Protein AF-A0A182SQH5-F1 (afdb_monomer_lite)

Organism: NCBI:txid74869

Structure (mmCIF, N/CA/C/O backbone):
data_AF-A0A182SQH5-F1
#
_entry.id   AF-A0A182SQH5-F1
#
loop_
_atom_site.group_PDB
_atom_site.id
_atom_site.type_symbol
_atom_site.label_atom_id
_atom_site.label_alt_id
_atom_site.label_comp_id
_atom_site.label_asym_id
_atom_site.label_entity_id
_atom_site.label_seq_id
_atom_site.pdbx_PDB_ins_code
_atom_site.Cartn_x
_atom_site.Cartn_y
_atom_site.Cartn_z
_atom_site.occupancy
_atom_site.B_iso_or_equiv
_atom_site.auth_seq_id
_atom_site.auth_comp_id
_atom_site.auth_asym_id
_atom_site.auth_atom_id
_atom_site.pdbx_PDB_model_num
ATOM 1 N N . ASP A 1 1 ? 40.050 -29.818 12.868 1.00 63.97 1 ASP A N 1
ATOM 2 C CA . ASP A 1 1 ? 41.214 -28.956 13.181 1.00 63.97 1 ASP A CA 1
ATOM 3 C C . ASP A 1 1 ? 42.342 -29.116 12.153 1.00 63.97 1 ASP A C 1
ATOM 5 O O . ASP A 1 1 ? 43.475 -28.723 12.412 1.00 63.97 1 ASP A O 1
ATOM 9 N N . GLY A 1 2 ? 42.027 -29.588 10.946 1.00 64.81 2 GLY A N 1
ATOM 10 C CA . GLY A 1 2 ? 42.983 -29.856 9.883 1.00 64.81 2 GLY A CA 1
ATOM 11 C C . GLY A 1 2 ? 43.642 -31.236 9.974 1.00 64.81 2 GLY A C 1
ATOM 12 O O . GLY A 1 2 ? 44.381 -31.589 9.052 1.00 64.81 2 GLY A O 1
ATOM 13 N N . GLU A 1 3 ? 43.419 -32.011 11.044 1.00 69.44 3 GLU A N 1
ATOM 14 C CA . GLU A 1 3 ? 43.935 -33.373 11.182 1.00 69.44 3 GLU A CA 1
ATOM 15 C C . GLU A 1 3 ? 42.809 -34.411 11.109 1.00 69.44 3 GLU A C 1
ATOM 17 O O . GLU A 1 3 ? 41.729 -34.262 11.673 1.00 69.44 3 GLU A O 1
ATOM 22 N N . GLN A 1 4 ? 43.071 -35.490 10.370 1.00 67.44 4 GLN A N 1
ATOM 23 C CA . GLN A 1 4 ? 42.133 -36.590 10.196 1.00 67.44 4 GLN A CA 1
ATOM 24 C C . GLN A 1 4 ? 42.350 -37.628 11.303 1.00 67.44 4 GLN A C 1
ATOM 26 O O . GLN A 1 4 ? 43.176 -38.537 11.164 1.00 67.44 4 GLN A O 1
ATOM 31 N N . ASP A 1 5 ? 41.588 -37.511 12.385 1.00 78.94 5 ASP A N 1
ATOM 32 C CA . ASP A 1 5 ? 41.632 -38.437 13.517 1.00 78.94 5 ASP A CA 1
ATOM 33 C C . ASP A 1 5 ? 40.745 -39.670 13.281 1.00 78.94 5 ASP A C 1
ATOM 35 O O . ASP A 1 5 ? 41.034 -40.774 13.765 1.00 78.94 5 ASP A O 1
ATOM 39 N N . CYS A 1 6 ? 39.674 -39.523 12.496 1.00 70.81 6 CYS A N 1
ATOM 40 C CA . CYS A 1 6 ? 38.803 -40.623 12.098 1.00 70.81 6 CYS A CA 1
ATOM 41 C C . CYS A 1 6 ? 39.261 -41.239 10.768 1.00 70.81 6 CYS A C 1
ATOM 43 O O . CYS A 1 6 ? 39.399 -40.579 9.740 1.00 70.81 6 CYS A O 1
ATOM 45 N N . VAL A 1 7 ? 39.432 -42.566 10.751 1.00 73.12 7 VAL A N 1
ATOM 46 C CA . VAL A 1 7 ? 40.001 -43.307 9.603 1.00 73.12 7 VAL A CA 1
ATOM 47 C C . VAL A 1 7 ? 39.172 -43.156 8.314 1.00 73.12 7 VAL A C 1
ATOM 49 O O . VAL A 1 7 ? 39.697 -43.340 7.218 1.00 73.12 7 VAL A O 1
ATOM 52 N N . ASP A 1 8 ? 37.884 -42.821 8.429 1.00 77.12 8 ASP A N 1
ATOM 53 C CA . ASP A 1 8 ? 36.970 -42.580 7.308 1.00 77.12 8 ASP A CA 1
ATOM 54 C C . ASP A 1 8 ? 36.808 -41.095 6.922 1.00 77.12 8 ASP A C 1
ATOM 56 O O . ASP A 1 8 ? 36.110 -40.805 5.951 1.00 77.12 8 ASP A O 1
ATOM 60 N N . GLY A 1 9 ? 37.474 -40.172 7.630 1.00 65.69 9 GLY A N 1
ATOM 61 C CA . GLY A 1 9 ? 37.529 -38.738 7.306 1.00 65.69 9 GLY A CA 1
ATOM 62 C C . GLY A 1 9 ? 36.223 -37.991 7.550 1.00 65.69 9 GLY A C 1
ATOM 63 O O . GLY A 1 9 ? 35.954 -36.972 6.918 1.00 65.69 9 GLY A O 1
ATOM 64 N N . SER A 1 10 ? 35.375 -38.538 8.419 1.00 74.12 10 SER A N 1
ATOM 65 C CA . SER A 1 10 ? 34.060 -37.986 8.748 1.00 74.12 10 SER A CA 1
ATOM 66 C C . SER A 1 10 ? 34.111 -36.769 9.680 1.00 74.12 10 SER A C 1
ATOM 68 O O . SER A 1 10 ? 33.157 -35.992 9.728 1.00 74.12 10 SER A O 1
ATOM 70 N N . ASP A 1 11 ? 35.217 -36.597 10.393 1.00 72.12 11 ASP A N 1
ATOM 71 C CA . ASP A 1 11 ? 35.521 -35.496 11.303 1.00 72.12 11 ASP A CA 1
ATOM 72 C C . ASP A 1 11 ? 35.934 -34.198 10.589 1.00 72.12 11 ASP A C 1
ATOM 74 O O . ASP A 1 11 ? 35.777 -33.120 11.161 1.00 72.12 11 ASP A O 1
ATOM 78 N N . GLU A 1 12 ? 36.351 -34.280 9.319 1.00 69.81 12 GLU A N 1
ATOM 79 C CA . GLU A 1 12 ? 36.858 -33.152 8.518 1.00 69.81 12 GLU A CA 1
ATOM 80 C C . GLU A 1 12 ? 36.173 -33.022 7.128 1.00 69.81 12 GLU A C 1
ATOM 82 O O . GLU A 1 12 ? 36.809 -33.177 6.080 1.00 69.81 12 GLU A O 1
ATOM 87 N N . PRO A 1 13 ? 34.856 -32.748 7.045 1.00 68.88 13 PRO A N 1
ATOM 88 C CA . PRO A 1 13 ? 34.174 -32.551 5.765 1.00 68.88 13 PRO A CA 1
ATOM 89 C C . PRO A 1 13 ? 34.577 -31.229 5.081 1.00 68.88 13 PRO A C 1
ATOM 91 O O . PRO A 1 13 ? 34.822 -30.220 5.732 1.00 68.88 13 PRO A O 1
ATOM 94 N N . LEU A 1 14 ? 34.527 -31.203 3.741 1.00 55.97 14 LEU A N 1
ATOM 95 C CA . LEU A 1 14 ? 34.910 -30.087 2.842 1.00 55.97 14 LEU A CA 1
ATOM 96 C C . LEU A 1 14 ? 34.278 -28.699 3.124 1.00 55.97 14 LEU A C 1
ATOM 98 O O . LEU A 1 14 ? 34.626 -27.732 2.452 1.00 55.97 14 LEU A O 1
ATOM 102 N N . TYR A 1 15 ? 33.361 -28.585 4.086 1.00 51.66 15 TYR A N 1
ATOM 103 C CA . TYR A 1 15 ? 32.745 -27.331 4.520 1.00 51.66 15 TYR A CA 1
ATOM 104 C C . TYR A 1 15 ? 32.671 -27.253 6.050 1.00 51.66 15 TYR A C 1
ATOM 106 O O . TYR A 1 15 ? 31.585 -27.263 6.632 1.00 51.66 15 TYR A O 1
ATOM 114 N N . CYS A 1 16 ? 33.819 -27.137 6.707 1.00 52.22 16 CYS A N 1
ATOM 115 C CA . CYS A 1 16 ? 33.871 -26.592 8.060 1.00 52.22 16 CYS A CA 1
ATOM 116 C C . CYS A 1 16 ? 33.934 -25.060 7.955 1.00 52.22 16 CYS A C 1
ATOM 118 O O . CYS A 1 16 ? 34.888 -24.501 7.424 1.00 52.22 16 CYS A O 1
ATOM 120 N N . LYS A 1 17 ? 32.867 -24.376 8.384 1.00 45.12 17 LYS A N 1
ATOM 121 C CA . LYS A 1 17 ? 32.834 -22.911 8.508 1.00 45.12 17 LYS A CA 1
ATOM 122 C C . LYS A 1 17 ? 33.621 -22.521 9.760 1.00 45.12 17 LYS A C 1
ATOM 124 O O . LYS A 1 17 ? 33.204 -22.885 10.856 1.00 45.12 17 LYS A O 1
ATOM 129 N N . GLU A 1 18 ? 34.714 -21.786 9.598 1.00 46.00 18 GLU A N 1
ATOM 130 C CA . GLU A 1 18 ? 35.415 -21.150 10.715 1.00 46.00 18 GLU A CA 1
ATOM 131 C C . GLU A 1 18 ? 34.728 -19.822 11.059 1.00 46.00 18 GLU A C 1
ATOM 133 O O . GLU A 1 18 ? 34.745 -18.887 10.262 1.00 46.00 18 GLU A O 1
ATOM 138 N N . ASP A 1 19 ? 34.115 -19.747 12.242 1.00 42.69 19 ASP A N 1
ATOM 139 C CA . ASP A 1 19 ? 33.726 -18.493 12.891 1.00 42.69 19 ASP A CA 1
ATOM 140 C C . ASP A 1 19 ? 34.442 -18.402 14.255 1.00 42.69 19 ASP A C 1
ATOM 142 O O . ASP A 1 19 ? 34.269 -19.278 15.100 1.00 42.69 19 ASP A O 1
ATOM 146 N N . TYR A 1 20 ? 35.179 -17.296 14.437 1.00 37.94 20 TYR A N 1
ATOM 147 C CA . TYR A 1 20 ? 35.597 -16.627 15.687 1.00 37.94 20 TYR A CA 1
ATOM 148 C C . TYR A 1 20 ? 36.484 -17.357 16.728 1.00 37.94 20 TYR A C 1
ATOM 150 O O . TYR A 1 20 ? 36.012 -18.197 17.485 1.00 37.94 20 TYR A O 1
ATOM 158 N N . ASP A 1 21 ? 37.749 -16.911 16.851 1.00 38.97 21 ASP A N 1
ATOM 159 C CA . ASP A 1 21 ? 38.312 -16.089 17.961 1.00 38.97 21 ASP A CA 1
ATOM 160 C C . ASP A 1 21 ? 39.790 -16.412 18.314 1.00 38.97 21 ASP A C 1
ATOM 162 O O . ASP A 1 21 ? 40.129 -17.545 18.632 1.00 38.97 21 ASP A O 1
ATOM 166 N N . GLY A 1 22 ? 40.627 -15.361 18.415 1.00 33.66 22 GLY A N 1
ATOM 167 C CA . GLY A 1 22 ? 41.630 -15.220 19.492 1.00 33.66 22 GLY A CA 1
ATOM 168 C C . GLY A 1 22 ? 43.115 -15.587 19.262 1.00 33.66 22 GLY A C 1
ATOM 169 O O . GLY A 1 22 ? 43.492 -16.735 19.416 1.00 33.66 22 GLY A O 1
ATOM 170 N N . PHE A 1 23 ? 43.943 -14.538 19.107 1.00 34.31 23 PHE A N 1
ATOM 171 C CA . PHE A 1 23 ? 45.313 -14.303 19.639 1.00 34.31 23 PHE A CA 1
ATOM 172 C C . PHE A 1 23 ? 46.549 -15.197 19.313 1.00 34.31 23 PHE A C 1
ATOM 174 O O . PHE A 1 23 ? 46.568 -16.395 19.554 1.00 34.31 23 PHE A O 1
ATOM 181 N N . GLU A 1 24 ? 47.630 -14.454 18.993 1.00 32.78 24 GLU A N 1
ATOM 182 C CA . GLU A 1 24 ? 49.088 -14.649 19.223 1.00 32.78 24 GLU A CA 1
ATOM 183 C C . GLU A 1 24 ? 49.985 -15.457 18.248 1.00 32.78 24 GLU A C 1
ATOM 185 O O . GLU A 1 24 ? 49.810 -16.654 18.083 1.00 32.78 24 GLU A O 1
ATOM 190 N N . GLU A 1 25 ? 50.972 -14.715 17.684 1.00 35.00 25 GLU A N 1
ATOM 191 C CA . GLU A 1 25 ? 52.399 -15.017 17.356 1.00 35.00 25 GLU A CA 1
ATOM 192 C C . GLU A 1 25 ? 52.737 -16.333 16.602 1.00 35.00 25 GLU A C 1
ATOM 194 O O . GLU A 1 25 ? 52.249 -17.398 16.928 1.00 35.00 25 GLU A O 1
ATOM 199 N N . GLU A 1 26 ? 53.613 -16.431 15.595 1.00 33.75 26 GLU A N 1
ATOM 200 C CA . GLU A 1 26 ? 54.741 -15.632 15.108 1.00 33.75 26 GLU A CA 1
ATOM 201 C C . GLU A 1 26 ? 55.161 -16.168 13.706 1.00 33.75 26 GLU A C 1
ATOM 203 O O . GLU A 1 26 ? 54.934 -17.329 13.379 1.00 33.75 26 GLU A O 1
ATOM 208 N N . GLU A 1 27 ? 55.789 -15.297 12.908 1.00 35.44 27 GLU A N 1
ATOM 209 C CA . GLU A 1 27 ? 56.692 -15.515 11.755 1.00 35.44 27 GLU A CA 1
ATOM 210 C C . GLU A 1 27 ? 56.476 -16.659 10.730 1.00 35.44 27 GLU A C 1
ATOM 212 O O . GLU A 1 27 ? 56.825 -17.817 10.950 1.00 35.44 27 GLU A O 1
ATOM 217 N N . GLY A 1 28 ? 56.165 -16.269 9.481 1.00 32.28 28 GLY A N 1
ATOM 218 C CA . GLY A 1 28 ? 56.629 -17.009 8.299 1.00 32.28 28 GLY A CA 1
ATOM 219 C C . GLY A 1 28 ? 55.720 -16.946 7.073 1.00 32.28 28 GLY A C 1
ATOM 220 O O . GLY A 1 28 ? 54.796 -17.733 6.937 1.00 32.28 28 GLY A O 1
ATOM 221 N N . THR A 1 29 ? 56.066 -16.069 6.127 1.00 35.06 29 THR A N 1
ATOM 222 C CA . THR A 1 29 ? 55.519 -15.949 4.756 1.00 35.06 29 THR A CA 1
ATOM 223 C C . THR A 1 29 ? 54.060 -15.501 4.641 1.00 35.06 29 THR A C 1
ATOM 225 O O . THR A 1 29 ? 53.127 -16.282 4.500 1.00 35.06 29 THR A O 1
ATOM 228 N N . SER A 1 30 ? 53.881 -14.181 4.636 1.00 38.28 30 SER A N 1
ATOM 229 C CA . SER A 1 30 ? 52.625 -13.518 4.312 1.00 38.28 30 SER A CA 1
ATOM 230 C C . SER A 1 30 ? 52.283 -13.648 2.821 1.00 38.28 30 SER A C 1
ATOM 232 O O . SER A 1 30 ? 52.666 -12.796 2.016 1.00 38.28 30 SER A O 1
ATOM 234 N N . ASP A 1 31 ? 51.493 -14.651 2.450 1.00 44.66 31 ASP A N 1
ATOM 235 C CA . ASP A 1 31 ? 50.561 -14.500 1.329 1.00 44.66 31 ASP A CA 1
ATOM 236 C C . ASP A 1 31 ? 49.359 -13.683 1.828 1.00 44.66 31 ASP A C 1
ATOM 238 O O . ASP A 1 31 ? 48.279 -14.195 2.114 1.00 44.66 31 ASP A O 1
ATOM 242 N N . LEU A 1 32 ? 49.592 -12.379 2.008 1.00 49.28 32 LEU A N 1
ATOM 243 C CA . LEU A 1 32 ? 48.562 -11.395 2.329 1.00 49.28 32 LEU A CA 1
ATOM 244 C C . LEU A 1 32 ? 47.571 -11.343 1.158 1.00 49.28 32 LEU A C 1
ATOM 246 O O . LEU A 1 32 ? 47.836 -10.741 0.117 1.00 49.28 32 LEU A O 1
ATOM 250 N N . LEU A 1 33 ? 46.427 -12.001 1.330 1.00 60.09 33 LEU A N 1
ATOM 251 C CA . LEU A 1 33 ? 45.216 -11.701 0.575 1.00 60.09 33 LEU A CA 1
ATOM 252 C C . LEU A 1 33 ? 44.903 -10.208 0.766 1.00 60.09 33 LEU A C 1
ATOM 254 O O . LEU A 1 33 ? 44.969 -9.699 1.886 1.00 60.09 33 LEU A O 1
ATOM 258 N N . CYS A 1 34 ? 44.607 -9.500 -0.327 1.00 67.62 34 CYS A N 1
ATOM 259 C CA . CYS A 1 34 ? 44.183 -8.102 -0.267 1.00 67.62 34 CYS A CA 1
ATOM 260 C C . CYS A 1 34 ? 42.981 -7.992 0.690 1.00 67.62 34 CYS A C 1
ATOM 262 O O . CYS A 1 34 ? 42.024 -8.751 0.562 1.00 67.62 34 CYS A O 1
ATOM 264 N N . GLY A 1 35 ? 43.059 -7.104 1.685 1.00 59.97 35 GLY A N 1
ATOM 265 C CA . GLY A 1 35 ? 42.182 -7.113 2.867 1.00 59.97 35 GLY A CA 1
ATOM 266 C C . GLY A 1 35 ? 40.736 -6.653 2.648 1.00 59.97 35 GLY A C 1
ATOM 267 O O . GLY A 1 35 ? 40.014 -6.494 3.626 1.00 59.97 35 GLY A O 1
ATOM 268 N N . ASP A 1 36 ? 40.317 -6.429 1.401 1.00 64.44 36 ASP A N 1
ATOM 269 C CA . ASP A 1 36 ? 39.010 -5.877 1.040 1.00 64.44 36 ASP A CA 1
ATOM 270 C C . ASP A 1 36 ? 38.366 -6.699 -0.087 1.00 64.44 36 ASP A C 1
ATOM 272 O O . ASP A 1 36 ? 39.035 -7.100 -1.043 1.00 64.44 36 ASP A O 1
ATOM 276 N N . THR A 1 37 ? 37.049 -6.914 -0.018 1.00 60.22 37 THR A N 1
ATOM 277 C CA . THR A 1 37 ? 36.275 -7.708 -1.001 1.00 60.22 37 THR A CA 1
ATOM 278 C C . THR A 1 37 ? 36.259 -7.120 -2.419 1.00 60.22 37 THR A C 1
ATOM 280 O O . THR A 1 37 ? 35.941 -7.828 -3.378 1.00 60.22 37 THR A O 1
ATOM 283 N N . ASP A 1 38 ? 36.643 -5.847 -2.550 1.00 69.00 38 ASP A N 1
ATOM 284 C CA . ASP A 1 38 ? 36.695 -5.081 -3.800 1.00 69.00 38 ASP A CA 1
ATOM 285 C C . ASP A 1 38 ? 38.130 -4.793 -4.282 1.00 69.00 38 ASP A C 1
ATOM 287 O O . ASP A 1 38 ? 38.358 -3.862 -5.058 1.00 69.00 38 ASP A O 1
ATOM 291 N N . GLN A 1 39 ? 39.116 -5.594 -3.865 1.00 79.94 39 GLN A N 1
ATOM 292 C CA . GLN A 1 39 ? 40.501 -5.493 -4.340 1.00 79.94 39 GLN A CA 1
ATOM 293 C C . GLN A 1 39 ? 40.923 -6.722 -5.163 1.00 79.94 39 GLN A C 1
ATOM 295 O O . GLN A 1 39 ? 40.581 -7.860 -4.846 1.00 79.94 39 GLN A O 1
ATOM 300 N N . PHE A 1 40 ? 41.676 -6.487 -6.239 1.00 79.50 40 PHE A N 1
ATOM 301 C CA . PHE A 1 40 ? 42.298 -7.500 -7.087 1.00 79.50 40 PHE A CA 1
ATOM 302 C C . PHE A 1 40 ? 43.799 -7.598 -6.794 1.00 79.50 40 PHE A C 1
ATOM 304 O O . PHE A 1 40 ? 44.484 -6.580 -6.669 1.00 79.50 40 PHE A O 1
ATOM 311 N N . ARG A 1 41 ? 44.310 -8.831 -6.693 1.00 82.38 41 ARG A N 1
ATOM 312 C CA . ARG A 1 41 ? 45.732 -9.117 -6.474 1.00 82.38 41 ARG A CA 1
ATOM 313 C C . ARG A 1 41 ? 46.415 -9.408 -7.811 1.00 82.38 41 ARG A C 1
ATOM 315 O O . ARG A 1 41 ? 46.122 -10.419 -8.441 1.00 82.38 41 ARG A O 1
ATOM 322 N N . CYS A 1 42 ? 47.357 -8.555 -8.185 1.00 82.69 42 CYS A N 1
ATOM 323 C CA . CYS A 1 42 ? 48.266 -8.732 -9.315 1.00 82.69 42 CYS A CA 1
ATOM 324 C C . CYS A 1 42 ? 49.193 -9.944 -9.112 1.00 82.69 42 CYS A C 1
ATOM 326 O O . CYS A 1 42 ? 49.458 -10.338 -7.970 1.00 82.69 42 CYS A O 1
ATOM 328 N N . ASN A 1 43 ? 49.771 -10.502 -10.183 1.00 81.19 43 ASN A N 1
ATOM 329 C CA . ASN A 1 43 ? 50.691 -11.642 -10.054 1.00 81.19 43 ASN A CA 1
ATOM 330 C C . ASN A 1 43 ? 51.988 -11.275 -9.312 1.00 81.19 43 ASN A C 1
ATOM 332 O O . ASN A 1 43 ? 52.589 -12.128 -8.660 1.00 8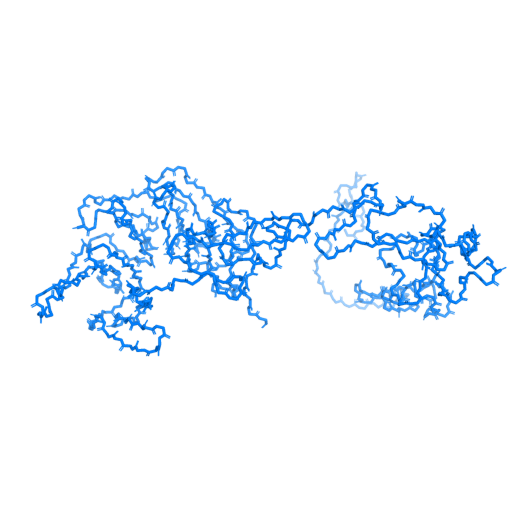1.19 43 ASN A O 1
ATOM 336 N N . ASN A 1 44 ? 52.399 -10.007 -9.348 1.00 78.56 44 ASN A N 1
ATOM 337 C CA . ASN A 1 44 ? 53.509 -9.462 -8.566 1.00 78.56 44 ASN A CA 1
ATOM 338 C C . ASN A 1 44 ? 53.166 -9.182 -7.089 1.00 78.56 44 ASN A C 1
ATOM 340 O O . ASN A 1 44 ? 54.013 -8.684 -6.347 1.00 78.56 44 ASN A O 1
ATOM 344 N N . GLY A 1 45 ? 51.940 -9.488 -6.652 1.00 76.19 45 GLY A N 1
ATOM 345 C CA . GLY A 1 45 ? 51.485 -9.309 -5.275 1.00 76.19 45 GLY A CA 1
ATOM 346 C C . GLY A 1 45 ? 50.990 -7.903 -4.926 1.00 76.19 45 GLY A C 1
ATOM 347 O O . GLY A 1 45 ? 50.618 -7.682 -3.775 1.00 76.19 45 GLY A O 1
ATOM 348 N N . LYS A 1 46 ? 50.949 -6.960 -5.878 1.00 83.56 46 LYS A N 1
ATOM 349 C CA . LYS A 1 46 ? 50.314 -5.645 -5.698 1.00 83.56 46 LYS A CA 1
ATOM 350 C C . LYS A 1 46 ? 48.788 -5.800 -5.611 1.00 83.56 46 LYS A C 1
ATOM 352 O O . LYS A 1 46 ? 48.202 -6.588 -6.344 1.00 83.56 46 LYS A O 1
ATOM 357 N N . CYS A 1 47 ? 48.146 -5.044 -4.724 1.00 84.75 47 CYS A N 1
ATOM 358 C CA . CYS A 1 47 ? 46.687 -4.977 -4.623 1.00 84.75 47 CYS A CA 1
ATOM 359 C C . CYS A 1 47 ? 46.188 -3.692 -5.287 1.00 84.75 47 CYS A C 1
ATOM 361 O O . CYS A 1 47 ? 46.629 -2.600 -4.923 1.00 84.75 47 CYS A O 1
ATOM 363 N N . ILE A 1 48 ? 45.269 -3.821 -6.238 1.00 80.38 48 ILE A N 1
ATOM 364 C CA . ILE A 1 48 ? 44.580 -2.705 -6.895 1.00 80.38 48 ILE A CA 1
ATOM 365 C C . ILE A 1 48 ? 43.074 -2.821 -6.652 1.00 80.38 48 ILE A C 1
ATOM 367 O O . ILE A 1 48 ? 42.584 -3.875 -6.255 1.00 80.38 48 ILE A O 1
ATOM 371 N N . ALA A 1 49 ? 42.314 -1.748 -6.855 1.00 78.31 49 ALA A N 1
ATOM 372 C CA . ALA A 1 49 ? 40.859 -1.828 -6.765 1.00 78.31 49 ALA A CA 1
ATOM 373 C C . ALA A 1 49 ? 40.293 -2.657 -7.934 1.00 78.31 49 ALA A C 1
ATOM 375 O O . ALA A 1 49 ? 40.808 -2.607 -9.045 1.00 78.31 49 ALA A O 1
ATOM 376 N N . ARG A 1 50 ? 39.221 -3.423 -7.710 1.00 74.06 50 ARG A N 1
ATOM 377 C CA . ARG A 1 50 ? 38.633 -4.322 -8.724 1.00 74.06 50 ARG A CA 1
ATOM 378 C C . ARG A 1 50 ? 38.030 -3.579 -9.922 1.00 74.06 50 ARG A C 1
ATOM 380 O O . ARG A 1 50 ? 37.820 -4.174 -10.965 1.00 74.06 50 ARG A O 1
ATOM 387 N N . ASN A 1 51 ? 37.753 -2.283 -9.790 1.00 70.81 51 ASN A N 1
ATOM 388 C CA . ASN A 1 51 ? 37.365 -1.417 -10.908 1.00 70.81 51 ASN A CA 1
ATOM 389 C C . ASN A 1 51 ? 38.549 -0.977 -11.789 1.00 70.81 51 ASN A C 1
ATOM 391 O O . ASN A 1 51 ? 38.320 -0.385 -12.839 1.00 70.81 51 ASN A O 1
ATOM 395 N N . LEU A 1 52 ? 39.783 -1.237 -11.350 1.00 73.75 52 LEU A N 1
ATOM 396 C CA . LEU A 1 52 ? 41.014 -0.990 -12.097 1.00 73.75 52 LEU A CA 1
ATOM 397 C C . LEU A 1 52 ? 41.495 -2.233 -12.854 1.00 73.75 52 LEU A C 1
ATOM 399 O O . LEU A 1 52 ? 42.521 -2.177 -13.505 1.00 73.75 52 LEU A O 1
ATOM 403 N N . THR A 1 53 ? 40.772 -3.353 -12.785 1.00 74.44 53 THR A N 1
ATOM 404 C CA . THR A 1 53 ? 41.045 -4.501 -13.657 1.00 74.44 53 THR A CA 1
ATOM 405 C C . THR A 1 53 ? 40.328 -4.326 -14.986 1.00 74.44 53 THR A C 1
ATOM 407 O O . THR A 1 53 ? 39.145 -3.968 -14.977 1.00 74.44 53 THR A O 1
ATOM 410 N N . CYS A 1 54 ? 40.978 -4.687 -16.091 1.00 70.94 54 CYS A N 1
ATOM 411 C CA . CYS A 1 54 ? 40.410 -4.670 -17.440 1.00 70.94 54 CYS A CA 1
ATOM 412 C C . CYS A 1 54 ? 40.046 -3.261 -17.943 1.00 70.94 54 CYS A C 1
ATOM 414 O O . CYS A 1 54 ? 39.020 -3.075 -18.607 1.00 70.94 54 CYS A O 1
ATOM 416 N N . ASN A 1 55 ? 40.847 -2.257 -17.585 1.00 67.19 55 ASN A N 1
ATOM 417 C CA . ASN A 1 55 ? 40.657 -0.850 -17.934 1.00 67.19 55 ASN A CA 1
ATOM 418 C C . ASN A 1 55 ? 41.688 -0.323 -18.960 1.00 67.19 55 ASN A C 1
ATOM 420 O O . ASN A 1 55 ? 41.723 0.885 -19.202 1.00 67.19 55 ASN A O 1
ATOM 424 N N . VAL A 1 56 ? 42.487 -1.207 -19.575 1.00 68.50 56 VAL A N 1
ATOM 425 C CA . VAL A 1 56 ? 43.572 -0.924 -20.541 1.00 68.50 56 VAL A CA 1
ATOM 426 C C . VAL A 1 56 ? 44.816 -0.261 -19.925 1.00 68.50 56 VAL A C 1
ATOM 428 O O . VAL A 1 56 ? 45.853 -0.160 -20.587 1.00 68.50 56 VAL A O 1
ATOM 431 N N . ASN A 1 57 ? 44.776 0.144 -18.655 1.00 74.38 57 ASN A N 1
ATOM 432 C CA . ASN A 1 57 ? 45.944 0.646 -17.944 1.00 74.38 57 ASN A CA 1
ATOM 433 C C . ASN A 1 57 ? 46.611 -0.492 -17.174 1.00 74.38 57 ASN A C 1
ATOM 435 O O . ASN A 1 57 ? 45.964 -1.232 -16.453 1.00 74.38 57 ASN A O 1
ATOM 439 N N . ASP A 1 58 ? 47.934 -0.586 -17.288 1.00 77.75 58 ASP A N 1
ATOM 440 C CA . ASP A 1 58 ? 48.734 -1.481 -16.451 1.00 77.75 58 ASP A CA 1
ATOM 441 C C . ASP A 1 58 ? 48.890 -0.874 -15.044 1.00 77.75 58 ASP A C 1
ATOM 443 O O . ASP A 1 58 ? 49.927 -0.304 -14.681 1.00 77.75 58 ASP A O 1
ATOM 447 N N . ASP A 1 59 ? 47.822 -0.953 -14.252 1.00 81.75 59 ASP A N 1
ATOM 448 C CA . ASP A 1 59 ? 47.783 -0.559 -12.850 1.00 81.75 59 ASP A CA 1
ATOM 449 C C . ASP A 1 59 ? 48.559 -1.561 -11.981 1.00 81.75 59 ASP A C 1
ATOM 451 O O . ASP A 1 59 ? 49.093 -1.184 -10.928 1.00 81.75 59 ASP A O 1
ATOM 455 N N . CYS A 1 60 ? 48.720 -2.812 -12.420 1.00 79.88 60 CYS A N 1
ATOM 456 C CA . CYS A 1 60 ? 49.575 -3.793 -11.760 1.00 79.88 60 CYS A CA 1
ATOM 457 C C . CYS A 1 60 ? 51.080 -3.581 -11.999 1.00 79.88 60 CYS A C 1
ATOM 459 O O . CYS A 1 60 ? 51.877 -4.065 -11.193 1.00 79.88 60 CYS A O 1
ATOM 461 N N . ALA A 1 61 ? 51.486 -2.825 -13.023 1.00 79.31 61 ALA A N 1
ATOM 462 C CA . ALA A 1 61 ? 52.860 -2.698 -13.540 1.00 79.31 61 ALA A CA 1
ATOM 463 C C . ALA A 1 61 ? 53.498 -4.016 -14.044 1.00 79.31 61 ALA A C 1
ATOM 465 O O . ALA A 1 61 ? 54.695 -4.057 -14.347 1.00 79.31 61 ALA A O 1
ATOM 466 N N . ASP A 1 62 ? 52.729 -5.104 -14.066 1.00 79.69 62 ASP A N 1
ATOM 467 C CA . ASP A 1 62 ? 53.098 -6.420 -14.593 1.00 79.69 62 ASP A CA 1
ATOM 468 C C . ASP A 1 62 ? 52.078 -6.948 -15.624 1.00 79.69 62 ASP A C 1
ATOM 470 O O . ASP A 1 62 ? 52.239 -8.066 -16.117 1.00 79.69 62 ASP A O 1
ATOM 474 N N . GLY A 1 63 ? 51.049 -6.153 -15.946 1.00 73.38 63 GLY A N 1
ATOM 475 C CA . GLY A 1 63 ? 49.972 -6.448 -16.890 1.00 73.38 63 GLY A CA 1
ATOM 476 C C . GLY A 1 63 ? 48.969 -7.510 -16.438 1.00 73.38 63 GLY A C 1
ATOM 477 O O . GLY A 1 63 ? 48.195 -7.994 -17.262 1.00 73.38 63 GLY A O 1
ATOM 478 N N . SER A 1 64 ? 48.992 -7.939 -15.171 1.00 80.00 64 SER A N 1
ATOM 479 C CA . SER A 1 64 ? 48.131 -9.034 -14.685 1.00 80.00 64 SER A CA 1
ATOM 480 C C . SER A 1 64 ? 46.666 -8.641 -14.506 1.00 80.00 64 SER A C 1
ATOM 482 O O . SER A 1 64 ? 45.788 -9.501 -14.531 1.00 80.00 64 SER A O 1
ATOM 484 N N . ASP A 1 65 ? 46.411 -7.359 -14.284 1.00 74.00 65 ASP A N 1
ATOM 485 C CA . ASP A 1 65 ? 45.093 -6.726 -14.264 1.00 74.00 65 ASP A CA 1
ATOM 486 C C . ASP A 1 65 ? 44.426 -6.657 -15.634 1.00 74.00 65 ASP A C 1
ATOM 488 O O . ASP A 1 65 ? 43.198 -6.658 -15.708 1.00 74.00 65 ASP A O 1
ATOM 492 N N . GLU A 1 66 ? 45.226 -6.679 -16.696 1.00 75.31 66 GLU A N 1
ATOM 493 C CA . GLU A 1 66 ? 44.783 -6.640 -18.091 1.00 75.31 66 GLU A CA 1
ATOM 494 C C . GLU A 1 66 ? 44.896 -8.009 -18.789 1.00 75.31 66 GLU A C 1
ATOM 496 O O . GLU A 1 66 ? 44.785 -8.114 -20.014 1.00 75.31 66 GLU A O 1
ATOM 501 N N . ASP A 1 67 ? 45.111 -9.099 -18.036 1.00 72.50 67 ASP A N 1
ATOM 502 C CA . ASP A 1 67 ? 45.183 -10.440 -18.622 1.00 72.50 67 ASP A CA 1
ATOM 503 C C . ASP A 1 67 ? 43.835 -10.813 -19.262 1.00 72.50 67 ASP A C 1
ATOM 505 O O . ASP A 1 67 ? 42.782 -10.880 -18.619 1.00 72.50 67 ASP A O 1
ATOM 509 N N . ILE A 1 68 ? 43.883 -11.155 -20.548 1.00 63.59 68 ILE A N 1
ATOM 510 C CA . ILE A 1 68 ? 42.725 -11.563 -21.344 1.00 63.59 68 ILE A CA 1
ATOM 511 C C . ILE A 1 68 ? 41.913 -12.699 -20.697 1.00 63.59 68 ILE A C 1
ATOM 513 O O . ILE A 1 68 ? 40.701 -12.785 -20.887 1.00 63.59 68 ILE A O 1
ATOM 517 N N . ARG A 1 69 ? 42.542 -13.582 -19.910 1.00 65.50 69 ARG A N 1
ATOM 518 C CA . ARG A 1 69 ? 41.860 -14.678 -19.198 1.00 65.50 69 ARG A CA 1
ATOM 519 C C . ARG A 1 69 ? 41.031 -14.181 -18.016 1.00 65.50 69 ARG A C 1
ATOM 521 O O . ARG A 1 69 ? 39.988 -14.776 -17.741 1.00 65.50 69 ARG A O 1
ATOM 528 N N . LEU A 1 70 ? 41.474 -13.115 -17.352 1.00 69.31 70 LEU A N 1
ATOM 529 C CA . LEU A 1 70 ? 40.748 -12.445 -16.274 1.00 69.31 70 LEU A CA 1
ATOM 530 C C . LEU A 1 70 ? 39.554 -11.669 -16.848 1.00 69.31 70 LEU A C 1
ATOM 532 O O . LEU A 1 70 ? 38.417 -11.841 -16.402 1.00 69.31 70 LEU A O 1
ATOM 536 N N . CYS A 1 71 ? 39.782 -10.896 -17.908 1.00 63.16 71 CYS A N 1
ATOM 537 C CA . CYS A 1 71 ? 38.764 -10.034 -18.514 1.00 63.16 71 CYS A CA 1
ATOM 538 C C . CYS A 1 71 ? 37.685 -10.806 -19.288 1.00 63.16 71 CYS A C 1
ATOM 540 O O . CYS A 1 71 ? 36.556 -10.341 -19.434 1.00 63.16 71 CYS A O 1
ATOM 542 N N . ARG A 1 72 ? 37.971 -12.044 -19.711 1.00 61.12 72 ARG A N 1
ATOM 543 C CA . ARG A 1 72 ? 37.004 -12.898 -20.417 1.00 61.12 72 ARG A CA 1
ATOM 544 C C . ARG A 1 72 ? 35.795 -13.304 -19.570 1.00 61.12 72 ARG A C 1
ATOM 546 O O . ARG A 1 72 ? 34.718 -13.509 -20.129 1.00 61.12 72 ARG A O 1
ATOM 553 N N . ASN A 1 73 ? 35.980 -13.482 -18.261 1.00 53.91 73 ASN A N 1
ATOM 554 C CA . ASN A 1 73 ? 34.980 -14.084 -17.369 1.00 53.91 73 ASN A CA 1
ATOM 555 C C . ASN A 1 73 ? 34.394 -13.094 -16.352 1.00 53.91 73 ASN A C 1
ATOM 557 O O . ASN A 1 73 ? 33.523 -13.454 -15.561 1.00 53.91 73 ASN A O 1
ATOM 561 N N . THR A 1 74 ? 34.880 -11.854 -16.363 1.00 53.94 74 THR A N 1
ATOM 562 C CA . THR A 1 74 ? 34.453 -10.826 -15.421 1.00 53.94 74 THR A CA 1
ATOM 563 C C . THR A 1 74 ? 33.357 -9.983 -16.065 1.00 53.94 74 THR A C 1
ATOM 565 O O . THR A 1 74 ? 33.467 -9.541 -17.203 1.00 53.94 74 THR A O 1
ATOM 568 N N . THR A 1 75 ? 32.276 -9.740 -15.328 1.00 51.12 75 THR A N 1
ATOM 569 C CA . THR A 1 75 ? 31.207 -8.801 -15.708 1.00 51.12 75 THR A CA 1
ATOM 570 C C . THR A 1 75 ? 31.631 -7.334 -15.573 1.00 51.12 75 THR A C 1
ATOM 572 O O . THR A 1 75 ? 30.794 -6.448 -15.734 1.00 51.12 75 THR A O 1
ATOM 575 N N . LEU A 1 76 ? 32.914 -7.067 -15.284 1.00 53.00 76 LEU A N 1
ATOM 576 C CA . LEU A 1 76 ? 33.562 -5.775 -15.502 1.00 53.00 76 LEU A CA 1
ATOM 577 C C . LEU A 1 76 ? 33.720 -5.592 -17.012 1.00 53.00 76 LEU A C 1
ATOM 579 O O . LEU A 1 76 ? 34.750 -5.845 -17.623 1.00 53.00 76 LEU A O 1
ATOM 583 N N . ILE A 1 77 ? 32.582 -5.238 -17.598 1.00 54.84 77 ILE A N 1
ATOM 584 C CA . ILE A 1 77 ? 32.411 -4.667 -18.926 1.00 54.84 77 ILE A CA 1
ATOM 585 C C . ILE A 1 77 ? 33.464 -3.571 -19.082 1.00 54.84 77 ILE A C 1
ATOM 587 O O . ILE A 1 77 ? 33.670 -2.841 -18.120 1.00 54.84 77 ILE A O 1
ATOM 591 N N . CYS A 1 78 ? 34.102 -3.448 -20.249 1.00 61.25 78 CYS A N 1
ATOM 592 C CA . CYS A 1 78 ? 35.003 -2.341 -20.572 1.00 61.25 78 CYS A CA 1
ATOM 593 C C . CYS A 1 78 ? 34.327 -0.998 -20.183 1.00 61.25 78 CYS A C 1
ATOM 595 O O . CYS A 1 78 ? 33.481 -0.487 -20.914 1.00 61.25 78 CYS A O 1
ATOM 597 N N . ALA A 1 79 ? 34.599 -0.482 -18.978 1.00 51.47 79 ALA A N 1
ATOM 598 C CA . ALA A 1 79 ? 33.739 0.488 -18.285 1.00 51.47 79 ALA A CA 1
ATOM 599 C C . ALA A 1 79 ? 34.277 1.915 -18.427 1.00 51.47 79 ALA A C 1
ATOM 601 O O . ALA A 1 79 ? 34.373 2.667 -17.457 1.00 51.47 79 ALA A O 1
ATOM 602 N N . GLY A 1 80 ? 34.649 2.280 -19.652 1.00 56.47 80 GLY A N 1
ATOM 603 C CA . GLY A 1 80 ? 35.141 3.605 -20.007 1.00 56.47 80 GLY A CA 1
ATOM 604 C C . GLY A 1 80 ? 34.405 4.132 -21.239 1.00 56.47 80 GLY A C 1
ATOM 605 O O . GLY A 1 80 ? 34.068 3.338 -22.115 1.00 56.47 80 GLY A O 1
ATOM 606 N N . PRO A 1 81 ? 34.155 5.452 -21.332 1.00 56.56 81 PRO A N 1
ATOM 607 C CA . PRO A 1 81 ? 33.412 6.057 -22.443 1.00 56.56 81 PRO A CA 1
ATOM 608 C C . PRO A 1 81 ? 34.082 5.882 -23.818 1.00 56.56 81 PRO A C 1
ATOM 610 O O . PRO A 1 81 ? 33.415 6.062 -24.829 1.00 56.56 81 PRO A O 1
ATOM 613 N N . ASP A 1 82 ? 35.360 5.491 -23.855 1.00 69.69 82 ASP A N 1
ATOM 614 C CA . ASP A 1 82 ? 36.170 5.341 -25.070 1.00 69.69 82 ASP A CA 1
ATOM 615 C C . ASP A 1 82 ? 36.733 3.916 -25.248 1.00 69.69 82 ASP A C 1
ATOM 617 O O . ASP A 1 82 ? 37.778 3.739 -25.874 1.00 69.69 82 ASP A O 1
ATOM 621 N N . LEU A 1 83 ? 36.083 2.892 -24.683 1.00 72.94 83 LEU A N 1
ATOM 622 C CA . LEU A 1 83 ? 36.534 1.497 -24.769 1.00 72.94 83 LEU A CA 1
ATOM 623 C C . LEU A 1 83 ? 35.592 0.641 -25.629 1.00 72.94 83 LEU A C 1
ATOM 625 O O . LEU A 1 83 ? 34.376 0.655 -25.449 1.00 72.94 83 LEU A O 1
ATOM 629 N N . PHE A 1 84 ? 36.166 -0.150 -26.533 1.00 76.50 84 PHE A N 1
ATOM 630 C CA . PHE A 1 84 ? 35.479 -1.108 -27.394 1.00 76.50 84 PHE A CA 1
ATOM 631 C C . PHE A 1 84 ? 35.808 -2.541 -26.983 1.00 76.50 84 PHE A C 1
ATOM 633 O O . PHE A 1 84 ? 36.960 -2.871 -26.699 1.00 76.50 84 PHE A O 1
ATOM 640 N N . ARG A 1 85 ? 34.791 -3.409 -26.988 1.00 77.62 85 ARG A N 1
ATOM 641 C CA . ARG A 1 85 ? 34.942 -4.832 -26.681 1.00 77.62 85 ARG A CA 1
ATOM 642 C C . ARG A 1 85 ? 35.009 -5.663 -27.958 1.00 77.62 85 ARG A C 1
ATOM 644 O O . ARG A 1 85 ? 34.029 -5.777 -28.688 1.00 77.62 85 ARG A O 1
ATOM 651 N N . CYS A 1 86 ? 36.132 -6.335 -28.130 1.00 77.81 86 CYS A N 1
ATOM 652 C CA . CYS A 1 86 ? 36.391 -7.321 -29.166 1.00 77.81 86 CYS A CA 1
ATOM 653 C C . CYS A 1 86 ? 35.520 -8.583 -29.085 1.00 77.81 86 CYS A C 1
ATOM 655 O O . CYS A 1 86 ? 35.093 -8.986 -27.998 1.00 77.81 86 CYS A O 1
ATOM 657 N N . GLU A 1 87 ? 35.366 -9.295 -30.210 1.00 77.25 87 GLU A N 1
ATOM 658 C CA . GLU A 1 87 ? 34.754 -10.637 -30.243 1.00 77.25 87 GLU A CA 1
ATOM 659 C C . GLU A 1 87 ? 35.604 -11.656 -29.450 1.00 77.25 87 GLU A C 1
ATOM 661 O O . GLU A 1 87 ? 35.061 -12.508 -28.740 1.00 77.25 87 GLU A O 1
ATOM 666 N N . SER A 1 88 ? 36.933 -11.488 -29.453 1.00 73.75 88 SER A N 1
ATOM 667 C CA . SER A 1 88 ? 37.900 -12.221 -28.621 1.00 73.75 88 SER A CA 1
ATOM 668 C C . SER A 1 88 ? 37.721 -11.994 -27.117 1.00 73.75 88 SER A C 1
ATOM 670 O O . SER A 1 88 ? 38.199 -12.797 -26.308 1.00 73.75 88 SER A O 1
ATOM 672 N N . GLY A 1 89 ? 37.019 -10.924 -26.731 1.00 70.38 89 GLY A N 1
ATOM 673 C CA . GLY A 1 89 ? 36.850 -10.477 -25.353 1.00 70.38 89 GLY A CA 1
ATOM 674 C C . GLY A 1 89 ? 37.907 -9.483 -24.863 1.00 70.38 89 GLY A C 1
ATOM 675 O O . GLY A 1 89 ? 37.815 -9.082 -23.707 1.00 70.38 89 GLY A O 1
ATOM 676 N N . ALA A 1 90 ? 38.867 -9.077 -25.703 1.00 72.38 90 ALA A N 1
ATOM 677 C CA . ALA A 1 90 ? 39.793 -7.979 -25.406 1.00 72.38 90 ALA A CA 1
ATOM 678 C C . ALA A 1 90 ? 39.076 -6.609 -25.370 1.00 72.38 90 ALA A C 1
ATOM 680 O O . ALA A 1 90 ? 38.071 -6.413 -26.057 1.00 72.38 90 ALA A O 1
ATOM 681 N N . CYS A 1 91 ? 39.583 -5.663 -24.577 1.00 74.25 91 CYS A N 1
ATOM 682 C CA . CYS A 1 91 ? 39.129 -4.271 -24.577 1.00 74.25 91 CYS A CA 1
ATOM 683 C C . CYS A 1 91 ? 40.210 -3.405 -25.237 1.00 74.25 91 CYS A C 1
ATOM 685 O O . CYS A 1 91 ? 41.362 -3.445 -24.815 1.00 74.25 91 CYS A O 1
ATOM 687 N N . ILE A 1 92 ? 39.845 -2.625 -26.251 1.00 76.25 92 ILE A N 1
ATOM 688 C CA . ILE A 1 92 ? 40.741 -1.675 -26.928 1.00 76.25 92 ILE A CA 1
ATOM 689 C C . ILE A 1 92 ? 40.143 -0.270 -26.869 1.00 76.25 92 ILE A C 1
ATOM 691 O O . ILE A 1 92 ? 38.943 -0.109 -26.650 1.00 76.25 92 ILE A O 1
ATOM 695 N N . VAL A 1 93 ? 40.960 0.763 -27.051 1.00 78.38 93 VAL A N 1
ATOM 696 C CA . VAL A 1 93 ? 40.464 2.146 -27.106 1.00 78.38 93 VAL A CA 1
ATOM 697 C C . VAL A 1 93 ? 39.795 2.440 -28.450 1.00 78.38 93 VAL A C 1
ATOM 699 O O . VAL A 1 93 ? 40.200 1.912 -29.483 1.00 78.38 93 VAL A O 1
ATOM 702 N N . SER A 1 94 ? 38.805 3.333 -28.462 1.00 75.62 94 SER A N 1
ATOM 703 C CA . SER A 1 94 ? 38.064 3.731 -29.669 1.00 75.62 94 SER A CA 1
ATOM 704 C C . SER A 1 94 ? 38.963 4.276 -30.791 1.00 75.62 94 SER A C 1
ATOM 706 O O . SER A 1 94 ? 38.607 4.181 -31.962 1.00 75.62 94 SER A O 1
ATOM 708 N N . SER A 1 95 ? 40.151 4.801 -30.458 1.00 78.31 95 SER A N 1
ATOM 709 C CA . SER A 1 95 ? 41.153 5.271 -31.425 1.00 78.31 95 SER A CA 1
ATOM 710 C C . SER A 1 95 ? 41.915 4.162 -32.160 1.00 78.31 95 SER A C 1
ATOM 712 O O . SER A 1 95 ? 42.566 4.471 -33.151 1.00 78.31 95 SER A O 1
ATOM 714 N N . MET A 1 96 ? 41.870 2.926 -31.656 1.00 80.31 96 MET A N 1
ATOM 715 C CA . MET A 1 96 ? 42.458 1.721 -32.269 1.00 80.31 96 MET A CA 1
ATOM 716 C C . MET A 1 96 ? 41.435 0.953 -33.118 1.00 80.31 96 MET A C 1
ATOM 718 O O . MET A 1 96 ? 41.710 -0.121 -33.628 1.00 80.31 96 MET A O 1
ATOM 722 N N . LEU A 1 97 ? 40.219 1.484 -33.266 1.00 84.31 97 LEU A N 1
ATOM 723 C CA . LEU A 1 97 ? 39.272 0.956 -34.238 1.00 84.31 97 LEU A CA 1
ATOM 724 C C . LEU A 1 97 ? 39.635 1.498 -35.612 1.00 84.31 97 LEU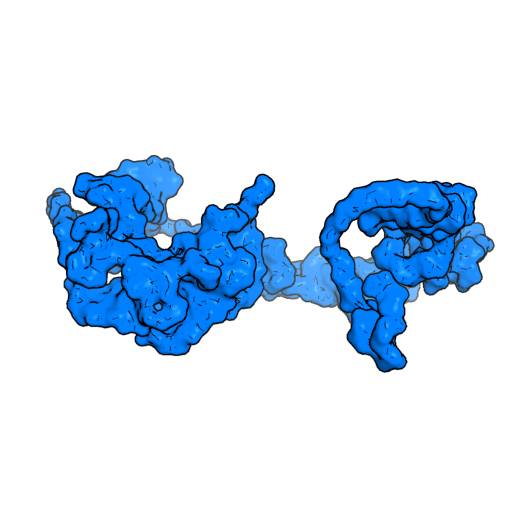 A C 1
ATOM 726 O O . LEU A 1 97 ? 39.832 2.711 -35.756 1.00 84.31 97 LEU A O 1
ATOM 730 N N . CYS A 1 98 ? 39.593 0.646 -36.637 1.00 80.56 98 CYS A N 1
ATOM 731 C CA . CYS A 1 98 ? 39.720 1.088 -38.024 1.00 80.56 98 CYS A CA 1
ATOM 732 C C . CYS A 1 98 ? 41.055 1.782 -38.372 1.00 80.56 98 CYS A C 1
ATOM 734 O O . CYS A 1 98 ? 41.096 2.634 -39.281 1.00 80.56 98 CYS A O 1
ATOM 736 N N . ASP A 1 99 ? 42.128 1.476 -37.648 1.00 83.94 99 ASP A N 1
ATOM 737 C CA . ASP A 1 99 ? 43.449 2.081 -37.815 1.00 83.94 99 ASP A CA 1
ATOM 738 C C . ASP A 1 99 ? 44.390 1.247 -38.712 1.00 83.94 99 ASP A C 1
ATOM 740 O O . ASP A 1 99 ? 45.437 1.734 -39.155 1.00 83.94 99 ASP A O 1
ATOM 744 N N . GLY A 1 100 ? 43.956 0.041 -39.088 1.00 79.25 100 GLY A N 1
ATOM 745 C CA . GLY A 1 100 ? 44.665 -0.891 -39.956 1.00 79.25 100 GLY A CA 1
ATOM 746 C C . GLY A 1 100 ? 45.573 -1.878 -39.217 1.00 79.25 100 GLY A C 1
ATOM 747 O O . GLY A 1 100 ? 46.323 -2.601 -39.889 1.00 79.25 100 GLY A O 1
ATOM 748 N N . ALA A 1 101 ? 45.535 -1.918 -37.884 1.00 83.50 101 ALA A N 1
ATOM 749 C CA . ALA A 1 101 ? 46.226 -2.891 -37.047 1.00 83.50 101 ALA A CA 1
ATOM 750 C C . ALA A 1 101 ? 45.256 -3.942 -36.479 1.00 83.50 101 ALA A C 1
ATOM 752 O O . ALA A 1 101 ? 44.053 -3.759 -36.452 1.00 83.50 101 ALA A O 1
ATOM 753 N N . ASN A 1 102 ? 45.789 -5.104 -36.088 1.00 80.44 102 ASN A N 1
ATOM 754 C CA . ASN A 1 102 ? 45.018 -6.137 -35.388 1.00 80.44 102 ASN A CA 1
ATOM 755 C C . ASN A 1 102 ? 45.357 -6.059 -33.897 1.00 80.44 102 ASN A C 1
ATOM 757 O O . ASN A 1 102 ? 46.129 -6.881 -33.390 1.00 80.44 102 ASN A O 1
ATOM 761 N N . ASP A 1 103 ? 44.818 -5.050 -33.228 1.00 81.19 103 ASP A N 1
ATOM 762 C CA . ASP A 1 103 ? 44.962 -4.805 -31.791 1.00 81.19 103 ASP A CA 1
ATOM 763 C C . ASP A 1 103 ? 44.087 -5.761 -30.973 1.00 81.19 103 ASP A C 1
ATOM 765 O O . ASP A 1 103 ? 44.416 -6.157 -29.855 1.00 81.19 103 ASP A O 1
ATOM 769 N N . CYS A 1 104 ? 42.994 -6.210 -31.580 1.00 76.12 104 CYS A N 1
ATOM 770 C CA . CYS A 1 104 ? 42.017 -7.124 -31.007 1.00 76.12 104 CYS A CA 1
ATOM 771 C C . CYS A 1 104 ? 42.476 -8.600 -30.964 1.00 76.12 104 CYS A C 1
ATOM 773 O O . CYS A 1 104 ? 41.913 -9.441 -30.249 1.00 76.12 104 CYS A O 1
ATOM 775 N N . GLY A 1 105 ? 43.505 -8.934 -31.748 1.00 77.81 105 GLY A N 1
ATOM 776 C CA . GLY A 1 105 ? 44.087 -10.270 -31.896 1.00 77.81 105 GLY A CA 1
ATOM 777 C C . GLY A 1 105 ? 43.319 -11.204 -32.842 1.00 77.81 105 GLY A C 1
ATOM 778 O O . GLY A 1 105 ? 43.921 -12.120 -33.407 1.00 77.81 105 GLY A O 1
ATOM 779 N N . ASP A 1 106 ? 42.029 -10.958 -33.076 1.00 80.75 106 ASP A N 1
ATOM 780 C CA . ASP A 1 106 ? 41.145 -11.735 -33.956 1.00 80.75 106 ASP A CA 1
ATOM 781 C C . ASP A 1 106 ? 40.594 -10.945 -35.163 1.00 80.75 106 ASP A C 1
ATOM 783 O O . ASP A 1 106 ? 39.749 -11.469 -35.891 1.00 80.75 106 ASP A O 1
ATOM 787 N N . TRP A 1 107 ? 41.118 -9.737 -35.410 1.00 78.19 107 TRP A N 1
ATOM 788 C CA . TRP A 1 107 ? 40.704 -8.777 -36.445 1.00 78.19 107 TRP A CA 1
ATOM 789 C C . TRP A 1 107 ? 39.296 -8.184 -36.277 1.00 78.19 107 TRP A C 1
ATOM 791 O O . TRP A 1 107 ? 38.754 -7.627 -37.236 1.00 78.19 107 TRP A O 1
ATOM 801 N N . SER A 1 108 ? 38.661 -8.305 -35.105 1.00 82.56 108 SER A N 1
ATOM 802 C CA . SER A 1 108 ? 37.306 -7.757 -34.910 1.00 82.56 108 SER A CA 1
ATOM 803 C C . SER A 1 108 ? 37.252 -6.228 -34.886 1.00 82.56 108 SER A C 1
ATOM 805 O O . SER A 1 108 ? 36.191 -5.664 -35.116 1.00 82.56 108 SER A O 1
ATOM 807 N N . ASP A 1 109 ? 38.377 -5.573 -34.634 1.00 80.12 109 ASP A N 1
ATOM 808 C CA . ASP A 1 109 ? 38.611 -4.126 -34.690 1.00 80.12 109 ASP A CA 1
ATOM 809 C C . ASP A 1 109 ? 38.674 -3.544 -36.111 1.00 80.12 109 ASP A C 1
ATOM 811 O O . ASP A 1 109 ? 38.406 -2.362 -36.315 1.00 80.12 109 ASP A O 1
ATOM 815 N N . GLU A 1 110 ? 38.967 -4.382 -37.106 1.00 84.12 110 GLU A N 1
ATOM 816 C CA . GLU A 1 110 ? 39.129 -3.978 -38.512 1.00 84.12 110 GLU A CA 1
ATOM 817 C C . GLU A 1 110 ? 38.045 -4.547 -39.440 1.00 84.12 110 GLU A C 1
ATOM 819 O O . GLU A 1 110 ? 37.973 -4.247 -40.639 1.00 84.12 110 GLU A O 1
ATOM 824 N N . LYS A 1 111 ? 37.175 -5.406 -38.909 1.00 77.38 111 LYS A N 1
ATOM 825 C CA . LYS A 1 111 ? 36.114 -6.069 -39.668 1.00 77.38 111 LYS A CA 1
ATOM 826 C C . LYS A 1 111 ? 34.923 -5.122 -39.844 1.00 77.38 111 LYS A C 1
ATOM 828 O O . LYS A 1 111 ? 34.394 -4.610 -38.873 1.00 77.38 111 LYS A O 1
ATOM 833 N N . SER A 1 112 ? 34.469 -4.917 -41.083 1.00 74.25 112 SER A N 1
ATOM 834 C CA . SER A 1 112 ? 33.367 -3.984 -41.425 1.00 74.25 112 SER A CA 1
ATOM 835 C C . SER A 1 112 ? 33.638 -2.511 -41.085 1.00 74.25 112 SER A C 1
ATOM 837 O O . SER A 1 112 ? 32.731 -1.738 -40.801 1.00 74.25 112 SER A O 1
ATOM 839 N N . CYS A 1 113 ? 34.898 -2.101 -41.167 1.00 79.38 113 CYS A N 1
ATOM 840 C CA . CYS A 1 113 ? 35.304 -0.723 -40.953 1.00 79.38 113 CYS A CA 1
ATOM 841 C C . CYS A 1 113 ? 34.780 0.246 -42.038 1.00 79.38 113 CYS A C 1
ATOM 843 O O . CYS A 1 113 ? 34.920 -0.028 -43.236 1.00 79.38 113 CYS A O 1
ATOM 845 N N . LYS A 1 114 ? 34.266 1.423 -41.636 1.00 73.69 114 LYS A N 1
ATOM 846 C CA . LYS A 1 114 ? 33.788 2.508 -42.538 1.00 73.69 114 LYS A CA 1
ATOM 847 C C . LYS A 1 114 ? 32.691 2.070 -43.518 1.00 73.69 114 LYS A C 1
ATOM 849 O O . LYS A 1 114 ? 32.521 2.675 -44.582 1.00 73.69 114 LYS A O 1
ATOM 854 N N . VAL A 1 115 ? 31.970 1.009 -43.180 1.00 80.81 115 VAL A N 1
ATOM 855 C CA . VAL A 1 115 ? 30.737 0.618 -43.854 1.00 80.81 115 VAL A CA 1
ATOM 856 C C . VAL A 1 115 ? 29.611 1.302 -43.103 1.00 80.81 115 VAL A C 1
ATOM 858 O O . VAL A 1 115 ? 29.615 1.274 -41.888 1.00 80.81 115 VAL A O 1
ATOM 861 N N . ASN A 1 116 ? 28.689 1.939 -43.823 1.00 82.81 116 ASN A N 1
ATOM 862 C CA . ASN A 1 116 ? 27.478 2.464 -43.208 1.00 82.81 116 ASN A CA 1
ATOM 863 C C . ASN A 1 116 ? 26.329 1.502 -43.502 1.00 82.81 116 ASN A C 1
ATOM 865 O O . ASN A 1 116 ? 25.635 1.629 -44.520 1.00 82.81 116 ASN A O 1
ATOM 869 N N . GLU A 1 117 ? 26.158 0.494 -42.648 1.00 86.38 117 GLU A N 1
ATOM 870 C CA . GLU A 1 117 ? 25.108 -0.512 -42.810 1.00 86.38 117 GLU A CA 1
ATOM 871 C C . GLU A 1 117 ? 23.714 0.125 -42.777 1.00 86.38 117 GLU A C 1
ATOM 873 O O . GLU A 1 117 ? 22.835 -0.297 -43.534 1.00 86.38 117 GLU A O 1
ATOM 878 N N . CYS A 1 118 ? 23.542 1.199 -41.996 1.00 86.50 118 CYS A N 1
ATOM 879 C CA . CYS A 1 118 ? 22.293 1.953 -41.880 1.00 86.50 118 CYS A CA 1
ATOM 880 C C . CYS A 1 118 ? 21.821 2.572 -43.212 1.00 86.50 118 CYS A C 1
ATOM 882 O O . CYS A 1 118 ? 20.621 2.736 -43.428 1.00 86.50 118 CYS A O 1
ATOM 884 N N . GLN A 1 119 ? 22.737 2.925 -44.120 1.00 86.50 119 GLN A N 1
ATOM 885 C CA . GLN A 1 119 ? 22.414 3.431 -45.461 1.00 86.50 119 GLN A CA 1
ATOM 886 C C . GLN A 1 119 ? 22.363 2.325 -46.516 1.00 86.50 119 GLN A C 1
ATOM 888 O O . GLN A 1 119 ? 21.657 2.458 -47.518 1.00 86.50 119 GLN A O 1
ATOM 893 N N . MET A 1 120 ? 23.133 1.253 -46.327 1.00 84.81 120 MET A N 1
ATOM 894 C CA . MET A 1 120 ? 23.274 0.184 -47.315 1.00 84.81 120 MET A CA 1
ATOM 895 C C . MET A 1 120 ? 22.149 -0.852 -47.261 1.00 84.81 120 MET A C 1
ATOM 897 O O . MET A 1 120 ? 21.826 -1.435 -48.299 1.00 84.81 120 MET A O 1
ATOM 901 N N . ILE A 1 121 ? 21.560 -1.089 -46.086 1.00 84.62 121 ILE A N 1
ATOM 902 C CA . ILE A 1 121 ? 20.505 -2.086 -45.881 1.00 84.62 121 ILE A CA 1
ATOM 903 C C . ILE A 1 121 ? 19.204 -1.368 -45.484 1.00 84.62 121 ILE A C 1
ATOM 905 O O . ILE A 1 121 ? 19.064 -0.927 -44.344 1.00 84.62 121 ILE A O 1
ATOM 909 N N . PRO A 1 122 ? 18.228 -1.243 -46.404 1.00 80.00 122 PRO A N 1
ATOM 910 C CA . PRO A 1 122 ? 16.898 -0.739 -46.070 1.00 80.00 122 PRO A CA 1
ATOM 911 C C . PRO A 1 122 ? 16.210 -1.652 -45.047 1.00 80.00 122 PRO A C 1
ATOM 913 O O . PRO A 1 122 ? 16.333 -2.872 -45.143 1.00 80.00 122 PRO A O 1
ATOM 916 N N . ASP A 1 123 ? 15.472 -1.065 -44.101 1.00 82.12 123 ASP A N 1
ATOM 917 C CA . ASP A 1 123 ? 14.733 -1.772 -43.040 1.00 82.12 123 ASP A CA 1
ATOM 918 C C . ASP A 1 123 ? 15.607 -2.660 -42.128 1.00 82.12 123 ASP A C 1
ATOM 920 O O . ASP A 1 123 ? 15.126 -3.634 -41.549 1.00 82.12 123 ASP A O 1
ATOM 924 N N . LEU A 1 124 ? 16.896 -2.318 -41.981 1.00 86.12 124 LEU A N 1
ATOM 925 C CA . LEU A 1 124 ? 17.826 -3.015 -41.088 1.00 86.12 124 LEU A CA 1
ATOM 926 C C . LEU A 1 124 ? 17.362 -2.983 -39.628 1.00 86.12 124 LEU A C 1
ATOM 928 O O . LEU A 1 124 ? 17.361 -4.012 -38.966 1.00 86.12 124 LEU A O 1
ATOM 932 N N . CYS A 1 125 ? 16.956 -1.811 -39.141 1.00 88.31 125 CYS A N 1
ATOM 933 C CA . CYS A 1 125 ? 16.430 -1.605 -37.795 1.00 88.31 125 CYS A CA 1
ATOM 934 C C . CYS A 1 125 ? 14.952 -1.205 -37.874 1.00 88.31 125 CYS A C 1
ATOM 936 O O . CYS A 1 125 ? 14.554 -0.459 -38.765 1.00 88.31 125 CYS A O 1
ATOM 938 N N . ALA A 1 126 ? 14.139 -1.650 -36.913 1.00 89.44 126 ALA A N 1
ATOM 939 C CA . ALA A 1 126 ? 12.723 -1.281 -36.839 1.00 89.44 126 ALA A CA 1
ATOM 940 C C . ALA A 1 126 ? 12.511 0.222 -36.577 1.00 89.44 126 ALA A C 1
ATOM 942 O O . ALA A 1 126 ? 11.523 0.796 -37.034 1.00 89.44 126 ALA A O 1
ATOM 943 N N . HIS A 1 127 ? 13.421 0.843 -35.821 1.00 90.12 127 HIS A N 1
ATOM 944 C CA . HIS A 1 127 ? 13.435 2.277 -35.539 1.00 90.12 127 HIS A CA 1
ATOM 945 C C . HIS A 1 127 ? 14.710 2.919 -36.091 1.00 90.12 127 HIS A C 1
ATOM 947 O O . HIS A 1 127 ? 14.930 2.894 -37.299 1.00 90.12 127 HIS A O 1
ATOM 953 N N . ASP A 1 128 ? 15.520 3.528 -35.231 1.00 90.62 128 ASP A N 1
ATOM 954 C CA . ASP A 1 128 ? 16.650 4.340 -35.640 1.00 90.62 128 ASP A CA 1
ATOM 955 C C . ASP A 1 128 ? 17.917 3.457 -35.651 1.00 90.62 128 ASP A C 1
ATOM 957 O O . ASP A 1 128 ? 18.031 2.494 -34.890 1.00 90.62 128 ASP A O 1
ATOM 961 N N . CYS A 1 129 ? 18.836 3.729 -36.576 1.00 91.06 129 CYS A N 1
ATOM 962 C CA . CYS A 1 129 ? 20.084 2.984 -36.754 1.00 91.06 129 CYS A CA 1
ATOM 963 C C . CYS A 1 129 ? 21.246 3.953 -36.559 1.00 91.06 129 CYS A C 1
ATOM 965 O O . CYS A 1 129 ? 21.312 4.971 -37.256 1.00 91.06 129 CYS A O 1
ATOM 967 N N . GLU A 1 130 ? 22.124 3.648 -35.611 1.00 89.38 130 GLU A N 1
ATOM 968 C CA . GLU A 1 130 ? 23.341 4.405 -35.354 1.00 89.38 130 GLU A CA 1
ATOM 969 C C . GLU A 1 130 ? 24.545 3.646 -35.910 1.00 89.38 130 GLU A C 1
ATOM 971 O O . GLU A 1 130 ? 24.747 2.459 -35.652 1.00 89.38 130 GLU A O 1
ATOM 976 N N . ASP A 1 131 ? 25.314 4.356 -36.731 1.00 85.69 131 ASP A N 1
ATOM 977 C CA . ASP A 1 131 ? 26.512 3.852 -37.391 1.00 85.69 131 ASP A CA 1
ATOM 978 C C . ASP A 1 131 ? 27.693 3.954 -36.425 1.00 85.69 131 ASP A C 1
ATOM 980 O O . ASP A 1 131 ? 28.009 5.047 -35.942 1.00 85.69 131 ASP A O 1
ATOM 984 N N . LEU A 1 132 ? 28.334 2.827 -36.129 1.00 83.06 132 LEU A N 1
ATOM 985 C CA . LEU A 1 132 ? 29.509 2.774 -35.267 1.00 83.06 132 LEU A CA 1
ATOM 986 C C . LEU A 1 132 ? 30.771 2.667 -36.137 1.00 83.06 132 LEU A C 1
ATOM 988 O O . LEU A 1 132 ? 30.704 2.240 -37.287 1.00 83.06 132 LEU A O 1
ATOM 992 N N . PRO A 1 133 ? 31.964 3.023 -35.621 1.00 80.56 133 PRO A N 1
ATOM 993 C CA . PRO A 1 133 ? 33.212 2.831 -36.366 1.00 80.56 133 PRO A CA 1
ATOM 994 C C . PRO A 1 133 ? 33.400 1.388 -36.863 1.00 80.56 133 PRO A C 1
ATOM 996 O O . PRO A 1 133 ? 33.963 1.169 -37.937 1.00 80.56 133 PRO A O 1
ATOM 999 N N . VAL A 1 134 ? 32.887 0.428 -36.087 1.00 79.69 134 VAL A N 1
ATOM 1000 C CA . VAL A 1 134 ? 32.831 -0.998 -36.401 1.00 79.69 134 VAL A CA 1
ATOM 1001 C C . VAL A 1 134 ? 31.389 -1.480 -36.211 1.00 79.69 134 VAL A C 1
ATOM 1003 O O . VAL A 1 134 ? 30.928 -1.650 -35.080 1.00 79.69 134 VAL A O 1
ATOM 1006 N N . GLY A 1 135 ? 30.689 -1.712 -37.323 1.00 83.19 135 GLY A N 1
ATOM 1007 C CA . GLY A 1 135 ? 29.301 -2.176 -37.351 1.00 83.19 135 GLY A CA 1
ATOM 1008 C C . GLY A 1 135 ? 28.276 -1.086 -37.027 1.00 83.19 135 GLY A C 1
ATOM 1009 O O . GLY A 1 135 ? 28.515 0.100 -37.211 1.00 83.19 135 GLY A O 1
ATOM 1010 N N . TYR A 1 136 ? 27.115 -1.493 -36.520 1.00 86.38 136 TYR A N 1
ATOM 1011 C CA . TYR A 1 136 ? 25.992 -0.598 -36.237 1.00 86.38 136 TYR A CA 1
ATOM 1012 C C . TYR A 1 136 ? 25.245 -1.047 -34.983 1.00 86.38 136 TYR A C 1
ATOM 1014 O O . TYR A 1 136 ? 25.319 -2.212 -34.573 1.00 86.38 136 TYR A O 1
ATOM 1022 N N . GLU A 1 137 ? 24.458 -0.141 -34.414 1.00 87.06 137 GLU A N 1
ATOM 1023 C CA . GLU A 1 137 ? 23.487 -0.472 -33.380 1.00 87.06 137 GLU A CA 1
ATOM 1024 C C . GLU A 1 137 ? 22.094 0.071 -33.706 1.00 87.06 137 GLU A C 1
ATOM 1026 O O . GLU A 1 137 ? 21.920 1.170 -34.228 1.00 87.06 137 GLU A O 1
ATOM 1031 N N . CYS A 1 138 ? 21.072 -0.731 -33.412 1.00 90.25 138 CYS A N 1
ATOM 1032 C CA . CYS A 1 138 ? 19.688 -0.302 -33.546 1.00 90.25 138 CYS A CA 1
ATOM 1033 C C . CYS A 1 138 ? 19.233 0.352 -32.243 1.00 90.25 138 CYS A C 1
ATOM 1035 O O . CYS A 1 138 ? 19.189 -0.298 -31.193 1.00 90.25 138 CYS A O 1
ATOM 1037 N N . VAL A 1 139 ? 18.833 1.616 -32.330 1.00 91.12 139 VAL A N 1
ATOM 1038 C CA . VAL A 1 139 ? 18.339 2.399 -31.201 1.00 91.12 139 VAL A CA 1
ATOM 1039 C C . VAL A 1 139 ? 16.826 2.539 -31.311 1.00 91.12 139 VAL A C 1
ATOM 1041 O O . VAL A 1 139 ? 16.253 2.911 -32.338 1.00 91.12 139 VAL A O 1
ATOM 1044 N N . CYS A 1 140 ? 16.145 2.210 -30.220 1.00 92.38 140 CYS A N 1
ATOM 1045 C CA . CYS A 1 140 ? 14.701 2.340 -30.139 1.00 92.38 140 CYS A CA 1
ATOM 1046 C C . CYS A 1 140 ? 14.307 3.741 -29.661 1.00 92.38 140 CYS A C 1
ATOM 1048 O O . CYS A 1 140 ? 14.912 4.301 -28.747 1.00 92.38 140 CYS A O 1
ATOM 1050 N N . ARG A 1 141 ? 13.237 4.291 -30.246 1.00 92.50 141 ARG A N 1
ATOM 1051 C CA . ARG A 1 141 ? 12.628 5.547 -29.788 1.00 92.50 141 ARG A CA 1
ATOM 1052 C C . ARG A 1 141 ? 12.144 5.434 -28.344 1.00 92.50 141 ARG A C 1
ATOM 1054 O O . ARG A 1 141 ? 11.844 4.346 -27.857 1.00 92.50 141 ARG A O 1
ATOM 1061 N N . LYS A 1 142 ? 12.002 6.580 -27.671 1.00 90.12 142 LYS A N 1
ATOM 1062 C CA . LYS A 1 142 ? 11.435 6.648 -26.315 1.00 90.12 142 LYS A CA 1
ATOM 1063 C C . LYS A 1 142 ? 10.084 5.915 -26.259 1.00 90.12 142 LYS A C 1
ATOM 1065 O O . LYS A 1 142 ? 9.252 6.131 -27.135 1.00 90.12 142 LYS A O 1
ATOM 1070 N N . GLY A 1 143 ? 9.891 5.085 -25.232 1.00 89.25 143 GLY A N 1
ATOM 1071 C CA . GLY A 1 143 ? 8.722 4.201 -25.091 1.00 89.25 143 GLY A CA 1
ATOM 1072 C C . GLY A 1 143 ? 8.939 2.794 -25.662 1.00 89.25 143 GLY A C 1
ATOM 1073 O O . GLY A 1 143 ? 8.066 1.944 -25.556 1.00 89.25 143 GLY A O 1
ATOM 1074 N N . PHE A 1 144 ? 10.112 2.518 -26.239 1.00 92.56 144 PHE A N 1
ATOM 1075 C CA . PHE A 1 144 ? 10.458 1.214 -26.791 1.00 92.56 144 PHE A CA 1
ATOM 1076 C C . PHE A 1 144 ? 11.823 0.739 -26.298 1.00 92.56 144 PHE A C 1
ATOM 1078 O O . PHE A 1 144 ? 12.720 1.539 -26.035 1.00 92.56 144 PHE A O 1
ATOM 1085 N N . ARG A 1 145 ? 12.001 -0.580 -26.233 1.00 90.06 145 ARG A N 1
ATOM 1086 C CA . ARG A 1 145 ? 13.278 -1.229 -25.914 1.00 90.06 145 ARG A CA 1
ATOM 1087 C C . ARG A 1 145 ? 13.642 -2.269 -26.963 1.00 90.06 145 ARG A C 1
ATOM 1089 O O . ARG A 1 145 ? 12.767 -2.824 -27.623 1.00 90.06 145 ARG A O 1
ATOM 1096 N N . VAL A 1 146 ? 14.933 -2.546 -27.107 1.00 91.06 146 VAL A N 1
ATOM 1097 C CA . VAL A 1 146 ? 15.431 -3.556 -28.050 1.00 91.06 146 VAL A CA 1
ATOM 1098 C C . VAL A 1 146 ? 14.984 -4.952 -27.603 1.00 91.06 146 VAL A C 1
ATOM 1100 O O . VAL A 1 146 ? 15.012 -5.281 -26.413 1.00 91.06 146 VAL A O 1
ATOM 1103 N N . ASN A 1 147 ? 14.546 -5.783 -28.547 1.00 91.38 147 ASN A N 1
ATOM 1104 C CA . ASN A 1 147 ? 14.139 -7.155 -28.273 1.00 91.38 147 ASN A CA 1
ATOM 1105 C C . ASN A 1 147 ? 15.366 -8.029 -27.954 1.00 91.38 147 ASN A C 1
ATOM 1107 O O . ASN A 1 147 ? 16.372 -8.010 -28.656 1.00 91.38 147 ASN A O 1
ATOM 1111 N N . VAL A 1 148 ? 15.264 -8.839 -26.897 1.00 88.00 148 VAL A N 1
ATOM 1112 C CA . VAL A 1 148 ? 16.352 -9.708 -26.416 1.00 88.00 148 VAL A CA 1
ATOM 1113 C C . VAL A 1 148 ? 16.750 -10.764 -27.454 1.00 88.00 148 VAL A C 1
ATOM 1115 O O . VAL A 1 148 ? 17.918 -11.135 -27.534 1.00 88.00 148 VAL A O 1
ATOM 1118 N N . ASN A 1 149 ? 15.791 -11.246 -28.251 1.00 89.31 149 ASN A N 1
ATOM 1119 C CA . ASN A 1 149 ? 16.036 -12.294 -29.247 1.00 89.31 149 ASN A CA 1
ATOM 1120 C C . ASN A 1 149 ? 16.471 -11.740 -30.608 1.00 89.31 149 ASN A C 1
ATOM 1122 O O . ASN A 1 149 ? 17.150 -12.437 -31.357 1.00 89.31 149 ASN A O 1
ATOM 1126 N N . ASP A 1 150 ? 16.066 -10.513 -30.933 1.00 88.94 150 ASP A N 1
ATOM 1127 C CA . ASP A 1 150 ? 16.372 -9.875 -32.210 1.00 88.94 150 ASP A CA 1
ATOM 1128 C C . ASP A 1 150 ? 16.668 -8.393 -31.997 1.00 88.94 150 ASP A C 1
ATOM 1130 O O . ASP A 1 150 ? 15.765 -7.585 -31.774 1.00 88.94 150 ASP A O 1
ATOM 1134 N 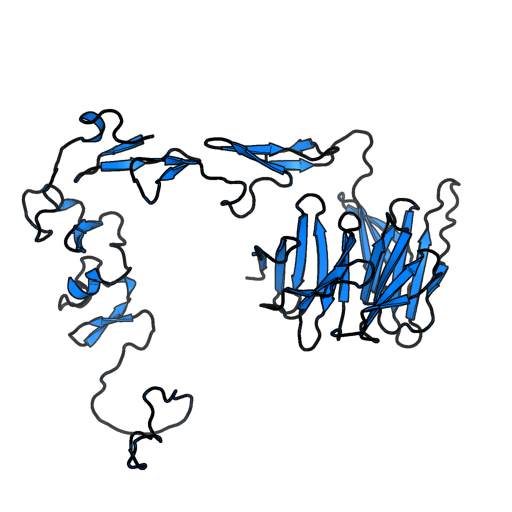N . LYS A 1 151 ? 17.949 -8.035 -32.090 1.00 86.19 151 LYS A N 1
ATOM 1135 C CA . LYS A 1 151 ? 18.423 -6.674 -31.828 1.00 86.19 151 LYS A CA 1
ATOM 1136 C C . LYS A 1 151 ? 17.896 -5.640 -32.829 1.00 86.19 151 LYS A C 1
ATOM 1138 O O . LYS A 1 151 ? 17.999 -4.450 -32.561 1.00 86.19 151 LYS A O 1
ATOM 1143 N N . HIS A 1 152 ? 17.311 -6.074 -33.943 1.00 88.44 152 HIS A N 1
ATOM 1144 C CA . HIS A 1 152 ? 16.725 -5.186 -34.947 1.00 88.44 152 HIS A CA 1
ATOM 1145 C C . HIS A 1 152 ? 15.297 -4.761 -34.611 1.00 88.44 152 HIS A C 1
ATOM 1147 O O . HIS A 1 152 ? 14.791 -3.797 -35.184 1.00 88.44 152 HIS A O 1
ATOM 1153 N N . LEU A 1 153 ? 14.628 -5.470 -33.697 1.00 91.25 153 LEU A N 1
ATOM 1154 C CA . LEU A 1 153 ? 13.235 -5.223 -33.352 1.00 91.25 153 LEU A CA 1
ATOM 1155 C C . LEU A 1 153 ? 13.120 -4.411 -32.065 1.00 91.25 153 LEU A C 1
ATOM 1157 O O . LEU A 1 153 ? 13.756 -4.708 -31.055 1.00 91.25 153 LEU A O 1
ATOM 1161 N N . CYS A 1 154 ? 12.220 -3.433 -32.089 1.00 91.88 154 CYS A N 1
ATOM 1162 C CA . CYS A 1 154 ? 11.841 -2.652 -30.923 1.00 91.88 154 CYS A CA 1
ATOM 1163 C C . CYS A 1 154 ? 10.499 -3.148 -30.384 1.00 91.88 154 CYS A C 1
ATOM 1165 O O . CYS A 1 154 ? 9.520 -3.245 -31.125 1.00 91.88 154 CYS A O 1
ATOM 1167 N N . VAL A 1 155 ? 10.458 -3.468 -29.094 1.00 92.50 155 VAL A N 1
ATOM 1168 C CA . VAL A 1 155 ? 9.233 -3.835 -28.382 1.00 92.50 155 VAL A CA 1
ATOM 1169 C C . VAL A 1 155 ? 8.752 -2.660 -27.547 1.00 92.50 155 VAL A C 1
ATOM 1171 O O . VAL A 1 155 ? 9.554 -1.929 -26.964 1.00 92.50 155 VAL A O 1
ATOM 1174 N N . ASP A 1 156 ? 7.437 -2.478 -27.541 1.00 93.88 156 ASP A N 1
ATOM 1175 C CA . ASP A 1 156 ? 6.743 -1.503 -26.705 1.00 93.88 156 ASP A CA 1
ATOM 1176 C C . ASP A 1 156 ? 7.061 -1.748 -25.227 1.00 93.88 156 ASP A C 1
ATOM 1178 O O . ASP A 1 156 ? 7.073 -2.900 -24.780 1.00 93.88 156 ASP A O 1
ATOM 1182 N N . VAL A 1 157 ? 7.358 -0.682 -24.490 1.00 92.19 157 VAL A N 1
ATOM 1183 C CA . VAL A 1 157 ? 7.570 -0.747 -23.043 1.00 92.19 157 VAL A CA 1
ATOM 1184 C C . VAL A 1 157 ? 6.235 -0.483 -22.378 1.00 92.19 157 VAL A C 1
ATOM 1186 O O . VAL A 1 157 ? 5.727 0.623 -22.464 1.00 92.19 157 VAL A O 1
ATOM 1189 N N . ASP A 1 158 ? 5.694 -1.468 -21.666 1.00 92.06 158 ASP A N 1
ATOM 1190 C CA . ASP A 1 158 ? 4.477 -1.252 -20.888 1.00 92.06 158 ASP A CA 1
ATOM 1191 C C . ASP A 1 158 ? 4.816 -0.462 -19.615 1.00 92.06 158 ASP A C 1
ATOM 1193 O O . ASP A 1 158 ? 5.176 -1.034 -18.580 1.00 92.06 158 ASP A O 1
ATOM 1197 N N . GLU A 1 159 ? 4.707 0.868 -19.664 1.00 91.81 159 GLU A N 1
ATOM 1198 C CA . GLU A 1 159 ? 5.057 1.723 -18.524 1.00 91.81 159 GLU A CA 1
ATOM 1199 C C . GLU A 1 159 ? 4.133 1.496 -17.318 1.00 91.81 159 GLU A C 1
ATOM 1201 O O . GLU A 1 159 ? 4.505 1.746 -16.171 1.00 91.81 159 GLU A O 1
ATOM 1206 N N . CYS A 1 160 ? 2.930 0.964 -17.538 1.00 88.06 160 CYS A N 1
ATOM 1207 C CA . CYS A 1 160 ? 1.977 0.688 -16.470 1.00 88.06 160 CYS A CA 1
ATOM 1208 C C . CYS A 1 160 ? 2.382 -0.500 -15.586 1.00 88.06 160 CYS A C 1
ATOM 1210 O O . CYS A 1 160 ? 1.867 -0.614 -14.461 1.00 88.06 160 CYS A O 1
ATOM 1212 N N . THR A 1 161 ? 3.269 -1.368 -16.082 1.00 85.69 161 THR A N 1
ATOM 1213 C CA . THR A 1 161 ? 3.757 -2.570 -15.393 1.00 85.69 161 THR A CA 1
ATOM 1214 C C . THR A 1 161 ? 5.265 -2.535 -15.142 1.00 85.69 161 THR A C 1
ATOM 1216 O O . THR A 1 161 ? 5.698 -2.856 -14.031 1.00 85.69 161 THR A O 1
ATOM 1219 N N . GLU A 1 162 ? 6.053 -2.106 -16.130 1.00 84.31 162 GLU A N 1
ATOM 1220 C CA . GLU A 1 162 ? 7.517 -2.112 -16.093 1.00 84.31 162 GLU A CA 1
ATOM 1221 C C . GLU A 1 162 ? 8.089 -0.894 -15.339 1.00 84.31 162 GLU A C 1
ATOM 1223 O O . GLU A 1 162 ? 9.112 -1.021 -14.665 1.00 84.31 162 GLU A O 1
ATOM 1228 N N . GLN A 1 163 ? 7.429 0.274 -15.373 1.00 82.19 163 GLN A N 1
ATOM 1229 C CA . GLN A 1 163 ? 7.945 1.490 -14.732 1.00 82.19 163 GLN A CA 1
ATOM 1230 C C . GLN A 1 163 ? 7.593 1.563 -13.240 1.00 82.19 163 GLN A C 1
ATOM 1232 O O . GLN A 1 163 ? 6.443 1.365 -12.836 1.00 82.19 163 GLN A O 1
ATOM 1237 N N . GLN A 1 164 ? 8.593 1.891 -12.412 1.00 75.00 164 GLN A N 1
ATOM 1238 C CA . GLN A 1 164 ? 8.448 2.075 -10.966 1.00 75.00 164 GLN A CA 1
ATOM 1239 C C . GLN A 1 164 ? 9.111 3.378 -10.485 1.00 75.00 164 GLN A C 1
ATOM 1241 O O . GLN A 1 164 ? 10.301 3.556 -10.747 1.00 75.00 164 GLN A O 1
ATOM 1246 N N . PRO A 1 165 ? 8.395 4.274 -9.768 1.00 76.38 165 PRO A N 1
ATOM 1247 C CA . PRO A 1 165 ? 6.979 4.201 -9.384 1.00 76.38 165 PRO A CA 1
ATOM 1248 C C . PRO A 1 165 ? 6.033 4.274 -10.592 1.00 76.38 165 PRO A C 1
ATOM 1250 O O . PRO A 1 165 ? 6.407 4.753 -11.662 1.00 76.38 165 PRO A O 1
ATOM 1253 N N . ARG A 1 166 ? 4.806 3.770 -10.412 1.00 82.62 166 ARG A N 1
ATOM 1254 C CA . ARG A 1 166 ? 3.783 3.753 -11.465 1.00 82.62 166 ARG A CA 1
ATOM 1255 C C . ARG A 1 166 ? 3.518 5.189 -11.946 1.00 82.62 166 ARG A C 1
ATOM 1257 O O . ARG A 1 166 ? 3.338 6.062 -11.097 1.00 82.62 166 ARG A O 1
ATOM 1264 N N . PRO A 1 167 ? 3.465 5.447 -13.263 1.00 87.62 167 PRO A N 1
ATOM 1265 C CA . PRO A 1 167 ? 3.476 6.819 -13.768 1.00 87.62 167 PRO A CA 1
ATOM 1266 C C . PRO A 1 167 ? 2.155 7.579 -13.573 1.00 87.62 167 PRO A C 1
ATOM 1268 O O . PRO A 1 167 ? 2.142 8.801 -13.645 1.00 87.62 167 PRO A O 1
ATOM 1271 N N . CYS A 1 168 ? 1.048 6.874 -13.328 1.00 89.00 168 CYS A N 1
ATOM 1272 C CA . CYS A 1 168 ? -0.266 7.469 -13.088 1.00 89.00 168 CYS A CA 1
ATOM 1273 C C . CYS A 1 168 ? -0.700 7.258 -11.637 1.00 89.00 168 CYS A C 1
ATOM 1275 O O . CYS A 1 168 ? -0.554 6.160 -11.097 1.00 89.00 168 CYS A O 1
ATOM 1277 N N . SER A 1 169 ? -1.323 8.277 -11.044 1.00 87.88 169 SER A N 1
ATOM 1278 C CA . SER A 1 169 ? -1.870 8.218 -9.677 1.00 87.88 169 SER A CA 1
ATOM 1279 C C . SER A 1 169 ? -3.034 7.231 -9.500 1.00 87.88 169 SER A C 1
ATOM 1281 O O . SER A 1 169 ? -3.198 6.667 -8.422 1.00 87.88 169 SER A O 1
ATOM 1283 N N . GLN A 1 170 ? -3.846 7.025 -10.544 1.00 88.25 170 GLN A N 1
ATOM 1284 C CA . GLN A 1 170 ? -4.983 6.096 -10.548 1.00 88.25 170 GLN A CA 1
ATOM 1285 C C . GLN A 1 170 ? -4.856 5.082 -11.693 1.00 88.25 170 GLN A C 1
ATOM 1287 O O . GLN A 1 170 ? -4.105 4.108 -11.589 1.00 88.25 170 GLN A O 1
ATOM 1292 N N . THR A 1 171 ? -5.582 5.292 -12.795 1.00 89.25 171 THR A N 1
ATOM 1293 C CA . THR A 1 171 ? -5.630 4.343 -13.908 1.00 89.25 171 THR A CA 1
ATOM 1294 C C . THR A 1 171 ? -4.545 4.681 -14.923 1.00 89.25 171 THR A C 1
ATOM 1296 O O . THR A 1 171 ? -4.457 5.811 -15.398 1.00 89.25 171 THR A O 1
ATOM 1299 N N . CYS A 1 172 ? -3.727 3.683 -15.255 1.00 91.12 172 CYS A N 1
ATOM 1300 C CA . CYS A 1 172 ? -2.711 3.754 -16.299 1.00 91.12 172 CYS A CA 1
ATOM 1301 C C . CYS A 1 172 ? -3.144 2.868 -17.464 1.00 91.12 172 CYS A C 1
ATOM 1303 O O . CYS A 1 172 ? -3.459 1.694 -17.248 1.00 91.12 172 CYS A O 1
ATOM 1305 N N . VAL A 1 173 ? -3.169 3.426 -18.673 1.00 91.75 173 VAL A N 1
ATOM 1306 C CA . VAL A 1 173 ? -3.475 2.694 -19.903 1.00 91.75 173 VAL A CA 1
ATOM 1307 C C . VAL A 1 173 ? -2.256 2.751 -20.816 1.00 91.75 173 VAL A C 1
ATOM 1309 O O . VAL A 1 173 ? -1.914 3.821 -21.327 1.00 91.75 173 VAL A O 1
ATOM 1312 N N . ASN A 1 174 ? -1.621 1.592 -21.012 1.00 93.00 174 ASN A N 1
ATOM 1313 C CA . ASN A 1 174 ? -0.506 1.445 -21.939 1.00 93.00 174 ASN A CA 1
ATOM 1314 C C . ASN A 1 174 ? -1.000 1.610 -23.386 1.00 93.00 174 ASN A C 1
ATOM 1316 O O . ASN A 1 174 ? -2.065 1.105 -23.758 1.00 93.00 174 ASN A O 1
ATOM 1320 N N . THR A 1 175 ? -0.235 2.322 -24.201 1.00 92.44 175 THR A N 1
ATOM 1321 C CA . THR A 1 175 ? -0.475 2.522 -25.632 1.00 92.44 175 THR A CA 1
ATOM 1322 C C . THR A 1 175 ? 0.817 2.255 -26.396 1.00 92.44 175 THR A C 1
ATOM 1324 O O . THR A 1 175 ? 1.898 2.288 -25.840 1.00 92.44 175 THR A O 1
ATOM 1327 N N . HIS A 1 176 ? 0.744 1.987 -27.695 1.00 92.25 176 HIS A N 1
ATOM 1328 C CA . HIS A 1 176 ? 1.966 1.691 -28.440 1.00 92.25 176 HIS A CA 1
ATOM 1329 C C . HIS A 1 176 ? 2.903 2.916 -28.498 1.00 92.25 176 HIS A C 1
ATOM 1331 O O . HIS A 1 176 ? 2.579 3.913 -29.148 1.00 92.25 176 HIS A O 1
ATOM 1337 N N . GLY A 1 177 ? 4.052 2.826 -27.831 1.00 89.75 177 GLY A N 1
ATOM 1338 C CA . GLY A 1 177 ? 5.090 3.846 -27.713 1.00 89.75 177 GLY A CA 1
ATOM 1339 C C . GLY A 1 177 ? 4.854 4.907 -26.639 1.00 89.75 177 GLY A C 1
ATOM 1340 O O . GLY A 1 177 ? 5.593 5.895 -26.612 1.00 89.75 177 GLY A O 1
ATOM 1341 N N . SER A 1 178 ? 3.811 4.779 -25.813 1.00 92.19 178 SER A N 1
ATOM 1342 C CA . SER A 1 178 ? 3.514 5.730 -24.735 1.00 92.19 178 SER A CA 1
ATOM 1343 C C . SER A 1 178 ? 2.445 5.201 -23.779 1.00 92.19 178 SER A C 1
ATOM 1345 O O . SER A 1 178 ? 1.819 4.182 -24.017 1.00 92.19 178 SER A O 1
ATOM 1347 N N . TYR A 1 179 ? 2.059 5.987 -22.785 1.00 93.12 179 TYR A N 1
ATOM 1348 C CA . TYR A 1 179 ? 0.907 5.699 -21.938 1.00 93.12 179 TYR A CA 1
ATOM 1349 C C . TYR A 1 179 ? 0.064 6.956 -21.750 1.00 93.12 179 TYR A C 1
ATOM 1351 O O . TYR A 1 179 ? 0.519 8.084 -21.953 1.00 93.12 179 TYR A O 1
ATOM 1359 N N . HIS A 1 180 ? -1.182 6.772 -21.323 1.00 92.75 180 HIS A N 1
ATOM 1360 C CA . HIS A 1 180 ? -1.986 7.881 -20.826 1.00 92.75 180 HIS A CA 1
ATOM 1361 C C . HIS A 1 180 ? -2.679 7.514 -19.520 1.00 92.75 180 HIS A C 1
ATOM 1363 O O . HIS A 1 180 ? -3.062 6.365 -19.278 1.00 92.75 180 HIS A O 1
ATOM 1369 N N . CYS A 1 181 ? -2.833 8.523 -18.671 1.00 93.38 181 CYS A N 1
ATOM 1370 C CA . CYS A 1 181 ? -3.506 8.391 -17.394 1.00 93.38 181 CYS A CA 1
ATOM 1371 C C . CYS A 1 181 ? -4.988 8.730 -17.540 1.00 93.38 181 CYS A C 1
ATOM 1373 O O . CYS A 1 181 ? -5.368 9.667 -18.245 1.00 93.38 181 CYS A O 1
ATOM 1375 N N . SER A 1 182 ? -5.831 7.979 -16.844 1.00 90.62 182 SER A N 1
ATOM 1376 C CA . SER A 1 182 ? -7.257 8.259 -16.723 1.00 90.62 182 SER A CA 1
ATOM 1377 C C . SER A 1 182 ? -7.692 8.179 -15.261 1.00 90.62 182 SER A C 1
ATOM 1379 O O . SER A 1 182 ? -7.049 7.539 -14.424 1.00 90.62 182 SER A O 1
ATOM 1381 N N . CYS A 1 183 ? -8.772 8.885 -14.940 1.00 90.12 183 CYS A N 1
ATOM 1382 C CA . CYS A 1 183 ? -9.271 8.996 -13.577 1.00 90.12 183 CYS A CA 1
ATOM 1383 C C . CYS A 1 183 ? -10.576 8.229 -13.398 1.00 90.12 183 CYS A C 1
ATOM 1385 O O . CYS A 1 183 ? -11.352 8.060 -14.340 1.00 90.12 183 CYS A O 1
ATOM 1387 N N . LEU A 1 184 ? -10.805 7.771 -12.171 1.00 86.81 184 LEU A N 1
ATOM 1388 C CA . LEU A 1 184 ? -12.060 7.155 -11.765 1.00 86.81 184 LEU A CA 1
ATOM 1389 C C . LEU A 1 184 ? -13.194 8.187 -11.744 1.00 86.81 184 LEU A C 1
ATOM 1391 O O . LEU A 1 184 ? -12.970 9.399 -11.727 1.00 86.81 184 LEU A O 1
ATOM 1395 N N . GLU A 1 185 ? -14.430 7.694 -11.734 1.00 84.38 185 GLU A N 1
ATOM 1396 C CA . GLU A 1 185 ? -15.619 8.540 -11.673 1.00 84.38 185 GLU A CA 1
ATOM 1397 C C . GLU A 1 185 ? -15.560 9.490 -10.462 1.00 84.38 185 GLU A C 1
ATOM 1399 O O . GLU A 1 185 ? -15.266 9.077 -9.342 1.00 84.38 185 GLU A O 1
ATOM 1404 N N . GLY A 1 186 ? -15.808 10.782 -10.698 1.00 81.38 186 GLY A N 1
ATOM 1405 C CA . GLY A 1 186 ? -15.709 11.828 -9.673 1.00 81.38 186 GLY A CA 1
ATOM 1406 C C . GLY A 1 186 ? -14.318 12.456 -9.507 1.00 81.38 186 GLY A C 1
ATOM 1407 O O . GLY A 1 186 ? -14.179 13.407 -8.738 1.00 81.38 186 GLY A O 1
ATOM 1408 N N . PHE A 1 187 ? -13.306 11.988 -10.245 1.00 86.00 187 PHE A N 1
ATOM 1409 C CA . PHE A 1 187 ? -11.968 12.579 -10.283 1.00 86.00 187 PHE A CA 1
ATOM 1410 C C . PHE A 1 187 ? -11.670 13.208 -11.649 1.00 86.00 187 PHE A C 1
ATOM 1412 O O . PHE A 1 187 ? -12.103 12.732 -12.696 1.00 86.00 187 PHE A O 1
ATOM 1419 N N . VAL A 1 188 ? -10.888 14.283 -11.633 1.00 87.88 188 VAL A N 1
ATOM 1420 C CA . VAL A 1 188 ? -10.448 15.042 -12.803 1.00 87.88 188 VAL A CA 1
ATOM 1421 C C . VAL A 1 188 ? -8.930 14.963 -12.892 1.00 87.88 188 VAL A C 1
ATOM 1423 O O . VAL A 1 188 ? -8.228 15.155 -11.896 1.00 87.88 188 VAL A O 1
ATOM 1426 N N . LEU A 1 189 ? -8.426 14.691 -14.096 1.00 89.50 189 LEU A N 1
ATOM 1427 C CA . LEU A 1 189 ? -6.994 14.625 -14.360 1.00 89.50 189 LEU A CA 1
ATOM 1428 C C . LEU A 1 189 ? -6.381 16.032 -14.311 1.00 89.50 189 LEU A C 1
ATOM 1430 O O . LEU A 1 189 ? -6.826 16.952 -15.001 1.00 89.50 189 LEU A O 1
ATOM 1434 N N . ARG A 1 190 ? -5.349 16.183 -13.491 1.00 86.19 190 ARG A N 1
ATOM 1435 C CA . ARG A 1 190 ? -4.485 17.351 -13.345 1.00 86.19 190 ARG A CA 1
ATOM 1436 C C . ARG A 1 190 ? -3.051 16.924 -13.657 1.00 86.19 190 ARG A C 1
ATOM 1438 O O . ARG A 1 190 ? -2.689 15.769 -13.472 1.00 86.19 190 ARG A O 1
ATOM 1445 N N . ASP A 1 191 ? -2.279 17.844 -14.229 1.00 85.12 191 ASP A N 1
ATOM 1446 C CA . ASP A 1 191 ? -0.858 17.652 -14.560 1.00 85.12 191 ASP A CA 1
ATOM 1447 C C . ASP A 1 191 ? -0.534 16.416 -15.439 1.00 85.12 191 ASP A C 1
ATOM 1449 O O . ASP A 1 191 ? 0.609 15.993 -15.545 1.00 85.12 191 ASP A O 1
ATOM 1453 N N . ASN A 1 192 ? -1.539 15.887 -16.155 1.00 85.69 192 ASN A N 1
ATOM 1454 C CA . ASN A 1 192 ? -1.497 14.673 -16.987 1.00 85.69 192 ASN A CA 1
ATOM 1455 C C . ASN A 1 192 ? -1.197 13.348 -16.250 1.00 85.69 192 ASN A C 1
ATOM 1457 O O . ASN A 1 192 ? -1.173 12.305 -16.900 1.00 85.69 192 ASN A O 1
ATOM 1461 N N . ASP A 1 193 ? -1.047 13.353 -14.925 1.00 86.81 193 ASP A N 1
ATOM 1462 C CA . ASP A 1 193 ? -0.679 12.185 -14.110 1.00 86.81 193 ASP A CA 1
ATOM 1463 C C . ASP A 1 193 ? -1.479 12.054 -12.794 1.00 86.81 193 ASP A C 1
ATOM 1465 O O . ASP A 1 193 ? -1.718 10.940 -12.298 1.00 86.81 193 ASP A O 1
ATOM 1469 N N . THR A 1 194 ? -1.948 13.172 -12.235 1.00 89.00 194 THR A N 1
ATOM 1470 C CA . THR A 1 194 ? -2.598 13.245 -10.923 1.00 89.00 194 THR A CA 1
ATOM 1471 C C . THR A 1 194 ? -4.111 13.394 -11.029 1.00 89.00 194 THR A C 1
ATOM 1473 O O . THR A 1 194 ? -4.646 14.320 -11.626 1.00 89.00 194 THR A O 1
ATOM 1476 N N . CYS A 1 195 ? -4.851 12.481 -10.413 1.00 89.00 195 CYS A N 1
ATOM 1477 C CA . CYS A 1 195 ? -6.305 12.525 -10.376 1.00 89.00 195 CYS A CA 1
ATOM 1478 C C . CYS A 1 195 ? -6.773 13.196 -9.088 1.00 89.00 195 CYS A C 1
ATOM 1480 O O . CYS A 1 195 ? -6.564 12.683 -7.988 1.00 89.00 195 CYS A O 1
ATOM 1482 N N . ARG A 1 196 ? -7.440 14.342 -9.225 1.00 85.94 196 ARG A N 1
ATOM 1483 C CA . ARG A 1 196 ? -7.980 15.113 -8.104 1.00 85.94 196 ARG A CA 1
ATOM 1484 C C . ARG A 1 196 ? -9.499 15.101 -8.146 1.00 85.94 196 ARG A C 1
ATOM 1486 O O . ARG A 1 196 ? -10.089 15.316 -9.196 1.00 85.94 196 ARG A O 1
ATOM 1493 N N . ALA A 1 197 ? -10.140 14.917 -7.000 1.00 80.88 197 ALA A N 1
ATOM 1494 C CA . ALA A 1 197 ? -11.567 15.185 -6.872 1.00 80.88 197 ALA A CA 1
ATOM 1495 C C . ALA A 1 197 ? -11.787 16.708 -6.978 1.00 80.88 197 ALA A C 1
ATOM 1497 O O . ALA A 1 197 ? -11.541 17.441 -6.018 1.00 80.88 197 ALA A O 1
ATOM 1498 N N . ASP A 1 198 ? -12.144 17.189 -8.172 1.00 69.50 198 ASP A N 1
ATOM 1499 C CA . ASP A 1 198 ? -12.309 18.610 -8.501 1.00 69.50 198 ASP A CA 1
ATOM 1500 C C . ASP A 1 198 ? -13.699 18.838 -9.111 1.00 69.50 198 ASP A C 1
ATOM 1502 O O . ASP A 1 198 ? -14.028 18.300 -10.167 1.00 69.50 198 ASP A O 1
ATOM 1506 N N . GLY A 1 199 ? -14.549 19.578 -8.404 1.00 60.28 199 GLY A N 1
ATOM 1507 C CA . GLY A 1 199 ? -15.971 19.714 -8.702 1.00 60.28 199 GLY A CA 1
ATOM 1508 C C . GLY A 1 199 ? -16.683 20.632 -7.704 1.00 60.28 199 GLY A C 1
ATOM 1509 O O . GLY A 1 199 ? -16.290 20.741 -6.544 1.00 60.28 199 GLY A O 1
ATOM 1510 N N . ASP A 1 200 ? -17.758 21.278 -8.161 1.00 54.12 200 ASP A N 1
ATOM 1511 C CA . ASP A 1 200 ? -18.472 22.349 -7.440 1.00 54.12 200 ASP A CA 1
ATOM 1512 C C . ASP A 1 200 ? -19.380 21.869 -6.282 1.00 54.12 200 ASP A C 1
ATOM 1514 O O . ASP A 1 200 ? -19.919 22.689 -5.541 1.00 54.12 200 ASP A O 1
ATOM 1518 N N . GLN A 1 201 ? -19.559 20.555 -6.089 1.00 59.53 201 GLN A N 1
ATOM 1519 C CA . GLN A 1 201 ? -20.359 19.967 -4.992 1.00 59.53 201 GLN A CA 1
ATOM 1520 C C . GLN A 1 201 ? -19.526 19.152 -3.987 1.00 59.53 201 GLN A C 1
ATOM 1522 O O . GLN A 1 201 ? -20.033 18.243 -3.330 1.00 59.53 201 GLN A O 1
ATOM 1527 N N . ILE A 1 202 ? -18.229 19.439 -3.876 1.00 61.59 202 ILE A N 1
ATOM 1528 C CA . ILE A 1 202 ? -17.294 18.577 -3.151 1.00 61.59 202 ILE A CA 1
ATOM 1529 C C . ILE A 1 202 ? -17.165 18.975 -1.681 1.00 61.59 202 ILE A C 1
ATOM 1531 O O . ILE A 1 202 ? -16.868 20.117 -1.329 1.00 61.59 202 ILE A O 1
ATOM 1535 N N . ILE A 1 203 ? -17.332 17.979 -0.811 1.00 67.88 203 ILE A N 1
ATOM 1536 C CA . ILE A 1 203 ? -16.953 18.060 0.597 1.00 67.88 203 ILE A CA 1
ATOM 1537 C C . ILE A 1 203 ? -15.429 17.999 0.651 1.00 67.88 203 ILE A C 1
ATOM 1539 O O . ILE A 1 203 ? -14.831 17.005 0.239 1.00 67.88 203 ILE A O 1
ATOM 1543 N N . ALA A 1 204 ? -14.804 19.075 1.126 1.00 76.69 204 ALA A N 1
ATOM 1544 C CA . ALA A 1 204 ? -13.355 19.140 1.246 1.00 76.69 204 ALA A CA 1
ATOM 1545 C C . ALA A 1 204 ? -12.837 17.968 2.105 1.00 76.69 204 ALA A C 1
ATOM 1547 O O . ALA A 1 204 ? -13.423 17.691 3.157 1.00 76.69 204 ALA A O 1
ATOM 1548 N N . PRO A 1 205 ? -11.765 17.274 1.679 1.00 86.56 205 PRO A N 1
ATOM 1549 C CA . PRO A 1 205 ? -11.172 16.201 2.466 1.00 86.56 205 PRO A CA 1
ATOM 1550 C C . PRO A 1 205 ? -10.635 16.747 3.789 1.00 86.56 205 PRO A C 1
ATOM 1552 O O . PRO A 1 205 ? -10.067 17.842 3.853 1.00 86.56 205 PRO A O 1
ATOM 1555 N N . LYS A 1 206 ? -10.803 15.951 4.843 1.00 88.69 206 LYS A N 1
ATOM 1556 C CA . LYS A 1 206 ? -10.386 16.291 6.200 1.00 88.69 206 LYS A CA 1
ATOM 1557 C C . LYS A 1 206 ? -9.623 15.135 6.817 1.00 88.69 206 LYS A C 1
ATOM 1559 O O . LYS A 1 206 ? -9.947 13.974 6.580 1.00 88.69 206 LYS A O 1
ATOM 1564 N N . LEU A 1 207 ? -8.628 15.464 7.627 1.00 93.19 207 LEU A N 1
ATOM 1565 C CA . LEU A 1 207 ? -7.865 14.505 8.410 1.00 93.19 207 LEU A CA 1
ATOM 1566 C C . LEU A 1 207 ? -8.405 14.480 9.832 1.00 93.19 207 LEU A C 1
ATOM 1568 O O . LEU A 1 207 ? -8.441 15.508 10.507 1.00 93.19 207 LEU A O 1
ATOM 1572 N N . ILE A 1 208 ? -8.802 13.298 10.293 1.00 93.62 208 ILE A N 1
ATOM 1573 C CA . ILE A 1 208 ? -9.262 13.083 11.662 1.00 93.62 208 ILE A CA 1
ATOM 1574 C C . ILE A 1 208 ? -8.216 12.248 12.387 1.00 93.62 208 ILE A C 1
ATOM 1576 O O . ILE A 1 208 ? -7.820 11.189 11.905 1.00 93.62 208 ILE A O 1
ATOM 1580 N N . PHE A 1 209 ? -7.769 12.712 13.549 1.00 94.38 209 PHE A N 1
ATOM 1581 C CA . PHE A 1 209 ? -6.797 11.984 14.361 1.00 94.38 209 PHE A CA 1
ATOM 1582 C C . PHE A 1 209 ? -7.108 12.085 15.855 1.00 94.38 209 PHE A C 1
ATOM 1584 O O . PHE A 1 209 ? -7.694 13.055 16.352 1.00 94.38 209 PHE A O 1
ATOM 1591 N N . SER A 1 210 ? -6.686 11.058 16.585 1.00 94.06 210 SER A N 1
ATOM 1592 C CA . SER A 1 210 ? -6.714 11.004 18.039 1.00 94.06 210 SER A CA 1
ATOM 1593 C C . SER A 1 210 ? -5.420 11.594 18.590 1.00 94.06 210 SER A C 1
ATOM 1595 O O . SER A 1 210 ? -4.325 11.341 18.094 1.00 94.06 210 SER A O 1
ATOM 1597 N N . ASN A 1 211 ? -5.529 12.384 19.653 1.00 92.38 211 ASN A N 1
ATOM 1598 C CA . ASN A 1 211 ? -4.371 12.804 20.434 1.00 92.38 211 ASN A CA 1
ATOM 1599 C C . ASN A 1 211 ? -4.683 12.680 21.922 1.00 92.38 211 ASN A C 1
ATOM 1601 O O . ASN A 1 211 ? -4.824 13.681 22.628 1.00 92.38 211 ASN A O 1
ATOM 1605 N N . ARG A 1 212 ? -4.828 11.427 22.372 1.00 92.12 212 ARG A N 1
ATOM 1606 C CA . ARG A 1 212 ? -5.030 10.990 23.762 1.00 92.12 212 ARG A CA 1
ATOM 1607 C C . ARG A 1 212 ? -6.258 11.577 24.473 1.00 92.12 212 ARG A C 1
ATOM 1609 O O . ARG A 1 212 ? -7.164 10.832 24.826 1.00 92.12 212 ARG A O 1
ATOM 1616 N N . TYR A 1 213 ? -6.295 12.887 24.691 1.00 93.00 213 TYR A N 1
ATOM 1617 C CA . TYR A 1 213 ? -7.339 13.607 25.425 1.00 93.00 213 TYR A CA 1
ATOM 1618 C C . TYR A 1 213 ? -8.415 14.234 24.527 1.00 93.00 213 TYR A C 1
ATOM 1620 O O . TYR A 1 213 ? -9.451 14.676 25.029 1.00 93.00 213 TYR A O 1
ATOM 1628 N N . TYR A 1 214 ? -8.186 14.294 23.215 1.00 93.25 214 TYR A N 1
ATOM 1629 C CA . TYR A 1 214 ? -9.131 14.861 22.255 1.00 93.25 214 TYR A CA 1
ATOM 1630 C C . TYR A 1 214 ? -9.076 14.156 20.896 1.00 93.25 214 TYR A C 1
ATOM 1632 O O . TYR A 1 214 ? -8.056 13.567 20.529 1.00 93.25 214 TYR A O 1
ATOM 1640 N N . LEU A 1 215 ? -10.172 14.265 20.146 1.00 93.50 215 LEU A N 1
ATOM 1641 C CA . LEU A 1 215 ? -10.235 13.976 18.714 1.00 93.50 215 LEU A CA 1
ATOM 1642 C C . LEU A 1 215 ? -10.242 15.303 17.959 1.00 93.50 215 LEU A C 1
ATOM 1644 O O . LEU A 1 215 ? -10.987 16.221 18.323 1.00 93.50 215 LEU A O 1
ATOM 1648 N N . ARG A 1 216 ? -9.408 15.412 16.927 1.00 92.25 216 ARG A N 1
ATOM 1649 C CA . ARG A 1 216 ? -9.309 16.606 16.087 1.00 92.25 216 ARG A CA 1
ATOM 1650 C C . ARG A 1 216 ? -9.610 16.288 14.643 1.00 92.25 216 ARG A C 1
ATOM 1652 O O . ARG A 1 216 ? -9.286 15.211 14.160 1.00 92.25 216 ARG A O 1
ATOM 1659 N N . GLU A 1 217 ? -10.182 17.284 13.993 1.00 92.00 217 GLU A N 1
ATOM 1660 C CA . GLU A 1 217 ? -10.374 17.366 12.559 1.00 92.00 217 GLU A CA 1
ATOM 1661 C C . GLU A 1 217 ? -9.497 18.499 12.024 1.00 92.00 217 GLU A C 1
ATOM 1663 O O . GLU A 1 217 ? -9.434 19.576 12.625 1.00 92.00 217 GLU A O 1
ATOM 1668 N N . VAL A 1 218 ? -8.801 18.247 10.921 1.00 92.56 218 VAL A N 1
ATOM 1669 C CA . VAL A 1 218 ? -7.959 19.225 10.238 1.00 92.56 218 VAL A CA 1
ATOM 1670 C C . VAL A 1 218 ? -8.310 19.246 8.761 1.00 92.56 218 VAL A C 1
ATOM 1672 O O . VAL A 1 218 ? -8.247 18.222 8.082 1.00 92.56 218 VAL A O 1
ATOM 1675 N N . ASP A 1 219 ? -8.661 20.424 8.265 1.00 89.06 219 ASP A N 1
ATOM 1676 C CA . ASP A 1 219 ? -8.853 20.663 6.840 1.00 89.06 219 ASP A CA 1
ATOM 1677 C C . ASP A 1 219 ? -7.489 20.704 6.142 1.00 89.06 219 ASP A C 1
ATOM 1679 O O . ASP A 1 219 ? -6.498 21.153 6.723 1.00 89.06 219 ASP A O 1
ATOM 1683 N N . LEU A 1 220 ? -7.422 20.336 4.860 1.00 84.69 220 LEU A N 1
ATOM 1684 C CA . LEU A 1 220 ? -6.162 20.427 4.103 1.00 84.69 220 LEU A CA 1
ATOM 1685 C C . LEU A 1 220 ? -5.607 21.861 3.990 1.00 84.69 220 LEU A C 1
ATOM 1687 O O . LEU A 1 220 ? -4.424 22.043 3.719 1.00 84.69 220 LEU A O 1
ATOM 1691 N N . SER A 1 221 ? -6.433 22.886 4.227 1.00 85.50 221 SER A N 1
ATOM 1692 C CA . SER A 1 221 ? -6.006 24.291 4.308 1.00 85.50 221 SER A CA 1
ATOM 1693 C C . SER A 1 221 ? -5.381 24.676 5.659 1.00 85.50 221 SER A C 1
ATOM 1695 O O . SER A 1 221 ? -4.963 25.819 5.829 1.00 85.50 221 SER A O 1
ATOM 1697 N N . GLY A 1 222 ? -5.330 23.755 6.629 1.00 84.94 222 GLY A N 1
ATOM 1698 C CA . GLY A 1 222 ? -4.751 23.967 7.960 1.00 84.94 222 GLY A CA 1
ATOM 1699 C C . GLY A 1 222 ? -5.734 24.449 9.033 1.00 84.94 222 GLY A C 1
ATOM 1700 O O . GLY A 1 222 ? -5.320 24.693 10.167 1.00 84.94 222 GLY A O 1
ATOM 1701 N N . GLY A 1 223 ? -7.026 24.576 8.712 1.00 89.38 223 GLY A N 1
ATOM 1702 C CA . GLY A 1 223 ? -8.072 24.831 9.706 1.00 89.38 223 GLY A CA 1
ATOM 1703 C C . GLY A 1 223 ? -8.191 23.648 10.667 1.00 89.38 223 GLY A C 1
ATOM 1704 O O . GLY A 1 223 ? -8.228 22.508 10.220 1.00 89.38 223 GLY A O 1
ATOM 1705 N N . MET A 1 224 ? -8.218 23.897 11.980 1.00 89.06 224 MET A N 1
ATOM 1706 C CA . MET A 1 224 ? -8.314 22.836 12.990 1.00 89.06 224 MET A CA 1
ATOM 1707 C C . MET A 1 224 ? -9.575 22.993 13.835 1.00 89.06 224 MET A C 1
ATOM 1709 O O . MET A 1 224 ? -9.812 24.060 14.403 1.00 89.06 224 MET A O 1
ATOM 1713 N N . THR A 1 225 ? -10.315 21.898 14.001 1.00 89.81 225 THR A N 1
ATOM 1714 C CA . THR A 1 225 ? -11.536 21.829 14.810 1.00 89.81 225 THR A CA 1
ATOM 1715 C C . THR A 1 225 ? -11.433 20.693 15.826 1.00 89.81 225 THR A C 1
ATOM 1717 O O . THR A 1 225 ? -10.920 19.611 15.539 1.00 89.81 225 THR A O 1
ATOM 1720 N N . ILE A 1 226 ? -11.903 20.928 17.052 1.00 89.81 226 ILE A N 1
ATOM 1721 C CA . ILE A 1 226 ? -11.978 19.892 18.090 1.00 89.81 226 ILE A CA 1
ATOM 1722 C C . ILE A 1 226 ? -13.337 19.197 17.970 1.00 89.81 226 ILE A C 1
ATOM 1724 O O . ILE A 1 226 ? -14.368 19.850 18.100 1.00 89.81 226 ILE A O 1
ATOM 1728 N N . LEU A 1 227 ? -13.331 17.881 17.744 1.00 89.31 227 LEU A N 1
ATOM 1729 C CA . LEU A 1 227 ? -14.548 17.069 17.617 1.00 89.31 227 LEU A CA 1
ATOM 1730 C C . LEU A 1 227 ? -15.031 16.550 18.972 1.00 89.31 227 LEU A C 1
ATOM 1732 O O . LEU A 1 227 ? -16.214 16.608 19.289 1.00 89.31 227 LEU A O 1
ATOM 1736 N N . ALA A 1 228 ? -14.101 16.042 19.779 1.00 88.69 228 ALA A N 1
ATOM 1737 C CA . ALA A 1 228 ? -14.364 15.534 21.118 1.00 88.69 228 ALA A CA 1
ATOM 1738 C C . ALA A 1 228 ? -13.200 15.901 22.039 1.00 88.69 228 ALA A C 1
ATOM 1740 O O . ALA A 1 228 ? -12.043 15.928 21.619 1.00 88.69 228 ALA A O 1
ATOM 1741 N N . HIS A 1 229 ? -13.500 16.171 23.304 1.00 90.38 229 HIS A N 1
ATOM 1742 C CA . HIS A 1 229 ? -12.536 16.585 24.322 1.00 90.38 229 HIS A CA 1
ATOM 1743 C C . HIS A 1 229 ? -12.823 15.858 25.639 1.00 90.38 229 HIS A C 1
ATOM 1745 O O . HIS A 1 229 ? -13.835 15.169 25.761 1.00 90.38 229 HIS A O 1
ATOM 1751 N N . ASN A 1 230 ? -11.930 16.012 26.620 1.00 88.38 230 ASN A N 1
ATOM 1752 C CA . ASN A 1 230 ? -12.035 15.352 27.926 1.00 88.38 230 ASN A CA 1
ATOM 1753 C C . ASN A 1 230 ? -12.072 13.810 27.829 1.00 88.38 230 ASN A C 1
ATOM 1755 O O . ASN A 1 230 ? -12.762 13.129 28.588 1.00 88.38 230 ASN A O 1
ATOM 1759 N N . LEU A 1 231 ? -11.341 13.259 26.857 1.00 91.62 231 LEU A N 1
ATOM 1760 C CA . LEU A 1 231 ? -11.131 11.819 26.710 1.00 91.62 231 LEU A CA 1
ATOM 1761 C C . LEU A 1 231 ? -10.019 11.368 27.656 1.00 91.62 231 LEU A C 1
ATOM 1763 O O . LEU A 1 231 ? -9.173 12.172 28.044 1.00 91.62 231 LEU A O 1
ATOM 1767 N N . THR A 1 232 ? -9.999 10.091 28.033 1.00 91.62 232 THR A N 1
ATOM 1768 C CA . THR A 1 232 ? -8.969 9.595 28.954 1.00 91.62 232 THR A CA 1
ATOM 1769 C C . THR A 1 232 ? -7.687 9.203 28.226 1.00 91.62 232 THR A C 1
ATOM 1771 O O . THR A 1 232 ? -6.604 9.694 28.556 1.00 91.62 232 THR A O 1
ATOM 1774 N N . ASN A 1 233 ? -7.796 8.318 27.242 1.00 94.56 233 ASN A N 1
ATOM 1775 C CA . ASN A 1 233 ? -6.702 7.873 26.397 1.00 94.56 233 ASN A CA 1
ATOM 1776 C C . ASN A 1 233 ? -7.259 7.254 25.106 1.00 94.56 233 ASN A C 1
ATOM 1778 O O . ASN A 1 233 ? -7.300 6.032 24.950 1.00 94.56 233 ASN A O 1
ATOM 1782 N N . ALA A 1 234 ? -7.710 8.120 24.199 1.00 94.88 234 ALA A N 1
ATOM 1783 C CA . ALA A 1 234 ? -8.135 7.735 22.863 1.00 94.88 234 ALA A CA 1
ATOM 1784 C C . ALA A 1 234 ? -6.929 7.277 22.030 1.00 94.88 234 ALA A C 1
ATOM 1786 O O . ALA A 1 234 ? -5.991 8.056 21.845 1.00 94.88 234 ALA A O 1
ATOM 1787 N N . ILE A 1 235 ? -6.960 6.029 21.552 1.00 93.56 235 ILE A N 1
ATOM 1788 C CA . ILE A 1 235 ? -5.858 5.418 20.792 1.00 93.56 235 ILE A CA 1
ATOM 1789 C C . ILE A 1 235 ? -6.217 5.336 19.311 1.00 93.56 235 ILE A C 1
ATOM 1791 O O . ILE A 1 235 ? -5.669 6.091 18.516 1.00 93.56 235 ILE A O 1
ATOM 1795 N N . THR A 1 236 ? -7.151 4.463 18.944 1.00 94.38 236 THR A N 1
ATOM 1796 C CA . THR A 1 236 ? -7.563 4.249 17.549 1.00 94.38 236 THR A CA 1
ATOM 1797 C C . THR A 1 236 ? -8.932 4.863 17.289 1.00 94.38 236 THR A C 1
ATOM 1799 O O . THR A 1 236 ? -9.736 4.996 18.217 1.00 94.38 236 THR A O 1
ATOM 1802 N N . LEU A 1 237 ? -9.183 5.255 16.041 1.00 95.88 237 LEU A N 1
ATOM 1803 C CA . LEU A 1 237 ? -10.455 5.787 15.579 1.00 95.88 237 LEU A CA 1
ATOM 1804 C C . LEU A 1 237 ? -10.764 5.305 14.166 1.00 95.88 237 LEU A C 1
ATOM 1806 O O . LEU A 1 237 ? -9.842 5.041 13.400 1.00 95.88 237 LEU A O 1
ATOM 1810 N N . ASP A 1 238 ? -12.048 5.279 13.827 1.00 96.88 238 ASP A N 1
ATOM 1811 C CA . ASP A 1 238 ? -12.511 5.185 12.445 1.00 96.88 238 ASP A CA 1
ATOM 1812 C C . ASP A 1 238 ? -13.857 5.915 12.272 1.00 96.88 238 ASP A C 1
ATOM 1814 O O . ASP A 1 238 ? -14.536 6.247 13.256 1.00 96.88 238 ASP A O 1
ATOM 1818 N N . PHE A 1 239 ? -14.227 6.214 11.029 1.00 95.06 239 PHE A N 1
ATOM 1819 C CA . PHE A 1 239 ? -15.344 7.085 10.693 1.00 95.06 239 PHE A CA 1
ATOM 1820 C C . PHE A 1 239 ? -16.356 6.421 9.761 1.00 95.06 239 PHE A C 1
ATOM 1822 O O . PHE A 1 239 ? -16.040 5.952 8.672 1.00 95.06 239 PHE A O 1
ATOM 1829 N N . ASP A 1 240 ? -17.621 6.469 10.164 1.00 94.88 240 ASP A N 1
ATOM 1830 C CA . ASP A 1 240 ? -18.746 6.091 9.327 1.00 94.88 240 ASP A CA 1
ATOM 1831 C C . ASP A 1 240 ? -19.281 7.303 8.565 1.00 94.88 240 ASP A C 1
ATOM 1833 O O . ASP A 1 240 ? -19.958 8.176 9.122 1.00 94.88 240 ASP A O 1
ATOM 1837 N N . TRP A 1 241 ? -18.999 7.325 7.265 1.00 88.69 241 TRP A N 1
ATOM 1838 C CA . TRP A 1 241 ? -19.388 8.416 6.381 1.00 88.69 241 TRP A CA 1
ATOM 1839 C C . TRP A 1 241 ? -20.903 8.595 6.242 1.00 88.69 241 TRP A C 1
ATOM 1841 O O . TRP A 1 241 ? -21.351 9.733 6.061 1.00 88.69 241 TRP A O 1
ATOM 1851 N N . GLN A 1 242 ? -21.672 7.503 6.302 1.00 90.25 242 GLN A N 1
ATOM 1852 C CA . GLN A 1 242 ? -23.109 7.516 6.025 1.00 90.25 242 GLN A CA 1
ATOM 1853 C C . GLN A 1 242 ? -23.888 8.201 7.152 1.00 90.25 242 GLN A C 1
ATOM 1855 O O . GLN A 1 242 ? -24.636 9.137 6.884 1.00 90.25 242 GLN A O 1
ATOM 1860 N N . ASP A 1 243 ? -23.652 7.788 8.400 1.00 90.38 243 ASP A N 1
ATOM 1861 C CA . ASP A 1 243 ? -24.362 8.317 9.576 1.00 90.38 243 ASP A CA 1
ATOM 1862 C C . ASP A 1 243 ? -23.569 9.421 10.306 1.00 90.38 243 ASP A C 1
ATOM 1864 O O . ASP A 1 243 ? -23.977 9.884 11.372 1.00 90.38 243 ASP A O 1
ATOM 1868 N N . LYS A 1 244 ? -22.416 9.831 9.754 1.00 90.75 244 LYS A N 1
ATOM 1869 C CA . LYS A 1 244 ? -21.489 10.812 10.348 1.00 90.75 244 LYS A CA 1
ATOM 1870 C C . LYS A 1 244 ? -21.106 10.450 11.787 1.00 90.75 244 LYS A C 1
ATOM 1872 O O . LYS A 1 244 ? -21.117 11.291 12.688 1.00 90.75 244 LYS A O 1
ATOM 1877 N N . CYS A 1 245 ? -20.767 9.179 12.002 1.00 93.44 245 CYS A N 1
ATOM 1878 C CA . CYS A 1 245 ? -20.413 8.649 13.316 1.00 93.44 245 CYS A CA 1
ATOM 1879 C C . CYS A 1 245 ? -18.910 8.386 13.443 1.00 93.44 245 CYS A C 1
ATOM 1881 O O . CYS A 1 245 ? -18.303 7.708 12.622 1.00 93.44 245 CYS A O 1
ATOM 1883 N N . TYR A 1 246 ? -18.333 8.865 14.536 1.00 94.75 246 TYR A N 1
ATOM 1884 C CA . TYR A 1 246 ? -16.963 8.623 14.959 1.00 94.75 246 TYR A CA 1
ATOM 1885 C C . TYR A 1 246 ? -16.940 7.472 15.958 1.00 94.75 246 TYR A C 1
ATOM 1887 O O . TYR A 1 246 ? -17.669 7.499 16.955 1.00 94.75 246 TYR A O 1
ATOM 1895 N N . TYR A 1 247 ? -16.075 6.493 15.723 1.00 96.62 247 TYR A N 1
ATOM 1896 C CA . TYR A 1 247 ? -15.826 5.374 16.623 1.00 96.62 247 TYR A CA 1
ATOM 1897 C C . TYR A 1 247 ? -14.395 5.465 17.119 1.00 96.62 247 TYR A C 1
ATOM 1899 O O . TYR A 1 247 ? -13.495 5.743 16.335 1.00 96.62 247 TYR A O 1
ATOM 1907 N N . TRP A 1 248 ? -14.166 5.245 18.410 1.00 96.88 248 TRP A N 1
ATOM 1908 C CA . TRP A 1 248 ? -12.807 5.213 18.946 1.00 96.88 248 TRP A CA 1
ATOM 1909 C C . TRP A 1 248 ? -12.688 4.291 20.147 1.00 96.88 248 TRP A C 1
ATOM 1911 O O . TRP A 1 248 ? -13.666 4.020 20.856 1.00 96.88 248 TRP A O 1
ATOM 1921 N N . SER A 1 249 ? -11.466 3.831 20.398 1.00 96.12 249 SER A N 1
ATOM 1922 C CA . SER A 1 249 ? -11.133 3.116 21.621 1.00 96.12 249 SER A CA 1
ATOM 1923 C C . SER A 1 249 ? -10.538 4.064 22.651 1.00 96.12 249 SER A C 1
ATOM 1925 O O . SER A 1 249 ? -9.700 4.909 22.342 1.00 96.12 249 SER A O 1
ATOM 1927 N N . ASP A 1 250 ? -10.987 3.927 23.892 1.00 94.94 250 ASP A N 1
ATOM 1928 C CA . ASP A 1 250 ? -10.492 4.671 25.041 1.00 94.94 250 ASP A CA 1
ATOM 1929 C C . ASP A 1 250 ? -9.925 3.666 26.047 1.00 94.94 250 ASP A C 1
ATOM 1931 O O . ASP A 1 250 ? -10.673 2.896 26.663 1.00 94.94 250 ASP A O 1
ATOM 1935 N N . VAL A 1 251 ? -8.595 3.613 26.135 1.00 93.31 251 VAL A N 1
ATOM 1936 C CA . VAL A 1 251 ? -7.860 2.521 26.787 1.00 93.31 251 VAL A CA 1
ATOM 1937 C C . VAL A 1 251 ? -7.134 3.043 28.018 1.00 93.31 251 VAL A C 1
ATOM 1939 O O . VAL A 1 251 ? -6.122 3.735 27.917 1.00 93.31 251 VAL A O 1
ATOM 1942 N N . THR A 1 252 ? -7.607 2.679 29.206 1.00 90.81 252 THR A N 1
ATOM 1943 C CA . THR A 1 252 ? -6.936 3.021 30.469 1.00 90.81 252 THR A CA 1
ATOM 1944 C C . THR A 1 252 ? -6.443 1.766 31.186 1.00 90.81 252 THR A C 1
ATOM 1946 O O . THR A 1 252 ? -6.701 0.646 30.762 1.00 90.81 252 THR A O 1
ATOM 1949 N N . ARG A 1 253 ? -5.729 1.932 32.306 1.00 85.88 253 ARG A N 1
ATOM 1950 C CA . ARG A 1 253 ? -5.270 0.788 33.116 1.00 85.88 253 ARG A CA 1
ATOM 1951 C C . ARG A 1 253 ? -6.411 0.027 33.801 1.00 85.88 253 ARG A C 1
ATOM 1953 O O . ARG A 1 253 ? -6.200 -1.108 34.212 1.00 85.88 253 ARG A O 1
ATOM 1960 N N . THR A 1 254 ? -7.570 0.658 33.993 1.00 85.69 254 THR A N 1
ATOM 1961 C CA . THR A 1 254 ? -8.673 0.116 34.805 1.00 85.69 254 THR A CA 1
ATOM 1962 C C . THR A 1 254 ? -9.924 -0.168 33.991 1.00 85.69 254 THR A C 1
ATOM 1964 O O . THR A 1 254 ? -10.601 -1.161 34.242 1.00 85.69 254 THR A O 1
ATOM 1967 N N . VAL A 1 255 ? -10.250 0.699 33.033 1.00 89.56 255 VAL A N 1
ATOM 1968 C CA . VAL A 1 255 ? -11.445 0.581 32.199 1.00 89.56 255 VAL A CA 1
ATOM 1969 C C . VAL A 1 255 ? -11.073 0.855 30.750 1.00 89.56 255 VAL A C 1
ATOM 1971 O O . VAL A 1 255 ? -10.570 1.930 30.418 1.00 89.56 255 VAL A O 1
ATOM 1974 N N . THR A 1 256 ? -11.377 -0.110 29.894 1.00 95.12 256 THR A N 1
ATOM 1975 C CA . THR A 1 256 ? -11.241 0.004 28.446 1.00 95.12 256 THR A CA 1
ATOM 1976 C C . THR A 1 256 ? -12.631 0.015 27.829 1.00 95.12 256 THR A C 1
ATOM 1978 O O . THR A 1 256 ? -13.475 -0.818 28.163 1.00 95.12 256 THR A O 1
ATOM 1981 N N . THR A 1 257 ? -12.890 0.975 26.945 1.00 96.19 257 THR A N 1
ATOM 1982 C CA . THR A 1 257 ? -14.186 1.107 26.269 1.00 96.19 257 THR A CA 1
ATOM 1983 C C . THR A 1 257 ? -14.020 1.417 24.796 1.00 96.19 257 THR A C 1
ATOM 1985 O O . THR A 1 257 ? -13.121 2.167 24.429 1.00 96.19 257 THR A O 1
ATOM 1988 N N . VAL A 1 258 ? -14.941 0.921 23.976 1.00 96.88 258 VAL A N 1
ATOM 1989 C CA . VAL A 1 258 ? -15.149 1.412 22.610 1.00 96.88 258 VAL A CA 1
ATOM 1990 C C . VAL A 1 258 ? -16.370 2.322 22.630 1.00 96.88 258 VAL A C 1
ATOM 1992 O O . VAL A 1 258 ? -17.424 1.941 23.152 1.00 96.88 258 VAL A O 1
ATOM 1995 N N . LYS A 1 259 ? -16.212 3.542 22.123 1.00 95.56 259 LYS A N 1
ATOM 1996 C CA . LYS A 1 259 ? -17.224 4.600 22.161 1.00 95.56 259 LYS A CA 1
ATOM 1997 C C . LYS A 1 259 ? -17.631 5.009 20.749 1.00 95.56 259 LYS A C 1
ATOM 1999 O O . LYS A 1 259 ? -16.879 4.804 19.798 1.00 95.56 259 LYS A O 1
ATOM 2004 N N . ARG A 1 260 ? -18.820 5.598 20.644 1.00 94.88 260 ARG A N 1
ATOM 2005 C CA . ARG A 1 260 ? -19.388 6.172 19.424 1.00 94.88 260 ARG A CA 1
ATOM 2006 C C . ARG A 1 260 ? -19.896 7.579 19.702 1.00 94.88 260 ARG A C 1
ATOM 2008 O O . ARG A 1 260 ? -20.482 7.829 20.752 1.00 94.88 260 ARG A O 1
ATOM 2015 N N . MET A 1 261 ? -19.734 8.473 18.740 1.00 93.19 261 MET A N 1
ATOM 2016 C CA . MET A 1 261 ? -20.352 9.796 18.730 1.00 93.19 261 MET A CA 1
ATOM 2017 C C . MET A 1 261 ? -20.825 10.085 17.314 1.00 93.19 261 MET A C 1
ATOM 2019 O O . MET A 1 261 ? -20.037 9.954 16.390 1.00 93.19 261 MET A O 1
ATOM 2023 N N . CYS A 1 262 ? -22.082 10.472 17.134 1.00 91.00 262 CYS A N 1
ATOM 2024 C CA . CYS A 1 262 ? -22.622 10.795 15.814 1.00 91.00 262 CYS A CA 1
ATOM 2025 C C . CYS A 1 262 ? -22.961 12.275 15.736 1.00 91.00 262 CYS A C 1
ATOM 2027 O O . CYS A 1 262 ? -23.531 12.825 16.682 1.00 91.00 262 CYS A O 1
ATOM 2029 N N . ASP A 1 263 ? -22.618 12.906 14.619 1.00 85.00 263 ASP A N 1
ATOM 2030 C CA . ASP A 1 263 ? -22.975 14.293 14.374 1.00 85.00 263 ASP A CA 1
ATOM 2031 C C . ASP A 1 263 ? -24.405 14.371 13.821 1.00 85.00 263 ASP A C 1
ATOM 2033 O O . ASP A 1 263 ? -24.652 14.107 12.649 1.00 85.00 263 ASP A O 1
ATOM 2037 N N . LYS A 1 264 ? -25.369 14.696 14.691 1.00 75.12 264 LYS A N 1
ATOM 2038 C CA . LYS A 1 264 ? -26.795 14.845 14.339 1.00 75.12 264 LYS A CA 1
ATOM 2039 C C . LYS A 1 264 ? -27.162 16.296 14.006 1.00 75.12 264 LYS A C 1
ATOM 2041 O O . LYS A 1 264 ? -28.303 16.705 14.213 1.00 75.12 264 LYS A O 1
ATOM 2046 N N . SER A 1 265 ? -26.202 17.094 13.543 1.00 64.12 265 SER A N 1
ATOM 2047 C CA . SER A 1 265 ? -26.293 18.555 13.408 1.00 64.12 265 SER A CA 1
ATOM 2048 C C . SER A 1 265 ? -27.234 19.081 12.309 1.00 64.12 265 SER A C 1
ATOM 2050 O O . SER A 1 265 ? -27.107 20.229 11.891 1.00 64.12 265 SER A O 1
ATOM 2052 N N . GLU A 1 266 ? -28.258 18.325 11.901 1.00 59.00 266 GLU A N 1
ATOM 2053 C CA . GLU A 1 266 ? -29.353 18.854 11.071 1.00 59.00 266 GLU A CA 1
ATOM 2054 C C . GLU A 1 266 ? -30.215 19.891 11.824 1.00 59.00 266 GLU A C 1
ATOM 2056 O O . GLU A 1 266 ? -30.876 20.718 11.199 1.00 59.00 266 GLU A O 1
ATOM 2061 N N . SER A 1 267 ? -30.193 19.898 13.164 1.00 53.38 267 SER A N 1
ATOM 2062 C CA . SER A 1 267 ? -31.058 20.738 14.009 1.00 53.38 267 SER A CA 1
ATOM 2063 C C . SER A 1 267 ? -30.382 21.955 14.666 1.00 53.38 267 SER A C 1
ATOM 2065 O O . SER A 1 267 ? -30.991 22.586 15.524 1.00 53.38 267 SER A O 1
ATOM 2067 N N . GLY A 1 268 ? -29.145 22.312 14.292 1.00 51.66 268 GLY A N 1
ATOM 2068 C CA . GLY A 1 268 ? -28.458 23.521 14.795 1.00 51.66 268 GLY A CA 1
ATOM 2069 C C . GLY A 1 268 ? -28.108 23.522 16.294 1.00 51.66 268 GLY A C 1
ATOM 2070 O O . GLY A 1 268 ? -27.609 24.520 16.810 1.00 51.66 268 GLY A O 1
ATOM 2071 N N . GLU A 1 269 ? -28.341 22.407 16.983 1.00 57.06 269 GLU A N 1
ATOM 2072 C CA . GLU A 1 269 ? -28.009 22.176 18.389 1.00 57.06 269 GLU A CA 1
ATOM 2073 C C . GLU A 1 269 ? -26.881 21.134 18.459 1.00 57.06 269 GLU A C 1
ATOM 2075 O O . GLU A 1 269 ? -26.948 20.110 17.772 1.00 57.06 269 GLU A O 1
ATOM 2080 N N . ASP A 1 270 ? -25.845 21.387 19.266 1.00 62.00 270 ASP A N 1
ATOM 2081 C CA . ASP A 1 270 ? -24.696 20.488 19.462 1.00 62.00 270 ASP A CA 1
ATOM 2082 C C . ASP A 1 270 ? -25.105 19.257 20.294 1.00 62.00 270 ASP A C 1
ATOM 2084 O O . ASP A 1 270 ? -24.741 19.090 21.455 1.00 62.00 270 ASP A O 1
ATOM 2088 N N . ASN A 1 271 ? -25.923 18.387 19.700 1.00 64.00 271 ASN A N 1
ATOM 2089 C CA . ASN A 1 271 ? -26.409 17.145 20.302 1.00 64.00 271 ASN A CA 1
ATOM 2090 C C . ASN A 1 271 ? -25.416 15.987 20.093 1.00 64.00 271 ASN A C 1
ATOM 2092 O O . ASN A 1 271 ? -25.805 14.848 19.818 1.00 64.00 271 ASN A O 1
ATOM 2096 N N . ARG A 1 272 ? -24.113 16.266 20.217 1.00 75.25 272 ARG A N 1
ATOM 2097 C CA . ARG A 1 272 ? -23.049 15.257 20.141 1.00 75.25 272 ARG A CA 1
ATOM 2098 C C . ARG A 1 272 ? -22.952 14.497 21.458 1.00 75.25 272 ARG A C 1
ATOM 2100 O O . ARG A 1 272 ? -22.187 14.834 22.359 1.00 75.25 272 ARG A O 1
ATOM 2107 N N . THR A 1 273 ? -23.745 13.439 21.579 1.00 85.00 273 THR A N 1
ATOM 2108 C CA . THR A 1 273 ? -23.705 12.544 22.739 1.00 85.00 273 THR A CA 1
ATOM 2109 C C . THR A 1 273 ? -22.722 11.403 22.512 1.00 85.00 273 THR A C 1
ATOM 2111 O O . THR A 1 273 ? -22.810 10.682 21.518 1.00 85.00 273 THR A O 1
ATOM 2114 N N . VAL A 1 274 ? -21.808 11.212 23.464 1.00 90.25 274 VAL A N 1
ATOM 2115 C CA . VAL A 1 274 ? -20.883 10.076 23.467 1.00 90.25 274 VAL A CA 1
ATOM 2116 C C . VAL A 1 274 ? -21.563 8.859 24.085 1.00 90.25 274 VAL A C 1
ATOM 2118 O O . VAL A 1 274 ? -21.955 8.874 25.251 1.00 90.25 274 VAL A O 1
ATOM 2121 N N . GLU A 1 275 ? -21.650 7.781 23.318 1.00 92.94 275 GLU A N 1
ATOM 2122 C CA . GLU A 1 275 ? -22.233 6.508 23.724 1.00 92.94 275 GLU A CA 1
ATOM 2123 C C . GLU A 1 275 ? -21.141 5.448 23.895 1.00 92.94 275 GLU A C 1
ATOM 2125 O O . GLU A 1 275 ? -20.187 5.380 23.120 1.00 92.94 275 GLU A O 1
ATOM 2130 N N . VAL A 1 276 ? -21.268 4.596 24.915 1.00 94.62 276 VAL A N 1
ATOM 2131 C CA . VAL A 1 276 ? -20.355 3.463 25.122 1.00 94.62 276 VAL A CA 1
ATOM 2132 C C . VAL A 1 276 ? -20.948 2.234 24.445 1.00 94.62 276 VAL A C 1
ATOM 2134 O O . VAL A 1 276 ? -21.989 1.745 24.874 1.00 94.62 276 VAL A O 1
ATOM 2137 N N . ILE A 1 277 ? -20.267 1.731 23.417 1.00 95.88 277 ILE A N 1
ATOM 2138 C CA . ILE A 1 277 ? -20.698 0.567 22.634 1.00 95.88 277 ILE A CA 1
ATOM 2139 C C . ILE A 1 277 ? -20.246 -0.727 23.313 1.00 95.88 277 ILE A C 1
ATOM 2141 O O . ILE A 1 277 ? -21.043 -1.639 23.510 1.00 95.88 277 ILE A O 1
ATOM 2145 N N . HIS A 1 278 ? -18.982 -0.780 23.746 1.00 96.19 278 HIS A N 1
ATOM 2146 C CA . HIS A 1 278 ? -18.415 -1.937 24.442 1.00 96.19 278 HIS A CA 1
ATOM 2147 C C . HIS A 1 278 ? -17.651 -1.503 25.692 1.00 96.19 278 HIS A C 1
ATOM 2149 O O . HIS A 1 278 ? -16.885 -0.540 25.657 1.00 96.19 278 HIS A O 1
ATOM 2155 N N . ARG A 1 279 ? -17.847 -2.227 26.802 1.00 93.62 279 ARG A N 1
ATOM 2156 C CA . ARG A 1 279 ? -17.183 -1.980 28.102 1.00 93.62 279 ARG A CA 1
ATOM 2157 C C . ARG A 1 279 ? -16.627 -3.246 28.765 1.00 93.62 279 ARG A C 1
ATOM 2159 O O . ARG A 1 279 ? -15.781 -3.159 29.647 1.00 93.62 279 ARG A O 1
ATOM 2166 N N . THR A 1 280 ? -17.117 -4.421 28.384 1.00 91.12 280 THR A N 1
ATOM 2167 C CA . THR A 1 280 ? -16.724 -5.712 28.968 1.00 91.12 280 THR A CA 1
ATOM 2168 C C . THR A 1 280 ? -15.771 -6.453 28.045 1.00 91.12 280 THR A C 1
ATOM 2170 O O . THR A 1 280 ? -15.848 -6.275 26.834 1.00 91.12 280 THR A O 1
ATOM 2173 N N . ASN A 1 281 ? -14.922 -7.325 28.596 1.00 90.31 281 ASN A N 1
ATOM 2174 C CA . ASN A 1 281 ? -13.992 -8.170 27.834 1.00 90.31 281 ASN A CA 1
ATOM 2175 C C . ASN A 1 281 ? -13.172 -7.386 26.799 1.00 90.31 281 ASN A C 1
ATOM 2177 O O . ASN A 1 281 ? -13.047 -7.813 25.663 1.00 90.31 281 ASN A O 1
ATOM 2181 N N . LEU A 1 282 ? -12.674 -6.211 27.173 1.00 93.75 282 LEU A N 1
ATOM 2182 C CA . LEU A 1 282 ? -11.722 -5.443 26.378 1.00 93.75 282 LEU A CA 1
ATOM 2183 C C . LEU A 1 282 ? -10.488 -5.211 27.235 1.00 93.75 282 LEU A C 1
ATOM 2185 O O . LEU A 1 282 ? -10.616 -4.868 28.415 1.00 93.75 282 LEU A O 1
ATOM 2189 N N . LYS A 1 283 ? -9.309 -5.375 26.648 1.00 93.56 283 LYS A N 1
ATOM 2190 C CA . LYS A 1 283 ? -8.040 -5.040 27.290 1.00 93.56 283 LYS A CA 1
ATOM 2191 C C . LYS A 1 283 ? -7.369 -3.894 26.562 1.00 93.56 283 LYS A C 1
ATOM 2193 O O . LYS A 1 283 ? -7.327 -2.789 27.106 1.00 93.56 283 LYS A O 1
ATOM 2198 N N . ASN A 1 284 ? -6.910 -4.130 25.338 1.00 94.31 284 ASN A N 1
ATOM 2199 C CA . ASN A 1 284 ? -6.120 -3.185 24.558 1.00 94.31 284 ASN A CA 1
ATOM 2200 C C . ASN A 1 284 ? -6.537 -3.199 23.073 1.00 94.31 284 ASN A C 1
ATOM 2202 O O . ASN A 1 284 ? -5.770 -3.669 22.233 1.00 94.31 284 ASN A O 1
ATOM 2206 N N . PRO A 1 285 ? -7.725 -2.666 22.736 1.00 95.38 285 PRO A N 1
ATOM 2207 C CA . PRO A 1 285 ? -8.139 -2.433 21.357 1.00 95.38 285 PRO A CA 1
ATOM 2208 C C . PRO A 1 285 ? -7.268 -1.339 20.715 1.00 95.38 285 PRO A C 1
ATOM 2210 O O . PRO A 1 285 ? -7.477 -0.146 20.964 1.00 95.38 285 PRO A O 1
ATOM 2213 N N . GLU A 1 286 ? -6.269 -1.750 19.930 1.00 93.44 286 GLU A N 1
ATOM 2214 C CA . GLU A 1 286 ? -5.289 -0.863 19.274 1.00 93.44 286 GLU A CA 1
ATOM 2215 C C . GLU A 1 286 ? -5.640 -0.559 17.805 1.00 93.44 286 GLU A C 1
ATOM 2217 O O . GLU A 1 286 ? -5.107 0.405 17.259 1.00 93.44 286 GLU A O 1
ATOM 2222 N N . GLY A 1 287 ? -6.580 -1.293 17.200 1.00 95.44 287 GLY A N 1
ATOM 2223 C CA . GLY A 1 287 ? -7.094 -1.025 15.852 1.00 95.44 287 GLY A CA 1
ATOM 2224 C C . GLY A 1 287 ? -8.605 -1.145 15.776 1.00 95.44 287 GLY A C 1
ATOM 2225 O O . GLY A 1 287 ? -9.186 -2.027 16.407 1.00 95.44 287 GLY A O 1
ATOM 2226 N N . LEU A 1 288 ? -9.226 -0.260 15.002 1.00 96.88 288 LEU A N 1
ATOM 2227 C CA . LEU A 1 288 ? -10.654 -0.223 14.709 1.00 96.88 288 LEU A CA 1
ATOM 2228 C C . LEU A 1 288 ? -10.846 -0.065 13.203 1.00 96.88 288 LEU A C 1
ATOM 2230 O O . LEU A 1 288 ? -10.110 0.691 12.577 1.00 96.88 288 LEU A O 1
ATOM 2234 N N . ALA A 1 289 ? -11.851 -0.745 12.656 1.00 97.81 289 ALA A N 1
ATOM 2235 C CA . ALA A 1 289 ? -12.312 -0.517 11.296 1.00 97.81 289 ALA A CA 1
ATOM 2236 C C . ALA A 1 289 ? -13.835 -0.675 11.186 1.00 97.81 289 ALA A C 1
ATOM 2238 O O . ALA A 1 289 ? -14.436 -1.599 11.746 1.00 97.81 289 ALA A O 1
ATOM 2239 N N . VAL A 1 290 ? -14.463 0.237 10.457 1.00 97.69 290 VAL A N 1
ATOM 2240 C CA . VAL A 1 290 ? -15.895 0.300 10.194 1.00 97.69 290 VAL A CA 1
ATOM 2241 C C . VAL A 1 290 ? -16.173 -0.326 8.835 1.00 97.69 290 VAL A C 1
ATOM 2243 O O . VAL A 1 290 ? -15.687 0.116 7.800 1.00 97.69 290 VAL A O 1
ATOM 2246 N N . ASP A 1 291 ? -17.028 -1.340 8.824 1.00 97.00 291 ASP A N 1
ATOM 2247 C CA . ASP A 1 291 ? -17.639 -1.852 7.605 1.00 97.00 291 ASP A CA 1
ATOM 2248 C C . ASP A 1 291 ? -18.878 -1.005 7.291 1.00 97.00 291 ASP A C 1
ATOM 2250 O O . ASP A 1 291 ? -19.974 -1.255 7.809 1.00 97.00 291 ASP A O 1
ATOM 2254 N N . TRP A 1 292 ? -18.701 0.024 6.458 1.00 94.19 292 TRP A N 1
ATOM 2255 C CA . TRP A 1 292 ? -19.779 0.944 6.081 1.00 94.19 292 TRP A CA 1
ATOM 2256 C C . TRP A 1 292 ? -20.863 0.273 5.225 1.00 94.19 292 TRP A C 1
ATOM 2258 O O . TRP A 1 292 ? -21.999 0.746 5.220 1.00 94.19 292 TRP A O 1
ATOM 2268 N N . VAL A 1 293 ? -20.553 -0.843 4.553 1.00 95.12 293 VAL A N 1
ATOM 2269 C CA . VAL A 1 293 ? -21.500 -1.583 3.702 1.00 95.12 293 VAL A CA 1
ATOM 2270 C C . VAL A 1 293 ? -22.339 -2.551 4.536 1.00 95.12 293 VAL A C 1
ATOM 2272 O O . VAL A 1 293 ? -23.568 -2.513 4.496 1.00 95.12 293 VAL A O 1
ATOM 2275 N N . GLY A 1 294 ? -21.695 -3.420 5.318 1.00 94.75 294 GLY A N 1
ATOM 2276 C CA . GLY A 1 294 ? -22.358 -4.423 6.159 1.00 94.75 294 GLY A CA 1
ATOM 2277 C C . GLY A 1 294 ? -22.812 -3.908 7.529 1.00 94.75 294 GLY A C 1
ATOM 2278 O O . GLY A 1 294 ? -23.505 -4.629 8.265 1.00 94.75 294 GLY A O 1
ATOM 2279 N N . ARG A 1 295 ? -22.472 -2.653 7.857 1.00 95.94 295 ARG A N 1
ATOM 2280 C CA . ARG A 1 295 ? -22.817 -1.956 9.105 1.00 95.94 295 ARG A CA 1
ATOM 2281 C C . ARG A 1 295 ? -22.293 -2.703 10.335 1.00 95.94 295 ARG A C 1
ATOM 2283 O O . ARG A 1 295 ? -23.033 -2.953 11.296 1.00 95.94 295 ARG A O 1
ATOM 2290 N N . ASN A 1 296 ? -21.016 -3.078 10.294 1.00 97.38 296 ASN A N 1
ATOM 2291 C CA . ASN A 1 296 ? -20.322 -3.792 11.367 1.00 97.38 296 ASN A CA 1
ATOM 2292 C C . ASN A 1 296 ? -19.086 -3.012 11.839 1.00 97.38 296 ASN A C 1
ATOM 2294 O O . ASN A 1 296 ? -18.504 -2.238 11.087 1.00 97.38 296 ASN A O 1
ATOM 2298 N N . LEU A 1 297 ? -18.687 -3.229 13.088 1.00 97.81 297 LEU A N 1
ATOM 2299 C CA . LEU A 1 297 ? -17.473 -2.683 13.683 1.00 97.81 297 LEU A CA 1
ATOM 2300 C C . LEU A 1 297 ? -16.501 -3.825 13.960 1.00 97.81 297 LEU A C 1
ATOM 2302 O O . LEU A 1 297 ? -16.876 -4.772 14.651 1.00 97.81 297 LEU A O 1
ATOM 2306 N N . TYR A 1 298 ? -15.278 -3.706 13.457 1.00 98.31 298 TYR A N 1
ATOM 2307 C CA . TYR A 1 298 ? -14.184 -4.649 13.661 1.00 98.31 298 TYR A CA 1
ATOM 2308 C C . TYR A 1 298 ? -13.108 -4.013 14.536 1.00 98.31 298 TYR A C 1
ATOM 2310 O O . TYR A 1 298 ? -12.832 -2.819 14.408 1.00 98.31 298 TYR A O 1
ATOM 2318 N N . TRP A 1 299 ? -12.487 -4.794 15.418 1.00 97.56 299 TRP A N 1
ATOM 2319 C CA . TRP A 1 299 ? -11.336 -4.324 16.189 1.00 97.56 299 TRP A CA 1
ATOM 2320 C C . TRP A 1 299 ? -10.331 -5.426 16.495 1.00 97.56 299 TRP A C 1
ATOM 2322 O O . TRP A 1 299 ? -10.682 -6.601 16.608 1.00 97.56 299 TRP A O 1
ATOM 2332 N N . CYS A 1 300 ? -9.086 -4.998 16.677 1.00 96.62 300 CYS A N 1
ATOM 2333 C CA . CYS A 1 300 ? -7.966 -5.815 17.123 1.00 96.62 300 CYS A CA 1
ATOM 2334 C C . CYS A 1 300 ? -7.678 -5.523 18.595 1.00 96.62 300 CYS A C 1
ATOM 2336 O O . CYS A 1 300 ? -7.295 -4.398 18.924 1.00 96.62 300 CYS A O 1
ATOM 2338 N N . ASP A 1 301 ? -7.835 -6.514 19.474 1.00 96.25 301 ASP A N 1
ATOM 2339 C CA . ASP A 1 301 ? -7.447 -6.411 20.882 1.00 96.25 301 ASP A CA 1
ATOM 2340 C C . ASP A 1 301 ? -6.121 -7.137 21.124 1.00 96.25 301 ASP A C 1
ATOM 2342 O O . ASP A 1 301 ? -6.063 -8.365 21.198 1.00 96.25 301 ASP A O 1
ATOM 2346 N N . LYS A 1 302 ? -5.056 -6.351 21.293 1.00 94.31 302 LYS A N 1
ATOM 2347 C CA . LYS A 1 302 ? -3.703 -6.824 21.605 1.00 94.31 302 LYS A CA 1
ATOM 2348 C C . LYS A 1 302 ? -3.598 -7.481 22.981 1.00 94.31 302 LYS A C 1
ATOM 2350 O O . LYS A 1 302 ? -2.681 -8.240 23.239 1.00 94.31 302 LYS A O 1
ATOM 2355 N N . GLY A 1 303 ? -4.456 -7.116 23.928 1.00 93.38 303 GLY A N 1
ATOM 2356 C CA . GLY A 1 303 ? -4.388 -7.660 25.284 1.00 93.38 303 GLY A CA 1
ATOM 2357 C C . GLY A 1 303 ? -5.097 -9.005 25.427 1.00 93.38 303 GLY A C 1
ATOM 2358 O O . GLY A 1 303 ? -4.971 -9.639 26.477 1.00 93.38 303 GLY A O 1
ATOM 2359 N N . LEU A 1 304 ? -5.881 -9.393 24.419 1.00 95.06 304 LEU A N 1
ATOM 2360 C CA . LEU A 1 304 ? -6.634 -10.644 24.352 1.00 95.06 304 LEU A CA 1
ATOM 2361 C C . LEU A 1 304 ? -6.234 -11.521 23.162 1.00 95.06 304 LEU A C 1
ATOM 2363 O O . LEU A 1 304 ? -6.762 -12.622 23.053 1.00 95.06 304 LEU A O 1
ATOM 2367 N N . ASP A 1 305 ? -5.357 -11.036 22.286 1.00 95.88 305 ASP A N 1
ATOM 2368 C CA . ASP A 1 305 ? -4.917 -11.696 21.055 1.00 95.88 305 ASP A CA 1
ATOM 2369 C C . ASP A 1 305 ? -6.098 -12.093 20.158 1.00 95.88 305 ASP A C 1
ATOM 2371 O O . ASP A 1 305 ? -6.219 -13.223 19.683 1.00 95.88 305 ASP A O 1
ATOM 2375 N N . THR A 1 306 ? -7.029 -11.151 19.965 1.00 96.81 306 THR A N 1
ATOM 2376 C CA . THR A 1 306 ? -8.275 -11.400 19.226 1.00 96.81 306 THR A CA 1
ATOM 2377 C C . THR A 1 306 ? -8.589 -10.322 18.205 1.00 96.81 306 THR A C 1
ATOM 2379 O O . THR A 1 306 ? -8.324 -9.138 18.414 1.00 96.81 306 THR A O 1
ATOM 2382 N N . ILE A 1 307 ? -9.227 -10.752 17.118 1.00 97.62 307 ILE A N 1
ATOM 2383 C CA . ILE A 1 307 ? -9.969 -9.885 16.205 1.00 97.62 307 ILE A CA 1
ATOM 2384 C C . ILE A 1 307 ? -11.447 -10.188 16.397 1.00 97.62 307 ILE A C 1
ATOM 2386 O O . ILE A 1 307 ? -11.888 -11.339 16.303 1.00 97.62 307 ILE A O 1
ATOM 2390 N N . GLU A 1 308 ? -12.219 -9.152 16.678 1.00 97.12 308 GLU A N 1
ATOM 2391 C CA . GLU A 1 308 ? -13.630 -9.260 17.017 1.00 97.12 308 GLU A CA 1
ATOM 2392 C C . GLU A 1 308 ? -14.488 -8.380 16.116 1.00 97.12 308 GLU A C 1
ATOM 2394 O O . GLU A 1 308 ? -14.015 -7.411 15.522 1.00 97.12 308 GLU A O 1
ATOM 2399 N N . VAL A 1 309 ? -15.772 -8.725 16.041 1.00 97.62 309 VAL A N 1
ATOM 2400 C CA . VAL A 1 309 ? -16.778 -7.982 15.288 1.00 97.62 309 VAL A CA 1
ATOM 2401 C C . VAL A 1 309 ? -18.040 -7.781 16.116 1.00 97.62 309 VAL A C 1
ATOM 2403 O O . VAL A 1 309 ? -18.435 -8.640 16.909 1.00 97.62 309 VAL A O 1
ATOM 2406 N N . SER A 1 310 ? -18.721 -6.663 15.902 1.00 97.69 310 SER A N 1
ATOM 2407 C CA . SER A 1 310 ? -20.096 -6.440 16.349 1.00 97.69 310 SER A CA 1
ATOM 2408 C C . SER A 1 310 ? -20.877 -5.648 15.309 1.00 97.69 310 SER A C 1
ATOM 2410 O O . SER A 1 310 ? -20.310 -5.108 14.363 1.00 97.69 310 SER A O 1
ATOM 2412 N N . LYS A 1 311 ? -22.186 -5.489 15.507 1.00 97.19 311 LYS A N 1
ATOM 2413 C CA . LYS A 1 311 ? -22.924 -4.420 14.826 1.00 97.19 311 LYS A CA 1
ATOM 2414 C C . LYS A 1 311 ? -22.447 -3.046 15.306 1.00 97.19 311 LYS A C 1
ATOM 2416 O O . LYS A 1 311 ? -21.919 -2.923 16.414 1.00 97.19 311 LYS A O 1
ATOM 2421 N N . LEU A 1 312 ? -22.659 -2.015 14.485 1.00 95.75 312 LEU A N 1
ATOM 2422 C CA . LEU A 1 312 ? -22.314 -0.618 14.812 1.00 95.75 312 LEU A CA 1
ATOM 2423 C C . LEU A 1 312 ? -23.060 -0.066 16.044 1.00 95.75 312 LEU A C 1
ATOM 2425 O O . LEU A 1 312 ? -22.640 0.923 16.641 1.00 95.75 312 LEU A O 1
ATOM 2429 N N . ASP A 1 313 ? -24.160 -0.706 16.445 1.00 92.94 313 ASP A N 1
ATOM 2430 C CA . ASP A 1 313 ? -24.913 -0.410 17.671 1.00 92.94 313 ASP A CA 1
ATOM 2431 C C . ASP A 1 313 ? -24.448 -1.218 18.900 1.00 92.94 313 ASP A C 1
ATOM 2433 O O . ASP A 1 313 ? -25.040 -1.107 19.970 1.00 92.94 313 ASP A O 1
ATOM 2437 N N . GLY A 1 314 ? -23.402 -2.038 18.757 1.00 94.06 314 GLY A N 1
ATOM 2438 C CA . GLY A 1 314 ? -22.837 -2.874 19.820 1.00 94.06 314 GLY A CA 1
ATOM 2439 C C . GLY A 1 314 ? -23.502 -4.235 19.996 1.00 94.06 314 GLY A C 1
ATOM 2440 O O . GLY A 1 314 ? -23.009 -5.060 20.768 1.00 94.06 314 GLY A O 1
ATOM 2441 N N . ARG A 1 315 ? -24.591 -4.528 19.276 1.00 94.94 315 ARG A N 1
ATOM 2442 C CA . ARG A 1 315 ? -25.236 -5.846 19.343 1.00 94.94 315 ARG A CA 1
ATOM 2443 C C . ARG A 1 315 ? -24.424 -6.907 18.603 1.00 94.94 315 ARG A C 1
ATOM 2445 O O . ARG A 1 315 ? -23.592 -6.608 17.750 1.00 94.94 315 ARG A O 1
ATOM 2452 N N . PHE A 1 316 ? -24.720 -8.170 18.911 1.00 95.25 316 PHE A N 1
ATOM 2453 C CA . PHE A 1 316 ? -24.183 -9.344 18.210 1.00 95.25 316 PHE A CA 1
ATOM 2454 C C . PHE A 1 316 ? -22.651 -9.361 18.126 1.00 95.25 316 PHE A C 1
ATOM 2456 O O . PHE A 1 316 ? -22.072 -9.515 17.054 1.00 95.25 316 PHE A O 1
ATOM 2463 N N . ARG A 1 317 ? -21.996 -9.195 19.278 1.00 95.69 317 ARG A N 1
ATOM 2464 C CA . ARG A 1 317 ? -20.543 -9.309 19.392 1.00 95.69 317 ARG A CA 1
ATOM 2465 C C . ARG A 1 317 ? -20.084 -10.758 19.222 1.00 95.69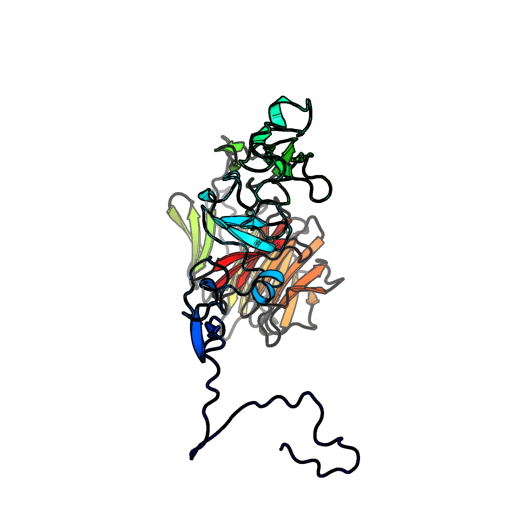 317 ARG A C 1
ATOM 2467 O O . ARG A 1 317 ? -20.659 -11.664 19.828 1.00 95.69 317 ARG A O 1
ATOM 2474 N N . ARG A 1 318 ? -19.023 -10.962 18.443 1.00 95.25 318 ARG A N 1
ATOM 2475 C CA . ARG A 1 318 ? -18.399 -12.263 18.197 1.00 95.25 318 ARG A CA 1
ATOM 2476 C C . ARG A 1 318 ? -16.885 -12.122 18.029 1.00 95.25 318 ARG A C 1
ATOM 2478 O O . ARG A 1 318 ? -16.420 -11.226 17.337 1.00 95.25 318 ARG A O 1
ATOM 2485 N N . VAL A 1 319 ? -16.140 -13.069 18.597 1.00 96.31 319 VAL A N 1
ATOM 2486 C CA . VAL A 1 319 ? -14.711 -13.258 18.305 1.00 96.31 319 VAL A CA 1
ATOM 2487 C C . VAL A 1 319 ? -14.576 -13.977 16.961 1.00 96.31 319 VAL A C 1
ATOM 2489 O O . VAL A 1 319 ? -15.155 -15.055 16.788 1.00 96.31 319 VAL A O 1
ATOM 2492 N N . LEU A 1 320 ? -13.866 -13.368 16.009 1.00 95.88 320 LEU A N 1
ATOM 2493 C CA . LEU A 1 320 ? -13.652 -13.911 14.664 1.00 95.88 320 LEU A CA 1
ATOM 2494 C C . LEU A 1 320 ? -12.357 -14.709 14.576 1.00 95.88 320 LEU A C 1
ATOM 2496 O O . LEU A 1 320 ? -12.385 -15.858 14.143 1.00 95.88 320 LEU A O 1
ATOM 2500 N N . ILE A 1 321 ? -11.248 -14.111 15.010 1.00 96.44 321 ILE A N 1
ATOM 2501 C CA . ILE A 1 321 ? -9.926 -14.741 15.007 1.00 96.44 321 ILE A CA 1
ATOM 2502 C C . ILE A 1 321 ? -9.359 -14.678 16.420 1.00 96.44 321 ILE A C 1
ATOM 2504 O O . ILE A 1 321 ? -9.418 -13.642 17.078 1.00 96.44 321 ILE A O 1
ATOM 2508 N N . ASN A 1 322 ? -8.842 -15.809 16.886 1.00 94.94 322 ASN A N 1
ATOM 2509 C CA . ASN A 1 322 ? -8.189 -15.968 18.187 1.00 94.94 322 ASN A CA 1
ATOM 2510 C C . ASN A 1 322 ? -7.037 -16.988 18.145 1.00 94.94 322 ASN A C 1
ATOM 2512 O O . ASN A 1 322 ? -6.643 -17.527 19.177 1.00 94.94 322 ASN A O 1
ATOM 2516 N N . LYS A 1 323 ? -6.566 -17.322 16.941 1.00 91.56 323 LYS A N 1
ATOM 2517 C CA . LYS A 1 323 ? -5.464 -18.251 16.696 1.00 91.56 323 LYS A CA 1
ATOM 2518 C C . LYS A 1 323 ? -4.412 -17.545 15.866 1.00 91.56 323 LYS A C 1
ATOM 2520 O O . LYS A 1 323 ? -4.763 -16.769 14.977 1.00 91.56 323 LYS A O 1
ATOM 2525 N N . ASP A 1 324 ? -3.154 -17.846 16.164 1.00 89.38 324 ASP A N 1
ATOM 2526 C CA . ASP A 1 324 ? -1.991 -17.287 15.471 1.00 89.38 324 ASP A CA 1
ATOM 2527 C C . ASP A 1 324 ? -1.962 -15.746 15.502 1.00 89.38 324 ASP A C 1
ATOM 2529 O O . ASP A 1 324 ? -1.493 -15.096 14.574 1.00 89.38 324 ASP A O 1
ATOM 2533 N N . LEU A 1 325 ? -2.481 -15.173 16.594 1.00 93.94 325 LEU A N 1
ATOM 2534 C CA . LEU A 1 325 ? -2.407 -13.756 16.937 1.00 93.94 325 LEU A CA 1
ATOM 2535 C C . LEU A 1 325 ? -1.602 -13.606 18.226 1.00 93.94 325 LEU A C 1
ATOM 2537 O O . LEU A 1 325 ? -1.700 -14.450 19.117 1.00 93.94 325 LEU A O 1
ATOM 2541 N N . GLN A 1 326 ? -0.824 -12.535 18.327 1.00 92.50 326 GLN A N 1
ATOM 2542 C CA . GLN A 1 326 ? -0.046 -12.217 19.525 1.00 92.50 326 GLN A CA 1
ATOM 2543 C C . GLN A 1 326 ? -0.122 -10.743 19.890 1.00 92.50 326 GLN A C 1
ATOM 2545 O O . GLN A 1 326 ? -0.249 -10.398 21.057 1.00 92.50 326 GLN A O 1
ATOM 2550 N N . LYS A 1 327 ? 0.033 -9.836 18.924 1.00 95.25 327 LYS A N 1
ATOM 2551 C CA . LYS A 1 327 ? -0.100 -8.395 19.159 1.00 95.25 327 LYS A CA 1
ATOM 2552 C C . LYS A 1 327 ? -0.725 -7.729 17.938 1.00 95.25 327 LYS A C 1
ATOM 2554 O O . LYS A 1 327 ? -0.074 -6.892 17.306 1.00 95.25 327 LYS A O 1
ATOM 2559 N N . PRO A 1 328 ? -1.986 -8.060 17.603 1.00 96.62 328 PRO A N 1
ATOM 2560 C CA . PRO A 1 328 ? -2.663 -7.418 16.491 1.00 96.62 328 PRO A CA 1
ATOM 2561 C C . PRO A 1 328 ? -2.830 -5.920 16.776 1.00 96.62 328 PRO A C 1
ATOM 2563 O O . PRO A 1 328 ? -3.211 -5.525 17.882 1.00 96.62 328 PRO A O 1
ATOM 2566 N N . ARG A 1 329 ? -2.522 -5.077 15.787 1.00 95.31 329 ARG A N 1
ATOM 2567 C CA . ARG A 1 329 ? -2.530 -3.616 15.930 1.00 95.31 329 ARG A CA 1
ATOM 2568 C C . ARG A 1 329 ? -3.442 -2.948 14.920 1.00 95.31 329 ARG A C 1
ATOM 2570 O O . ARG A 1 329 ? -4.530 -2.551 15.305 1.00 95.31 329 ARG A O 1
ATOM 2577 N N . ALA A 1 330 ? -3.026 -2.803 13.666 1.00 96.56 330 ALA A N 1
ATOM 2578 C CA . ALA A 1 330 ? -3.838 -2.134 12.656 1.00 96.56 330 ALA A CA 1
ATOM 2579 C C . ALA A 1 330 ? -4.772 -3.136 11.971 1.00 96.56 330 ALA A C 1
ATOM 2581 O O . ALA A 1 330 ? -4.437 -4.313 11.846 1.00 96.56 330 ALA A O 1
ATOM 2582 N N . ILE A 1 331 ? -5.937 -2.668 11.525 1.00 97.56 331 ILE A N 1
ATOM 2583 C CA . ILE A 1 331 ? -6.891 -3.447 10.735 1.00 97.56 331 ILE A CA 1
ATOM 2584 C C . ILE A 1 331 ? -7.487 -2.557 9.651 1.00 97.56 331 ILE A C 1
ATOM 2586 O O . ILE A 1 331 ? -7.817 -1.404 9.909 1.00 97.56 331 ILE A O 1
ATOM 2590 N N . ALA A 1 332 ? -7.609 -3.095 8.444 1.00 97.56 332 ALA A N 1
ATOM 2591 C CA . ALA A 1 332 ? -8.228 -2.440 7.304 1.00 97.56 332 ALA A CA 1
ATOM 2592 C C . ALA A 1 332 ? -9.178 -3.424 6.611 1.00 97.56 332 ALA A C 1
ATOM 2594 O O . ALA A 1 332 ? -8.903 -4.625 6.529 1.00 97.56 332 ALA A O 1
ATOM 2595 N N . LEU A 1 333 ? -10.312 -2.922 6.128 1.00 97.06 333 LEU A N 1
ATOM 2596 C CA . LEU A 1 333 ? -11.371 -3.735 5.534 1.00 97.06 333 LEU A CA 1
ATOM 2597 C C . LEU A 1 333 ? -11.509 -3.412 4.047 1.00 97.06 333 LEU A C 1
ATOM 2599 O O . LEU A 1 333 ? -11.465 -2.250 3.653 1.00 97.06 333 LEU A O 1
ATOM 2603 N N . ASP A 1 334 ? -11.751 -4.441 3.240 1.00 96.50 334 ASP A N 1
ATOM 2604 C CA . ASP A 1 334 ? -12.228 -4.322 1.863 1.00 96.50 334 ASP A CA 1
ATOM 2605 C C . ASP A 1 334 ? -13.619 -4.974 1.758 1.00 96.50 334 ASP A C 1
ATOM 2607 O O . ASP A 1 334 ? -13.723 -6.174 1.467 1.00 96.50 334 ASP A O 1
ATOM 2611 N N . PRO A 1 335 ? -14.706 -4.205 1.990 1.00 94.69 335 PRO A N 1
ATOM 2612 C CA . PRO A 1 335 ? -16.071 -4.715 1.890 1.00 94.69 335 PRO A CA 1
ATOM 2613 C C . PRO A 1 335 ? -16.456 -5.198 0.486 1.00 94.69 335 PRO A C 1
ATOM 2615 O O . PRO A 1 335 ? -17.287 -6.099 0.361 1.00 94.69 335 PRO A O 1
ATOM 2618 N N . TYR A 1 336 ? -15.850 -4.648 -0.576 1.00 92.38 336 TYR A N 1
ATOM 2619 C CA . TYR A 1 336 ? -16.153 -5.039 -1.958 1.00 92.38 336 TYR A CA 1
ATOM 2620 C C . TYR A 1 336 ? -15.660 -6.456 -2.256 1.00 92.38 336 TYR A C 1
ATOM 2622 O O . TYR A 1 336 ? -16.369 -7.242 -2.889 1.00 92.38 336 TYR A O 1
ATOM 2630 N N . ARG A 1 337 ? -14.469 -6.806 -1.755 1.00 93.88 337 ARG A N 1
ATOM 2631 C CA . ARG A 1 337 ? -13.878 -8.150 -1.899 1.00 93.88 337 ARG A CA 1
ATOM 2632 C C . ARG A 1 337 ? -14.127 -9.068 -0.709 1.00 93.88 337 ARG A C 1
ATOM 2634 O O . ARG A 1 337 ? -13.776 -10.242 -0.779 1.00 93.88 337 ARG A O 1
ATOM 2641 N N . ARG A 1 338 ? -14.775 -8.560 0.344 1.00 94.75 338 ARG A N 1
ATOM 2642 C CA . ARG A 1 338 ? -15.101 -9.278 1.588 1.00 94.75 338 ARG A CA 1
ATOM 2643 C C . ARG A 1 338 ? -13.864 -9.771 2.340 1.00 94.75 338 ARG A C 1
ATOM 2645 O O . ARG A 1 338 ? -13.931 -10.797 3.014 1.00 94.75 338 ARG A O 1
ATOM 2652 N N . ASN A 1 339 ? -12.758 -9.039 2.243 1.00 96.19 339 ASN A N 1
ATOM 2653 C CA . ASN A 1 339 ? -11.501 -9.365 2.913 1.00 96.19 339 ASN A CA 1
ATOM 2654 C C . ASN A 1 339 ? -11.193 -8.348 4.013 1.00 96.19 339 ASN A C 1
ATOM 2656 O O . ASN A 1 339 ? -11.545 -7.176 3.916 1.00 96.19 339 ASN A O 1
ATOM 2660 N N . MET A 1 340 ? -10.501 -8.803 5.047 1.00 96.75 340 MET A N 1
ATOM 2661 C CA . MET A 1 340 ? -9.888 -7.971 6.069 1.00 96.75 340 MET A CA 1
ATOM 2662 C C . MET A 1 340 ? -8.392 -8.249 6.129 1.00 96.75 340 MET A C 1
ATOM 2664 O O . MET A 1 340 ? -7.945 -9.381 5.918 1.00 96.75 340 MET A O 1
ATOM 2668 N N . TYR A 1 341 ? -7.640 -7.206 6.442 1.00 97.81 341 TYR A N 1
ATOM 2669 C CA . TYR A 1 341 ? -6.193 -7.229 6.562 1.00 97.81 341 TYR A CA 1
ATOM 2670 C C . TYR A 1 341 ? -5.823 -6.673 7.927 1.00 97.81 341 TYR A C 1
ATOM 2672 O O . TYR A 1 341 ? -6.440 -5.711 8.382 1.00 97.81 341 TYR A O 1
ATOM 2680 N N . TRP A 1 342 ? -4.831 -7.260 8.584 1.00 97.69 342 TRP A N 1
ATOM 2681 C CA . TRP A 1 342 ? -4.347 -6.768 9.872 1.00 97.69 342 TRP A CA 1
ATOM 2682 C C . TRP A 1 342 ? -2.832 -6.845 9.959 1.00 97.69 342 TRP A C 1
ATOM 2684 O O . TRP A 1 342 ? -2.192 -7.611 9.238 1.00 97.69 342 TRP A O 1
ATOM 2694 N N . THR A 1 343 ? -2.269 -6.065 10.875 1.00 97.38 343 THR A N 1
ATOM 2695 C CA . THR A 1 343 ? -0.866 -6.175 11.268 1.00 97.38 343 THR A CA 1
ATOM 2696 C C . THR A 1 343 ? -0.757 -6.823 12.637 1.00 97.38 343 THR A C 1
ATOM 2698 O O . THR A 1 343 ? -1.545 -6.525 13.536 1.00 97.38 343 THR A O 1
ATOM 2701 N N . ASP A 1 344 ? 0.234 -7.689 12.805 1.00 96.94 344 ASP A N 1
ATOM 2702 C CA . ASP A 1 344 ? 0.644 -8.248 14.087 1.00 96.94 344 ASP A CA 1
ATOM 2703 C C . ASP A 1 344 ? 2.143 -7.993 14.270 1.00 96.94 344 ASP A C 1
ATOM 2705 O O . ASP A 1 344 ? 2.937 -8.224 13.360 1.00 96.94 344 ASP A O 1
ATOM 2709 N N . TRP A 1 345 ? 2.526 -7.470 15.433 1.00 95.69 345 TRP A N 1
ATOM 2710 C CA . TRP A 1 345 ? 3.916 -7.153 15.780 1.00 95.69 345 TRP A CA 1
ATOM 2711 C C . TRP A 1 345 ? 4.406 -7.967 16.987 1.00 95.69 345 TRP A C 1
ATOM 2713 O O . TRP A 1 345 ? 5.238 -7.510 17.773 1.00 95.69 345 TRP A O 1
ATOM 2723 N N . GLY A 1 346 ? 3.841 -9.157 17.189 1.00 94.06 346 GLY A N 1
ATOM 2724 C CA . GLY A 1 346 ? 4.312 -10.128 18.167 1.00 94.06 346 GLY A CA 1
ATOM 2725 C C . GLY A 1 346 ? 5.737 -10.619 17.898 1.00 94.06 346 GLY A C 1
ATOM 2726 O O . GLY A 1 346 ? 6.512 -10.022 17.155 1.00 94.06 346 GLY A O 1
ATOM 2727 N N . ASP A 1 347 ? 6.086 -11.745 18.504 1.00 92.31 347 ASP A N 1
ATOM 2728 C CA . ASP A 1 347 ? 7.390 -12.388 18.327 1.00 92.31 347 ASP A CA 1
ATOM 2729 C C . ASP A 1 347 ? 7.609 -12.836 16.870 1.00 92.31 347 ASP A C 1
ATOM 2731 O O . ASP A 1 347 ? 8.744 -12.910 16.404 1.00 92.31 347 ASP A O 1
ATOM 2735 N N . GLN A 1 348 ? 6.517 -13.098 16.142 1.00 93.25 348 GLN A N 1
ATOM 2736 C CA . GLN A 1 348 ? 6.504 -13.333 14.698 1.00 93.25 348 GLN A CA 1
ATOM 2737 C C . GLN A 1 348 ? 5.696 -12.228 14.000 1.00 93.25 348 GLN A C 1
ATOM 2739 O O . GLN A 1 348 ? 4.489 -12.402 13.785 1.00 93.25 348 GLN A O 1
ATOM 2744 N N . PRO A 1 349 ? 6.322 -11.080 13.678 1.00 95.69 349 PRO A N 1
ATOM 2745 C CA . PRO A 1 349 ? 5.629 -9.969 13.049 1.00 95.69 349 PRO A CA 1
ATOM 2746 C C . PRO A 1 349 ? 5.173 -10.353 11.642 1.00 95.69 349 PRO A C 1
ATOM 2748 O O . PRO A 1 349 ? 5.928 -10.925 10.855 1.00 95.69 349 PRO A O 1
ATOM 2751 N N . HIS A 1 350 ? 3.916 -10.061 11.330 1.00 96.06 350 HIS A N 1
ATOM 2752 C CA . HIS A 1 350 ? 3.327 -10.410 10.047 1.00 96.06 350 HIS A CA 1
ATOM 2753 C C . HIS A 1 350 ? 2.150 -9.503 9.689 1.00 96.06 350 HIS A C 1
ATOM 2755 O O . HIS A 1 350 ? 1.530 -8.861 10.539 1.00 96.06 350 HIS A O 1
ATOM 2761 N N . ILE A 1 351 ? 1.820 -9.480 8.403 1.00 97.31 351 ILE A N 1
ATOM 2762 C CA . ILE A 1 351 ? 0.584 -8.899 7.882 1.00 97.31 351 ILE A CA 1
ATOM 2763 C C . ILE A 1 351 ? -0.293 -10.055 7.429 1.00 97.31 351 ILE A C 1
ATOM 2765 O O . ILE A 1 351 ? 0.117 -10.871 6.601 1.00 97.31 351 ILE A O 1
ATOM 2769 N N . GLY A 1 352 ? -1.488 -10.150 7.997 1.00 96.12 352 GLY A N 1
ATOM 2770 C CA . GLY A 1 352 ? -2.434 -11.216 7.707 1.00 96.12 352 GLY A CA 1
ATOM 2771 C C . GLY A 1 352 ? -3.585 -10.766 6.817 1.00 96.12 352 GLY A C 1
ATOM 2772 O O . GLY A 1 352 ? -3.916 -9.582 6.746 1.00 96.12 352 GLY A O 1
ATOM 2773 N N . ARG A 1 353 ? -4.206 -11.739 6.148 1.00 96.69 353 ARG A N 1
ATOM 2774 C CA . ARG A 1 353 ? -5.432 -11.593 5.359 1.00 96.69 353 ARG A CA 1
ATOM 2775 C C . ARG A 1 353 ? -6.413 -12.704 5.712 1.00 96.69 353 ARG A C 1
ATOM 2777 O O . ARG A 1 353 ? -6.028 -13.868 5.808 1.00 96.69 353 ARG A O 1
ATOM 2784 N N . ALA A 1 354 ? -7.683 -12.354 5.846 1.00 97.12 354 ALA A N 1
ATOM 2785 C CA . ALA A 1 354 ? -8.779 -13.295 6.046 1.00 97.12 354 ALA A CA 1
ATOM 2786 C C . ALA A 1 354 ? -10.060 -12.742 5.414 1.00 97.12 354 ALA A C 1
ATOM 2788 O O . ALA A 1 354 ? -10.154 -11.550 5.128 1.00 97.12 354 ALA A O 1
ATOM 2789 N N . GLY A 1 355 ? -11.066 -13.589 5.225 1.00 97.25 355 GLY A N 1
ATOM 2790 C CA . GLY A 1 355 ? -12.419 -13.127 4.941 1.00 97.25 355 GLY A CA 1
ATOM 2791 C C . GLY A 1 355 ? -12.960 -12.292 6.105 1.00 97.25 355 GLY A C 1
ATOM 2792 O O . GLY A 1 355 ? -12.620 -12.524 7.266 1.00 97.25 355 GLY A O 1
ATOM 2793 N N . MET A 1 356 ? -13.849 -11.339 5.823 1.00 96.44 356 MET A N 1
ATOM 2794 C CA . MET A 1 356 ? -14.527 -10.528 6.851 1.00 96.44 356 MET A CA 1
ATOM 2795 C C . MET A 1 356 ? -15.432 -11.353 7.789 1.00 96.44 356 MET A C 1
ATOM 2797 O O . MET A 1 356 ? -15.927 -10.841 8.793 1.00 96.44 356 MET A O 1
ATOM 2801 N N . ASP A 1 357 ? -15.661 -12.627 7.470 1.00 95.56 357 ASP A N 1
ATOM 2802 C CA . ASP A 1 357 ? -16.329 -13.627 8.305 1.00 95.56 357 ASP A CA 1
ATOM 2803 C C . ASP A 1 357 ? -15.353 -14.474 9.152 1.00 95.56 357 ASP A C 1
ATOM 2805 O O . ASP A 1 357 ? -15.794 -15.336 9.916 1.00 95.56 357 ASP A O 1
ATOM 2809 N N . GLY A 1 358 ? -14.043 -14.230 9.033 1.00 94.56 358 GLY A N 1
ATOM 2810 C CA . GLY A 1 358 ? -12.966 -14.982 9.680 1.00 94.56 358 GLY A CA 1
ATOM 2811 C C . GLY A 1 358 ? -12.504 -16.230 8.917 1.00 94.56 358 GLY A C 1
ATOM 2812 O O . GLY A 1 358 ? -11.664 -16.969 9.425 1.00 94.56 358 GLY A O 1
ATOM 2813 N N . SER A 1 359 ? -13.039 -16.504 7.723 1.00 95.00 359 SER A N 1
ATOM 2814 C CA . SER A 1 359 ? -12.612 -17.645 6.900 1.00 95.00 359 SER A CA 1
ATOM 2815 C C . SER A 1 359 ? -11.272 -17.389 6.191 1.00 95.00 359 SER A C 1
ATOM 2817 O O . SER A 1 359 ? -10.832 -16.250 6.063 1.00 95.00 359 SER A O 1
ATOM 2819 N N . ASN A 1 360 ? -10.614 -18.452 5.710 1.00 94.25 360 ASN A N 1
ATOM 2820 C CA . ASN A 1 360 ? -9.399 -18.377 4.880 1.00 94.25 360 ASN A CA 1
ATOM 2821 C C . ASN A 1 360 ? -8.281 -17.478 5.449 1.00 94.25 360 ASN A C 1
ATOM 2823 O O . ASN A 1 360 ? -7.713 -16.654 4.733 1.00 94.25 360 ASN A O 1
ATOM 2827 N N . GLN A 1 361 ? -7.960 -17.645 6.736 1.00 94.62 361 GLN A N 1
ATOM 2828 C CA . GLN A 1 361 ? -6.833 -16.962 7.370 1.00 94.62 361 GLN A CA 1
ATOM 2829 C C . GLN A 1 361 ? -5.515 -17.352 6.685 1.00 94.62 361 GLN A C 1
ATOM 2831 O O . GLN A 1 361 ? -5.173 -18.531 6.592 1.00 94.62 361 GLN A O 1
ATOM 2836 N N . THR A 1 362 ? -4.778 -16.352 6.208 1.00 94.94 362 THR A N 1
ATOM 2837 C CA . THR A 1 362 ? -3.498 -16.505 5.506 1.00 94.94 362 THR A CA 1
ATOM 2838 C C . THR A 1 362 ? -2.526 -15.416 5.940 1.00 94.94 362 THR A C 1
ATOM 2840 O O . THR A 1 362 ? -2.924 -14.270 6.143 1.00 94.94 362 THR A O 1
ATOM 2843 N N . ILE A 1 363 ? -1.248 -15.766 6.075 1.00 94.94 363 ILE A N 1
ATOM 2844 C CA . ILE A 1 363 ? -0.177 -14.785 6.274 1.00 94.94 363 ILE A CA 1
ATOM 2845 C C . ILE A 1 363 ? 0.235 -14.270 4.896 1.00 94.94 363 ILE A C 1
ATOM 2847 O O . ILE A 1 363 ? 0.585 -15.064 4.024 1.00 94.94 363 ILE A O 1
ATOM 2851 N N . LEU A 1 364 ? 0.152 -12.955 4.707 1.00 95.06 364 LEU A N 1
ATOM 2852 C CA . LEU A 1 364 ? 0.421 -12.288 3.440 1.00 95.06 364 LEU A CA 1
ATOM 2853 C C . LEU A 1 364 ? 1.897 -11.903 3.330 1.00 95.06 364 LEU A C 1
ATOM 2855 O O . LEU A 1 364 ? 2.572 -12.315 2.394 1.00 95.06 364 LEU A O 1
ATOM 2859 N N . ILE A 1 365 ? 2.390 -11.152 4.317 1.00 95.50 365 ILE A N 1
ATOM 2860 C CA . ILE A 1 365 ? 3.778 -10.689 4.410 1.00 95.50 365 ILE A CA 1
ATOM 2861 C C . ILE A 1 365 ? 4.338 -11.120 5.764 1.00 95.50 365 ILE A C 1
ATOM 2863 O O . ILE A 1 365 ? 3.678 -10.953 6.789 1.00 95.50 365 ILE A O 1
ATOM 2867 N N . LYS A 1 366 ? 5.554 -11.664 5.762 1.00 93.50 366 LYS A N 1
ATOM 2868 C CA . LYS A 1 366 ? 6.293 -12.081 6.969 1.00 93.50 366 LYS A CA 1
ATOM 2869 C C . LYS A 1 366 ? 7.759 -11.637 6.969 1.00 93.50 366 LYS A C 1
ATOM 2871 O O . LYS A 1 366 ? 8.428 -11.724 7.990 1.00 93.50 366 LYS A O 1
ATOM 2876 N N . ASP A 1 367 ? 8.261 -11.215 5.813 1.00 90.12 367 ASP A N 1
ATOM 2877 C CA . ASP A 1 367 ? 9.666 -10.894 5.607 1.00 90.12 367 ASP A CA 1
ATOM 2878 C C . ASP A 1 367 ? 9.880 -9.387 5.795 1.00 90.12 367 ASP A C 1
ATOM 2880 O O . ASP A 1 367 ? 9.014 -8.591 5.434 1.00 90.12 367 ASP A O 1
ATOM 2884 N N . GLN A 1 368 ? 11.034 -9.002 6.353 1.00 88.56 368 GLN A N 1
ATOM 2885 C CA . GLN A 1 368 ? 11.427 -7.599 6.579 1.00 88.56 368 GLN A CA 1
ATOM 2886 C C . GLN A 1 368 ? 10.426 -6.784 7.422 1.00 88.56 368 GLN A C 1
ATOM 2888 O O . GLN A 1 368 ? 10.250 -5.586 7.207 1.00 88.56 368 GLN A O 1
ATOM 2893 N N . LEU A 1 369 ? 9.768 -7.428 8.388 1.00 93.25 369 LEU A N 1
ATOM 2894 C CA . LEU A 1 369 ? 8.865 -6.775 9.333 1.00 93.25 369 LEU A CA 1
ATOM 2895 C C . LEU A 1 369 ? 9.490 -6.730 10.727 1.00 93.25 369 LEU A C 1
ATOM 2897 O O . LEU A 1 369 ? 9.973 -7.737 11.243 1.00 93.25 369 LEU A O 1
ATOM 2901 N N . GLY A 1 370 ? 9.428 -5.557 11.342 1.00 93.38 370 GLY A N 1
ATOM 2902 C CA . GLY A 1 370 ? 9.782 -5.315 12.728 1.00 93.38 370 GLY A CA 1
ATOM 2903 C C . GLY A 1 370 ? 8.525 -5.018 13.536 1.00 93.38 370 GLY A C 1
ATOM 2904 O O . GLY A 1 370 ? 8.014 -5.896 14.231 1.00 93.38 370 GLY A O 1
ATOM 2905 N N . TRP A 1 371 ? 8.016 -3.788 13.441 1.00 95.12 371 TRP A N 1
ATOM 2906 C CA . TRP A 1 371 ? 6.792 -3.338 14.112 1.00 95.12 371 TRP A CA 1
ATOM 2907 C C . TRP A 1 371 ? 5.808 -2.700 13.116 1.00 95.12 371 TRP A C 1
ATOM 2909 O O . TRP A 1 371 ? 5.711 -1.465 13.058 1.00 95.12 371 TRP A O 1
ATOM 2919 N N . PRO A 1 372 ? 5.041 -3.511 12.357 1.00 95.81 372 PRO A N 1
ATOM 2920 C CA . PRO A 1 372 ? 4.032 -3.009 11.428 1.00 95.81 372 PRO A CA 1
ATOM 2921 C C . PRO A 1 372 ? 2.853 -2.387 12.190 1.00 95.81 372 PRO A C 1
ATOM 2923 O O . PRO A 1 372 ? 1.998 -3.073 12.758 1.00 95.81 372 PRO A O 1
ATOM 2926 N N . ASN A 1 373 ? 2.802 -1.056 12.216 1.00 92.69 373 ASN A N 1
ATOM 2927 C CA . ASN A 1 373 ? 1.938 -0.314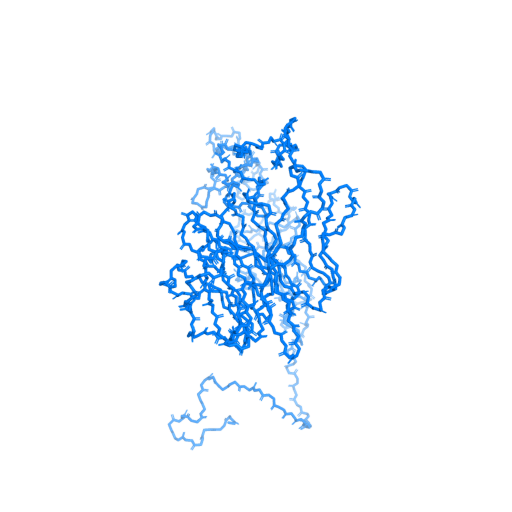 13.137 1.00 92.69 373 ASN A CA 1
ATOM 2928 C C . ASN A 1 373 ? 0.741 0.360 12.488 1.00 92.69 373 ASN A C 1
ATOM 2930 O O . ASN A 1 373 ? -0.246 0.625 13.172 1.00 92.69 373 ASN A O 1
ATOM 2934 N N . ALA A 1 374 ? 0.843 0.660 11.202 1.00 93.44 374 ALA A N 1
ATOM 2935 C CA . ALA A 1 374 ? -0.201 1.304 10.428 1.00 93.44 374 ALA A CA 1
ATOM 2936 C C 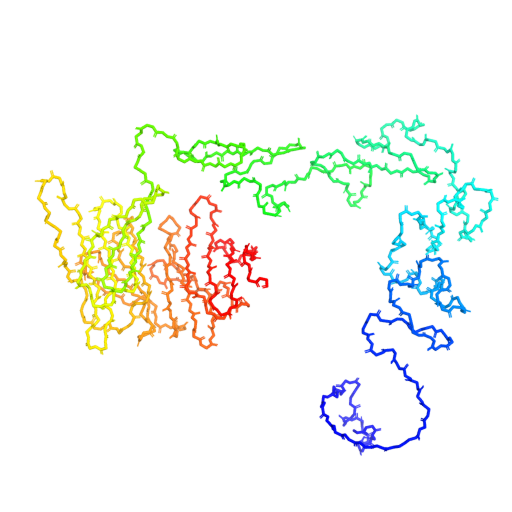. ALA A 1 374 ? -0.526 0.438 9.217 1.00 93.44 374 ALA A C 1
ATOM 2938 O O . ALA A 1 374 ? 0.369 -0.195 8.661 1.00 93.44 374 ALA A O 1
ATOM 2939 N N . LEU A 1 375 ? -1.793 0.431 8.818 1.00 96.56 375 LEU A N 1
ATOM 2940 C CA . LEU A 1 375 ? -2.279 -0.308 7.663 1.00 96.56 375 LEU A CA 1
ATOM 2941 C C . LEU A 1 375 ? -3.410 0.481 7.015 1.00 96.56 375 LEU A C 1
ATOM 2943 O O . LEU A 1 375 ? -4.325 0.916 7.711 1.00 96.56 375 LEU A O 1
ATOM 2947 N N . THR A 1 376 ? -3.355 0.659 5.702 1.00 96.62 376 THR A N 1
ATOM 2948 C CA . THR A 1 376 ? -4.449 1.248 4.926 1.00 96.62 376 THR A CA 1
ATOM 2949 C C . THR A 1 376 ? -4.505 0.634 3.532 1.00 96.62 376 THR A C 1
ATOM 2951 O O . THR A 1 376 ? -3.535 0.041 3.061 1.00 96.62 376 THR A O 1
ATOM 2954 N N . ILE A 1 377 ? -5.656 0.749 2.880 1.00 95.75 377 ILE A N 1
ATOM 2955 C CA . ILE A 1 377 ? -5.924 0.185 1.557 1.00 95.75 377 ILE A CA 1
ATOM 2956 C C . ILE A 1 377 ? -6.314 1.331 0.629 1.00 95.75 377 ILE A C 1
ATOM 2958 O O . ILE A 1 377 ? -7.125 2.175 1.006 1.00 95.75 377 ILE A O 1
ATOM 2962 N N . SER A 1 378 ? -5.778 1.341 -0.591 1.00 92.31 378 SER A N 1
ATOM 2963 C CA . SER A 1 378 ? -6.365 2.124 -1.681 1.00 92.31 378 SER A CA 1
ATOM 2964 C C . SER A 1 378 ? -7.306 1.235 -2.484 1.00 92.31 378 SER A C 1
ATOM 2966 O O . SER A 1 378 ? -6.891 0.218 -3.051 1.00 92.31 378 SER A O 1
ATOM 2968 N N . PHE A 1 379 ? -8.578 1.629 -2.542 1.00 89.12 379 PHE A N 1
ATOM 2969 C CA . PHE A 1 379 ? -9.594 0.947 -3.348 1.00 89.12 379 PHE A CA 1
ATOM 2970 C C . PHE A 1 379 ? -9.406 1.214 -4.844 1.00 89.12 379 PHE A C 1
ATOM 2972 O O . PHE A 1 379 ? -9.840 0.426 -5.679 1.00 89.12 379 PHE A O 1
ATOM 2979 N N . GLU A 1 380 ? -8.738 2.315 -5.170 1.00 85.44 380 GLU A N 1
ATOM 2980 C CA . GLU A 1 380 ? -8.499 2.806 -6.518 1.00 85.44 380 GLU A CA 1
ATOM 2981 C C . GLU A 1 380 ? -7.359 2.034 -7.183 1.00 85.44 380 GLU A C 1
ATOM 2983 O O . GLU A 1 380 ? -7.496 1.588 -8.322 1.00 85.44 380 GLU A O 1
ATOM 2988 N N . THR A 1 381 ? -6.247 1.836 -6.468 1.00 85.25 381 THR A N 1
ATOM 2989 C CA . THR A 1 381 ? -5.083 1.113 -7.000 1.00 85.25 381 THR A CA 1
ATOM 2990 C C . THR A 1 381 ? -5.057 -0.364 -6.618 1.00 85.25 381 THR A C 1
ATOM 2992 O O . THR A 1 381 ? -4.265 -1.112 -7.186 1.00 85.25 381 THR A O 1
ATOM 2995 N N . ASN A 1 382 ? -5.945 -0.816 -5.723 1.00 90.25 382 ASN A N 1
ATOM 2996 C CA . ASN A 1 382 ? -5.940 -2.167 -5.149 1.00 90.25 382 ASN A CA 1
ATOM 2997 C C . ASN A 1 382 ? -4.588 -2.511 -4.513 1.00 90.25 382 ASN A C 1
ATOM 2999 O O . ASN A 1 382 ? -3.998 -3.560 -4.786 1.00 90.25 382 ASN A O 1
ATOM 3003 N N . GLN A 1 383 ? -4.106 -1.607 -3.666 1.00 92.62 383 GLN A N 1
ATOM 3004 C CA . GLN A 1 383 ? -2.829 -1.742 -2.979 1.00 92.62 383 GLN A CA 1
ATOM 3005 C C . GLN A 1 383 ? -3.000 -1.612 -1.471 1.00 92.62 383 GLN A C 1
ATOM 3007 O O . GLN A 1 383 ? -3.850 -0.864 -0.980 1.00 92.62 383 GLN A O 1
ATOM 3012 N N . LEU A 1 384 ? -2.160 -2.346 -0.753 1.00 95.75 384 LEU A N 1
ATOM 3013 C CA . LEU A 1 384 ? -2.053 -2.335 0.694 1.00 95.75 384 LEU A CA 1
ATOM 3014 C C . LEU A 1 384 ? -0.807 -1.541 1.088 1.00 95.75 384 LEU A C 1
ATOM 3016 O O . LEU A 1 384 ? 0.288 -1.834 0.613 1.00 95.75 384 LEU A O 1
ATOM 3020 N N . PHE A 1 385 ? -0.974 -0.561 1.968 1.00 96.75 385 PHE A N 1
ATOM 3021 C CA . PHE A 1 385 ? 0.102 0.282 2.479 1.00 96.75 385 PHE A CA 1
ATOM 3022 C C . PHE A 1 385 ? 0.281 0.033 3.969 1.00 96.75 385 PHE A C 1
ATOM 3024 O O . PHE A 1 385 ? -0.702 -0.007 4.714 1.00 96.75 385 PHE A O 1
ATOM 3031 N N . TRP A 1 386 ? 1.528 -0.076 4.419 1.00 96.81 386 TRP A N 1
ATOM 3032 C CA . TRP A 1 386 ? 1.846 -0.172 5.839 1.00 96.81 386 TRP A CA 1
ATOM 3033 C C . TRP A 1 386 ? 3.080 0.644 6.197 1.00 96.81 386 TRP A C 1
ATOM 3035 O O . TRP A 1 386 ? 3.931 0.935 5.357 1.00 96.81 386 TRP A O 1
ATOM 3045 N N . GLY A 1 387 ? 3.151 1.018 7.470 1.00 96.38 387 GLY A N 1
ATOM 3046 C CA . GLY A 1 387 ? 4.331 1.634 8.066 1.00 96.38 387 GLY A CA 1
ATOM 3047 C C . GLY A 1 387 ? 4.927 0.713 9.120 1.00 96.38 387 GLY A C 1
ATOM 3048 O O . GLY A 1 387 ? 4.200 0.254 10.011 1.00 96.38 387 GLY A O 1
ATOM 3049 N N . ASP A 1 388 ? 6.231 0.472 9.030 1.00 95.75 388 ASP A N 1
ATOM 3050 C CA . ASP A 1 388 ? 6.996 -0.237 10.050 1.00 95.75 388 ASP A CA 1
ATOM 3051 C C . ASP A 1 388 ? 7.746 0.766 10.930 1.00 95.75 388 ASP A C 1
ATOM 3053 O O . ASP A 1 388 ? 8.554 1.557 10.450 1.00 95.75 388 ASP A O 1
ATOM 3057 N N . ALA A 1 389 ? 7.449 0.760 12.229 1.00 93.25 389 ALA A N 1
ATOM 3058 C CA . ALA A 1 389 ? 8.025 1.719 13.170 1.00 93.25 389 ALA A CA 1
ATOM 3059 C C . ALA A 1 389 ? 9.356 1.272 13.787 1.00 93.25 389 ALA A C 1
ATOM 3061 O O . ALA A 1 389 ? 9.925 2.022 14.576 1.00 93.25 389 ALA A O 1
ATOM 3062 N N . ARG A 1 390 ? 9.797 0.036 13.536 1.00 93.12 390 ARG A N 1
ATOM 3063 C CA . ARG A 1 390 ? 11.112 -0.446 13.974 1.00 93.12 390 ARG A CA 1
ATOM 3064 C C . ARG A 1 390 ? 12.130 -0.309 12.854 1.00 93.12 390 ARG A C 1
ATOM 3066 O O . ARG A 1 390 ? 13.247 0.116 13.113 1.00 93.12 390 ARG A O 1
ATOM 3073 N N . GLU A 1 391 ? 11.716 -0.663 11.644 1.00 91.19 391 GLU A N 1
ATOM 3074 C CA . GLU A 1 391 ? 12.552 -0.607 10.443 1.00 91.19 391 GLU A CA 1
ATOM 3075 C C . GLU A 1 391 ? 12.513 0.775 9.754 1.00 91.19 391 GLU A C 1
ATOM 3077 O O . GLU A 1 391 ? 13.181 0.976 8.746 1.00 91.19 391 GLU A O 1
ATOM 3082 N N . ASP A 1 392 ? 11.750 1.736 10.295 1.00 92.44 392 ASP A N 1
ATOM 3083 C CA . ASP A 1 392 ? 11.680 3.135 9.845 1.00 92.44 392 ASP A CA 1
ATOM 3084 C C . ASP A 1 392 ? 11.357 3.300 8.337 1.00 92.44 392 ASP A C 1
ATOM 3086 O O . ASP A 1 392 ? 11.949 4.130 7.636 1.00 92.44 392 ASP A O 1
ATOM 3090 N N . TYR A 1 393 ? 10.369 2.547 7.832 1.00 94.31 393 TYR A N 1
ATOM 3091 C CA . TYR A 1 393 ? 9.931 2.634 6.434 1.00 94.31 393 TYR A CA 1
ATOM 3092 C C . TYR A 1 393 ? 8.405 2.620 6.240 1.00 94.31 393 TYR A C 1
ATOM 3094 O O . TYR A 1 393 ? 7.633 2.165 7.088 1.00 94.31 393 TYR A O 1
ATOM 3102 N N . ILE A 1 394 ? 7.964 3.096 5.071 1.00 95.62 394 ILE A N 1
ATOM 3103 C CA . ILE A 1 394 ? 6.605 2.917 4.540 1.00 95.62 394 ILE A CA 1
ATOM 3104 C C . ILE A 1 394 ? 6.699 2.080 3.271 1.00 95.62 394 ILE A C 1
ATOM 3106 O O . ILE A 1 394 ? 7.477 2.405 2.372 1.00 95.62 394 ILE A O 1
ATOM 3110 N N . ALA A 1 395 ? 5.899 1.024 3.186 1.00 94.62 395 ALA A N 1
ATOM 3111 C CA . ALA A 1 395 ? 5.884 0.120 2.047 1.00 94.62 395 ALA A CA 1
ATOM 3112 C C . ALA A 1 395 ? 4.477 -0.078 1.486 1.00 94.62 395 ALA A C 1
ATOM 3114 O O . ALA A 1 395 ? 3.465 0.238 2.118 1.00 94.62 395 ALA A O 1
ATOM 3115 N N . VAL A 1 396 ? 4.448 -0.589 0.260 1.00 94.25 396 VAL A N 1
ATOM 3116 C CA . VAL A 1 396 ? 3.248 -0.904 -0.503 1.00 94.25 396 VAL A CA 1
ATOM 3117 C C . VAL A 1 396 ? 3.373 -2.287 -1.129 1.00 94.25 396 VAL A C 1
ATOM 3119 O O . VAL A 1 396 ? 4.462 -2.704 -1.525 1.00 94.25 396 VAL A O 1
ATOM 3122 N N . CYS A 1 397 ? 2.259 -2.998 -1.240 1.00 93.44 397 CYS A N 1
ATOM 3123 C CA . CYS A 1 397 ? 2.152 -4.230 -2.011 1.00 93.44 397 CYS A CA 1
ATOM 3124 C C . CYS A 1 397 ? 0.771 -4.339 -2.665 1.00 93.44 397 CYS A C 1
ATOM 3126 O O . CYS A 1 397 ? -0.156 -3.597 -2.329 1.00 93.44 397 CYS A O 1
ATOM 3128 N N . ASP A 1 398 ? 0.625 -5.268 -3.603 1.00 92.38 398 ASP A N 1
ATOM 3129 C CA . ASP A 1 398 ? -0.692 -5.629 -4.128 1.00 92.38 398 ASP A CA 1
ATOM 3130 C C . ASP A 1 398 ? -1.511 -6.351 -3.042 1.00 92.38 398 ASP A C 1
ATOM 3132 O O . ASP A 1 398 ? -0.948 -6.982 -2.146 1.00 92.38 398 ASP A O 1
ATOM 3136 N N . LEU A 1 399 ? -2.846 -6.355 -3.144 1.00 92.75 399 LEU A N 1
ATOM 3137 C CA . LEU A 1 399 ? -3.728 -7.043 -2.172 1.00 92.75 399 LEU A CA 1
ATOM 3138 C C . LEU A 1 399 ? -3.462 -8.559 -2.014 1.00 92.75 399 LEU A C 1
ATOM 3140 O O . LEU A 1 399 ? -3.899 -9.176 -1.039 1.00 92.75 399 LEU A O 1
ATOM 3144 N N . ASP A 1 400 ? -2.745 -9.168 -2.961 1.00 90.94 400 ASP A N 1
ATOM 3145 C CA . ASP A 1 400 ? -2.301 -10.566 -2.912 1.00 90.94 400 ASP A CA 1
ATOM 3146 C C . ASP A 1 400 ? -0.906 -10.758 -2.290 1.00 90.94 400 ASP A C 1
ATOM 3148 O O . ASP A 1 400 ? -0.400 -11.879 -2.265 1.00 90.94 400 ASP A O 1
ATOM 3152 N N . GLY A 1 401 ? -0.279 -9.695 -1.775 1.00 89.31 401 GLY A N 1
ATOM 3153 C CA . GLY A 1 401 ? 1.028 -9.747 -1.107 1.00 89.31 401 GLY A CA 1
ATOM 3154 C C . GLY A 1 401 ? 2.222 -9.763 -2.057 1.00 89.31 401 GLY A C 1
ATOM 3155 O O . GLY A 1 401 ? 3.355 -9.971 -1.632 1.00 89.31 401 GLY A O 1
ATOM 3156 N N . LYS A 1 402 ? 1.981 -9.563 -3.354 1.00 89.56 402 LYS A N 1
ATOM 3157 C CA . LYS A 1 402 ? 3.022 -9.498 -4.385 1.00 89.56 402 LYS A CA 1
ATOM 3158 C C . LYS A 1 402 ? 3.508 -8.065 -4.579 1.00 89.56 402 LYS A C 1
ATOM 3160 O O . LYS A 1 402 ? 2.874 -7.119 -4.117 1.00 89.56 402 LYS A O 1
ATOM 3165 N N . ASN A 1 403 ? 4.627 -7.924 -5.292 1.00 88.12 403 ASN A N 1
ATOM 3166 C CA . ASN A 1 403 ? 5.190 -6.631 -5.687 1.00 88.12 403 ASN A CA 1
ATOM 3167 C C . ASN A 1 403 ? 5.421 -5.684 -4.496 1.00 88.12 403 ASN A C 1
ATOM 3169 O O . ASN A 1 403 ? 5.089 -4.502 -4.563 1.00 88.12 403 ASN A O 1
ATOM 3173 N N . VAL A 1 404 ? 5.986 -6.218 -3.407 1.00 91.00 404 VAL A N 1
ATOM 3174 C CA . VAL A 1 404 ? 6.362 -5.437 -2.220 1.00 91.00 404 VAL A CA 1
ATOM 3175 C C . VAL A 1 404 ? 7.427 -4.409 -2.590 1.00 91.00 404 VAL A C 1
ATOM 3177 O O . VAL A 1 404 ? 8.444 -4.752 -3.194 1.00 91.00 404 VAL A O 1
ATOM 3180 N N . ARG A 1 405 ? 7.189 -3.147 -2.230 1.00 89.81 405 ARG A N 1
ATOM 3181 C CA . ARG A 1 405 ? 8.074 -2.014 -2.518 1.00 89.81 405 ARG A CA 1
ATOM 3182 C C . ARG A 1 405 ? 8.137 -1.075 -1.326 1.00 89.81 405 ARG A C 1
ATOM 3184 O O . ARG A 1 405 ? 7.104 -0.731 -0.758 1.00 89.81 405 ARG A O 1
ATOM 3191 N N . ILE A 1 406 ? 9.337 -0.612 -0.997 1.00 91.56 406 ILE A N 1
ATOM 3192 C CA . ILE A 1 406 ? 9.551 0.431 0.008 1.00 91.56 406 ILE A CA 1
ATOM 3193 C C . ILE A 1 406 ? 9.418 1.790 -0.688 1.00 91.56 406 ILE A C 1
ATOM 3195 O O . ILE A 1 406 ? 10.121 2.062 -1.657 1.00 91.56 406 ILE A O 1
ATOM 3199 N N . LEU A 1 407 ? 8.486 2.623 -0.222 1.00 90.31 407 LEU A N 1
ATOM 3200 C CA . LEU A 1 407 ? 8.205 3.954 -0.775 1.00 90.31 407 LEU A CA 1
ATOM 3201 C C . LEU A 1 407 ? 9.029 5.047 -0.104 1.00 90.31 407 LEU A C 1
ATOM 3203 O O . LEU A 1 407 ? 9.431 6.015 -0.742 1.00 90.31 407 LEU A O 1
ATOM 3207 N N . LEU A 1 408 ? 9.237 4.906 1.200 1.00 90.31 408 LEU A N 1
ATOM 3208 C CA . LEU A 1 408 ? 9.976 5.858 2.007 1.00 90.31 408 LEU A CA 1
ATOM 3209 C C . LEU A 1 408 ? 10.771 5.073 3.037 1.00 90.31 408 LEU A C 1
ATOM 3211 O O . LEU A 1 408 ? 10.200 4.236 3.727 1.00 90.31 408 LEU A O 1
ATOM 3215 N N . THR A 1 409 ? 12.058 5.368 3.150 1.00 89.44 409 THR A N 1
ATOM 3216 C CA . THR A 1 409 ? 12.925 4.868 4.216 1.00 89.44 409 THR A CA 1
ATOM 3217 C C . THR A 1 409 ? 13.641 6.047 4.846 1.00 89.44 409 THR A C 1
ATOM 3219 O O . THR A 1 409 ? 13.872 7.073 4.194 1.00 89.44 409 THR A O 1
ATOM 3222 N N . ARG A 1 410 ? 13.995 5.919 6.118 1.00 79.06 410 ARG A N 1
ATOM 3223 C CA . ARG A 1 410 ? 14.931 6.840 6.749 1.00 79.06 410 ARG A CA 1
ATOM 3224 C C . ARG A 1 410 ? 16.334 6.541 6.206 1.00 79.06 410 ARG A C 1
ATOM 3226 O O . ARG A 1 410 ? 16.845 5.453 6.444 1.00 79.06 410 ARG A O 1
ATOM 3233 N N . ASN A 1 411 ? 16.895 7.468 5.422 1.00 55.47 411 ASN A N 1
ATOM 3234 C CA . ASN A 1 411 ? 18.304 7.420 5.003 1.00 55.47 411 ASN A CA 1
ATOM 3235 C C . ASN A 1 411 ? 19.245 7.496 6.204 1.00 55.47 411 ASN A C 1
ATOM 3237 O O . ASN A 1 411 ? 18.957 8.312 7.117 1.00 55.47 411 ASN A O 1
#

InterPro domains:
  IPR000033 LDLR class B repeat [PF00058] (296-335)
  IPR000033 LDLR class B repeat [PF00058] (339-377)
  IPR000033 LDLR class B repeat [PS51120] (295-337)
  IPR000033 LDLR class B repeat [PS51120] (338-381)
  IPR000033 LDLR class B repeat [PS51120] (382-411)
  IPR000033 LDLR class B repeat [SM00135] (224-266)
  IPR000033 LDLR class B repeat [SM00135] (275-317)
  IPR000033 LDLR class B repeat [SM00135] (318-361)
  IPR000033 LDLR class B repeat [SM00135] (362-404)
  IPR000152 EGF-type aspartate/asparagine hydroxylation site [PS00010] (172-183)
  IPR000742 EGF-like domain [PS01186] (181-195)
  IPR000742 EGF-like domain [PS50026] (156-196)
  IPR000742 EGF-like domain [SM00181] (117-155)
  IPR000742 EGF-like domain [SM00181] (159-196)
  IPR001881 EGF-like calcium-binding domain [SM00179] (114-155)
  IPR001881 EGF-like calcium-binding domain [SM00179] (156-196)
  IPR002172 Low-density lipoprotein (LDL) receptor class A repeat [PF00057] (34-66)
  IPR002172 Low-density lipoprotein (LDL) receptor class A repeat [PF00057] (78-113)
  IPR002172 Low-density lipoprotein (LDL) receptor class A repeat [PR00261] (45-66)
  IPR002172 Low-density lipoprotein (LDL) receptor class A repeat [PR00261] (89-110)

Sequence (411 aa):
DGEQDCVDGSDEPLYCKEDYDGFEEEEGTSDLLCGDTDQFRCNNGKCIARNLTCNVNDDCADGSDEDIRLCRNTTLICAGPDLFRCESGACIVSSMLCDGANDCGDWSDEKSCKVNECQMIPDLCAHDCEDLPVGYECVCRKGFRVNVNDKHLCVDVDECTEQQPRPCSQTCVNTHGSYHCSCLEGFVLRDNDTCRADGDQIIAPKLIFSNRYYLREVDLSGGMTILAHNLTNAITLDFDWQDKCYYWSDVTRTVTTVKRMCDKSESGEDNRTVEVIHRTNLKNPEGLAVDWVGRNLYWCDKGLDTIEVSKLDGRFRRVLINKDLQKPRAIALDPYRRNMYWTDWGDQPHIGRAGMDGSNQTILIKDQLGWPNALTISFETNQLFWGDAREDYIAVCDLDGKNVRILLTRN

Radius of gyration: 32.84 Å; chains: 1; bounding box: 88×68×82 Å

pLDDT: mean 83.87, std 14.5, range [32.28, 98.31]

Foldseek 3Di:
DPDQPDPVSPVPDPDDDDDDDDDDDDDDDDPPDDPDPQWDAAPVRDIDGVLQAQQPDPPVVVCRSQPLVVQQPDPSDNPDPQWDAFPSSHIDGVVQACPPDPPVVVCQSNAQAPPACQVVDPLQAVDDWAQGRRGIFHDDDQQWDADPVHRRDTDGDQLCPRPPPRQAPFDWAGDRRDIFYDDDPQWDDDPRHYTHNDDDPDDADWDWDDDQFFIWIAGPVGDIDTPGGRAHGWAEWDAQPPQRKIWTWRADPPWTFIWIWGQPPPPVDRPTDIGTLDTPPAHAFQEWDAPNPVQKIWTQGLVQQFIWMDHVNNHDIDTQDNPPGHGWHYKEDDVVVQKIWTWGQPVQTFIWMAGVNNHDIDTQDRPPAHAFHYWYADPRHQKIWTAHPVQAFIWIDHVNNPDIDTPDHDD

Secondary structure (DSSP, 8-state):
--S--STTS-SS-S-------------S------SSTTEEEPTTS-EEEGGGTTSSS-SSSSS-TT-HHHHTT-S----STTEEE-TTS-EEEGGGTTSSS--SSSSTTTTTBT--HHHHSTTSSSSEEEEPSBSEEEEPPTTEEE-SS-TTPEEE--HHHHSSS-SSSSEEEEETTEEEEE--TT-EEETTTEEE---TTPPPPEEEEEEBTEEEEEETTS-EEEEE-S-S-EEEEEEETTTTEEEEEEE-SS-EEEEEEE--GGGSS----EEEEE-SS-S-EEEEEEETTTTEEEEEETTTTEEEEEETTS-S-EEEE-SS-SSEEEEEEETTTTEEEEEE-SSS-EEEEEETTS-S-EEEE-SS-S-EEEEEEETTTTEEEEEETTTTEEEEEETTS-S-EEEEE--